Protein AF-0000000077001502 (afdb_homodimer)

InterPro domains:
  IPR010626 Protein of unknown function DUF1217 [PF06748] (61-213)
  IPR023157 AGR-C-984p-like superfamily [G3DSA:1.10.3700.10] (1-229)
  IPR023157 AGR-C-984p-like superfamily [SSF158837] (1-228)

Secondary structure (DSSP, 8-state):
---HHHHHHHHHHTHHHHHHHHHTSHHHHHHHHHHHHHGGG--SHHHHHH-HHHHHHHHHHTT-GGGTT-HHHHHHHHH-HHHHHH-SSHHHHHHHHHT-HHHHGGGGGGSTIIIIIHHHHHHHHHHHHHHHHH-HHHHHHHHHHHHHHHHHHTT---TTTHHHHHHHSHHHHHHHHHHTT--GGGGGS-HHHHHHHHHHH--HHHHHSHHHHHHHHHHHHHHHHHHH-----HHHHHHHHHTTSS-----THHHHHHHHHGGG--/---HHHHHHHHHHTHHHHHHHHHTSHHHHHHHHHHHHHGGG--SHHHHHH-HHHHHHHHHHTT-GGGTT-HHHHHHHHH-HHHHHH-SSHHHHHHHHHT-HHHHGGGGGGSTIIIIIHHHHHHHHHHHHHHHHH-HHHHHHHHHHHHHHHHHHTT---TTTHHHHHHHSHHHHHHHHHHTT--GGGGGS-HHHHHHHHHHH--HHHHHSHHHHHHHHHHHHHHHHHHH-----HHHHHHHHHTTSS-----THHHHHHHHGGGGG-

Foldseek 3Di:
DPFLLNLLVVCVVCVVVLLVVQCPDPVNVVLLVVLQVCLLVQQALCSCLVPLSNLCLLCLLLPNNVCSVVSVLLSCLQAPLVSQVPDLPVSSNLSNQLQVCNVQGRCSCVDCSNHVVSSVSNSLSVSLVVSCVVPVLNSLLSCLLVVLVVCLVVVVDDQVPNLVVQLSDPSSVLLQCLLQVPDPVCNVDDSVSSSVVSVVRDGPCCSNPPVSVSVSSVSSSVSVCVVPVPPPPVVVVVVVVVVVPPDPPPDPVVVVVVVVVVVPPD/DPFLLNLLVVCVVCVVVLLVVQCPDPVNVVLLVVLQVCLLVQQALCSCLVPLSNLCLLCLLLPNNVCSVVSVLLSCLQAPLVSQVPDLPVSSNLSNQLQPCNVQGRCSCVDCSNHVVSSVSSSLSVSLVVSCVVPVLNSLLSCLLVVLVVCLVVVVDDQVPNLVVQLSDPSSVVLQCLLQVPDPVCNVDDSVSSSVVSVVRDGPCCSNPPVSVSVSSVSSSVSVCVVPVPPPPVVVVVVVVPVVPPDPPPDPVVVVVVVVVVPPPD

Solvent-accessible surface area (backbone atoms only — not comparable to full-atom values): 28335 Å² total; per-residue (Å²): 128,82,50,32,44,57,52,38,48,52,49,64,74,35,38,72,61,51,48,52,54,49,49,63,35,67,69,51,33,54,56,49,51,49,36,71,73,45,43,68,74,32,47,42,72,67,48,37,67,34,35,57,69,53,38,48,50,52,29,37,21,58,70,36,57,92,48,63,76,36,51,39,60,48,51,41,27,38,65,31,66,70,56,18,66,68,42,73,58,58,53,47,34,52,48,24,64,28,47,26,37,72,80,45,40,54,49,15,33,70,35,58,46,44,39,63,45,38,54,52,33,28,51,51,40,50,48,36,52,57,50,25,74,76,34,53,62,25,22,49,48,53,50,40,53,52,50,46,50,49,32,52,76,68,63,69,55,45,94,89,43,38,56,55,58,34,65,60,30,63,66,45,33,39,48,50,30,46,42,67,67,46,64,42,73,50,73,75,48,57,68,70,58,46,38,52,54,47,59,73,74,48,56,69,60,44,63,67,35,68,69,46,30,51,52,47,46,46,42,22,24,52,41,47,44,67,58,53,51,58,72,69,52,61,66,56,53,48,52,59,57,59,63,58,59,84,66,84,74,84,57,78,62,57,65,55,46,60,61,52,58,65,61,56,80,113,128,83,50,32,44,56,52,39,50,51,46,63,75,36,36,70,60,52,48,53,54,48,48,63,34,65,69,50,34,52,54,48,52,50,37,71,73,45,42,68,74,31,47,43,72,65,50,37,67,33,35,58,68,52,39,50,51,52,29,38,20,57,70,36,57,94,48,62,75,37,52,40,60,49,50,40,27,38,65,30,65,68,58,18,65,69,42,76,58,58,54,47,34,52,49,23,64,30,46,26,37,71,80,46,40,54,50,16,34,69,34,57,47,43,41,64,45,36,54,53,32,28,52,52,41,50,48,36,53,57,49,25,75,78,33,54,61,26,23,48,48,52,50,39,53,53,51,47,49,50,34,51,77,68,62,68,56,45,92,89,44,39,55,56,57,34,65,58,30,63,67,46,32,41,48,51,29,46,42,66,67,45,65,40,73,52,72,76,49,58,67,70,57,47,39,52,52,48,59,72,75,47,57,71,61,43,63,68,36,68,71,46,31,49,53,48,48,46,43,21,24,53,41,45,45,67,60,51,50,59,72,69,53,63,66,56,54,48,53,57,59,58,61,59,60,86,59,85,72,84,56,78,59,56,67,52,48,60,58,49,60,62,62,57,74,106

Nearest PDB structures (foldseek):
  2o8s-assembly2_B  TM=8.835E-01  e=1.062E-12  Agrobacterium fabrum str. C58
  2o8s-assembly2_B  TM=8.834E-01  e=9.872E-13  Agrobacterium fabrum str. C58

Structure (mmCIF, N/CA/C/O backbone):
data_AF-0000000077001502-model_v1
#
loop_
_entity.id
_entity.type
_entity.pdbx_description
1 polymer 'Flagellar basal-body rod protein FlgF'
#
loop_
_atom_site.group_PDB
_atom_site.id
_atom_site.type_symbol
_atom_site.label_atom_id
_atom_site.label_alt_id
_atom_site.label_comp_id
_atom_site.label_asym_id
_atom_site.label_entity_id
_atom_site.label_seq_id
_atom_site.pdbx_PDB_ins_code
_atom_site.Cartn_x
_atom_site.Cartn_y
_atom_site.Cartn_z
_atom_site.occupancy
_atom_site.B_iso_or_equiv
_atom_site.auth_seq_id
_atom_site.auth_comp_id
_atom_site.auth_asym_id
_atom_site.auth_atom_id
_atom_site.pdbx_PDB_model_num
ATOM 1 N N . MET A 1 1 ? 22.375 -15.852 6.02 1 57.38 1 MET A N 1
ATOM 2 C CA . MET A 1 1 ? 20.953 -15.695 5.766 1 57.38 1 MET A CA 1
ATOM 3 C C . MET A 1 1 ? 20.406 -16.875 4.957 1 57.38 1 MET A C 1
ATOM 5 O O . MET A 1 1 ? 21.156 -17.516 4.215 1 57.38 1 MET A O 1
ATOM 9 N N . ILE A 1 2 ? 19.25 -17.328 5.387 1 74.12 2 ILE A N 1
ATOM 10 C CA . ILE A 1 2 ? 18.656 -18.422 4.633 1 74.12 2 ILE A CA 1
ATOM 11 C C . ILE A 1 2 ? 18.406 -17.984 3.189 1 74.12 2 ILE A C 1
ATOM 13 O O . ILE A 1 2 ? 18.031 -16.844 2.938 1 74.12 2 ILE A O 1
ATOM 17 N N . SER A 1 3 ? 18.859 -18.859 2.289 1 90.94 3 SER A N 1
ATOM 18 C CA . SER A 1 3 ? 18.688 -18.547 0.874 1 90.94 3 SER A CA 1
ATOM 19 C C . SER A 1 3 ? 17.219 -18.359 0.529 1 90.94 3 SER A C 1
ATOM 21 O O . SER A 1 3 ? 16.344 -18.984 1.144 1 90.94 3 SER A O 1
ATOM 23 N N . THR A 1 4 ? 16.953 -17.484 -0.388 1 93.88 4 THR A N 1
ATOM 24 C CA . THR A 1 4 ? 15.602 -17.188 -0.855 1 93.88 4 THR A CA 1
ATOM 25 C C . THR A 1 4 ? 14.914 -18.469 -1.319 1 93.88 4 THR A C 1
ATOM 27 O O . THR A 1 4 ? 13.789 -18.766 -0.909 1 93.88 4 THR A O 1
ATOM 30 N N . TYR A 1 5 ? 15.625 -19.266 -2.053 1 96.06 5 TYR A N 1
ATOM 31 C CA . TYR A 1 5 ? 15.008 -20.469 -2.598 1 96.06 5 TYR A CA 1
ATOM 32 C C . TYR A 1 5 ? 14.711 -21.484 -1.492 1 96.06 5 TYR A C 1
ATOM 34 O O . TYR A 1 5 ? 13.672 -22.141 -1.515 1 96.06 5 TYR A O 1
ATOM 42 N N . MET A 1 6 ? 15.609 -21.609 -0.611 1 94.5 6 MET A N 1
ATOM 43 C CA . MET A 1 6 ? 15.391 -22.531 0.496 1 94.5 6 MET A CA 1
ATOM 44 C C . MET A 1 6 ? 14.203 -22.094 1.342 1 94.5 6 MET A C 1
ATOM 46 O O . MET A 1 6 ? 13.391 -22.938 1.753 1 94.5 6 MET A O 1
ATOM 50 N N . SER A 1 7 ? 14.188 -20.859 1.604 1 94.25 7 SER A N 1
ATOM 51 C CA . SER A 1 7 ? 13.055 -20.328 2.352 1 94.25 7 SER A CA 1
ATOM 52 C C . SER A 1 7 ? 11.742 -20.547 1.6 1 94.25 7 SER A C 1
ATOM 54 O O . SER A 1 7 ? 10.742 -20.938 2.193 1 94.25 7 SER A O 1
ATOM 56 N N . TYR A 1 8 ? 11.773 -20.344 0.323 1 96.5 8 TYR A N 1
ATOM 57 C CA . TYR A 1 8 ? 10.625 -20.547 -0.549 1 96.5 8 TYR A CA 1
ATOM 58 C C . TYR A 1 8 ? 10.18 -22.016 -0.524 1 96.5 8 TYR A C 1
ATOM 60 O O . TYR A 1 8 ? 9.016 -22.312 -0.273 1 96.5 8 TYR A O 1
ATOM 68 N N . ARG A 1 9 ? 11.07 -22.844 -0.698 1 95.94 9 ARG A N 1
ATOM 69 C CA . ARG A 1 9 ? 10.773 -24.281 -0.759 1 95.94 9 ARG A CA 1
ATOM 70 C C . ARG A 1 9 ? 10.289 -24.797 0.592 1 95.94 9 ARG A C 1
ATOM 72 O O . ARG A 1 9 ? 9.367 -25.609 0.658 1 95.94 9 ARG A O 1
ATOM 79 N N . SER A 1 10 ? 10.938 -24.328 1.6 1 94.81 10 SER A N 1
ATOM 80 C CA . SER A 1 10 ? 10.531 -24.75 2.938 1 94.81 10 SER A CA 1
ATOM 81 C C . SER A 1 10 ? 9.094 -24.328 3.234 1 94.81 10 SER A C 1
ATOM 83 O O . SER A 1 10 ? 8.336 -25.094 3.84 1 94.81 10 SER A O 1
ATOM 85 N N . THR A 1 11 ? 8.758 -23.188 2.791 1 94.62 11 THR A N 1
ATOM 86 C CA . THR A 1 11 ? 7.41 -22.672 3.023 1 94.62 11 THR A CA 1
ATOM 87 C C . THR A 1 11 ? 6.379 -23.484 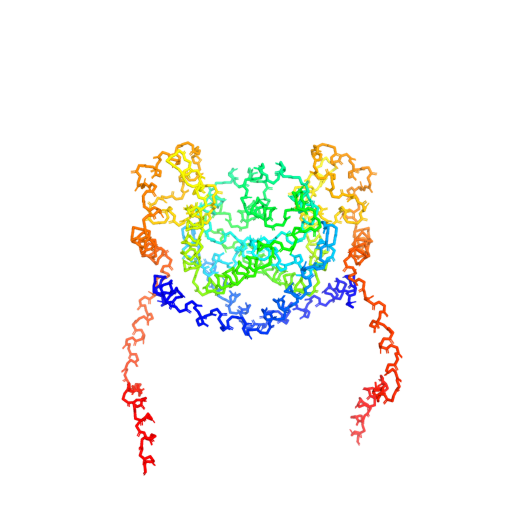2.248 1 94.62 11 THR A C 1
ATOM 89 O O . THR A 1 11 ? 5.359 -23.906 2.805 1 94.62 11 THR A O 1
ATOM 92 N N . ILE A 1 12 ? 6.684 -23.797 1.062 1 93.81 12 ILE A N 1
ATOM 93 C CA . ILE A 1 12 ? 5.762 -24.531 0.211 1 93.81 12 ILE A CA 1
ATOM 94 C C . ILE A 1 12 ? 5.625 -25.969 0.72 1 93.81 12 ILE A C 1
ATOM 96 O O . ILE A 1 12 ? 4.52 -26.5 0.79 1 93.81 12 ILE A O 1
ATOM 100 N N . ASP A 1 13 ? 6.73 -26.469 1.08 1 93.88 13 ASP A N 1
ATOM 101 C CA . ASP A 1 13 ? 6.734 -27.875 1.503 1 93.88 13 ASP A CA 1
ATOM 102 C C . ASP A 1 13 ? 6.023 -28.047 2.844 1 93.88 13 ASP A C 1
ATOM 104 O O . ASP A 1 13 ? 5.504 -29.125 3.143 1 93.88 13 ASP A O 1
ATOM 108 N N . ASN A 1 14 ? 5.984 -26.984 3.641 1 93.5 14 ASN A N 1
ATOM 109 C CA . ASN A 1 14 ? 5.375 -27.047 4.965 1 93.5 14 ASN A CA 1
ATOM 110 C C . ASN A 1 14 ? 4.129 -26.172 5.055 1 93.5 14 ASN A C 1
ATOM 112 O O . ASN A 1 14 ? 3.807 -25.656 6.121 1 93.5 14 ASN A O 1
ATOM 116 N N . MET A 1 15 ? 3.553 -26.047 4.004 1 90.5 15 MET A N 1
ATOM 117 C CA . MET A 1 15 ? 2.445 -25.094 3.895 1 90.5 15 MET A CA 1
ATOM 118 C C . MET A 1 15 ? 1.342 -25.438 4.891 1 90.5 15 MET A C 1
ATOM 120 O O . MET A 1 15 ? 0.807 -24.547 5.559 1 90.5 15 MET A O 1
ATOM 124 N N . LYS A 1 16 ? 0.992 -26.672 4.961 1 88.44 16 LYS A N 1
ATOM 125 C CA . LYS A 1 16 ? -0.074 -27.078 5.867 1 88.44 16 LYS A CA 1
ATOM 126 C C . LYS A 1 16 ? 0.271 -26.734 7.312 1 88.44 16 LYS A C 1
ATOM 128 O O . LYS A 1 16 ? -0.555 -26.188 8.039 1 88.44 16 LYS A O 1
ATOM 133 N N . GLN A 1 17 ? 1.464 -27.078 7.691 1 91.06 17 GLN A N 1
ATOM 134 C CA . GLN A 1 17 ? 1.92 -26.797 9.047 1 91.06 17 GLN A CA 1
ATOM 135 C C . GLN A 1 17 ? 2.012 -25.297 9.289 1 91.06 17 GLN A C 1
ATOM 137 O O . GLN A 1 17 ? 1.574 -24.797 10.328 1 91.06 17 GLN A O 1
ATOM 142 N N . THR A 1 18 ? 2.561 -24.625 8.375 1 90.19 18 THR A N 1
ATOM 143 C CA . THR A 1 18 ? 2.734 -23.172 8.492 1 90.19 18 THR A CA 1
ATOM 144 C C . THR A 1 18 ? 1.382 -22.469 8.57 1 90.19 18 THR A C 1
ATOM 146 O O . THR A 1 18 ? 1.203 -21.547 9.359 1 90.19 18 THR A O 1
ATOM 149 N N . SER A 1 19 ? 0.511 -22.922 7.77 1 88.75 19 SER A N 1
ATOM 150 C CA . SER A 1 19 ? -0.829 -22.344 7.777 1 88.75 19 SER A CA 1
ATOM 151 C C . SER A 1 19 ? -1.53 -22.594 9.109 1 88.75 19 SER A C 1
ATOM 153 O O . SER A 1 19 ? -2.219 -21.703 9.625 1 88.75 19 SER A O 1
ATOM 155 N N . SER A 1 20 ? -1.417 -23.75 9.586 1 89.38 20 SER A N 1
ATOM 156 C CA . SER A 1 20 ? -2.014 -24.062 10.883 1 89.38 20 SER A CA 1
ATOM 157 C C . SER A 1 20 ? -1.431 -23.188 11.984 1 89.38 20 SER A C 1
ATOM 159 O O . SER A 1 20 ? -2.16 -22.703 12.852 1 89.38 20 SER A O 1
ATOM 161 N N . GLN A 1 21 ? -0.152 -23.031 11.961 1 91.88 21 GLN A N 1
ATOM 162 C CA . GLN A 1 21 ? 0.501 -22.156 12.93 1 91.88 21 GLN A CA 1
ATOM 163 C C . GLN A 1 21 ? 0.013 -20.719 12.805 1 91.88 21 GLN A C 1
ATOM 165 O O . GLN A 1 21 ? -0.211 -20.047 13.805 1 91.88 21 GLN A O 1
ATOM 170 N N . LEU A 1 22 ? -0.12 -20.328 11.609 1 92 22 LEU A N 1
ATOM 171 C CA . LEU A 1 22 ? -0.59 -18.969 11.352 1 92 22 LEU A CA 1
ATOM 172 C C . LEU A 1 22 ? -2.018 -18.781 11.852 1 92 22 LEU A C 1
ATOM 174 O O . LEU A 1 22 ? -2.34 -17.75 12.453 1 92 22 LEU A O 1
ATOM 178 N N . PHE A 1 23 ? -2.789 -19.766 11.547 1 89.88 23 PHE A N 1
ATOM 179 C CA . PHE A 1 23 ? -4.184 -19.719 11.969 1 89.88 23 PHE A CA 1
ATOM 180 C C . PHE A 1 23 ? -4.285 -19.594 13.484 1 89.88 23 PHE A C 1
ATOM 182 O O . PHE A 1 23 ? -5.246 -19.031 14.008 1 89.88 23 PHE A O 1
ATOM 189 N N . ASN A 1 24 ? -3.291 -20.047 14.195 1 92 24 ASN A N 1
ATOM 190 C CA . ASN A 1 24 ? -3.354 -20.078 15.656 1 92 24 ASN A CA 1
ATOM 191 C C . ASN A 1 24 ? -2.76 -18.812 16.266 1 92 24 ASN A C 1
ATOM 193 O O . ASN A 1 24 ? -2.83 -18.625 17.484 1 92 24 ASN A O 1
ATOM 197 N N . GLU A 1 25 ? -2.244 -18.062 15.492 1 92.5 25 GLU A N 1
ATOM 198 C CA . GLU A 1 25 ? -1.856 -16.766 16.031 1 92.5 25 GLU A CA 1
ATOM 199 C C . GLU A 1 25 ? -3.072 -15.984 16.531 1 92.5 25 GLU A C 1
ATOM 201 O O . GLU A 1 25 ? -4.082 -15.883 15.82 1 92.5 25 GLU A O 1
ATOM 206 N N . PRO A 1 26 ? -3.004 -15.367 17.625 1 91.75 26 PRO A N 1
ATOM 207 C CA . PRO A 1 26 ? -4.184 -14.789 18.281 1 91.75 26 PRO A CA 1
ATOM 208 C C . PRO A 1 26 ? -4.906 -13.781 17.391 1 91.75 26 PRO A C 1
ATOM 210 O O . PRO A 1 26 ? -6.133 -13.852 17.25 1 91.75 26 PRO A O 1
ATOM 213 N N . GLN A 1 27 ? -4.176 -12.891 16.828 1 89 27 GLN A N 1
ATOM 214 C CA . 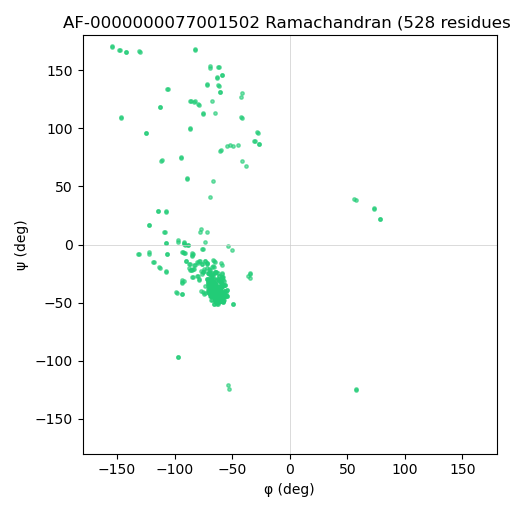GLN A 1 27 ? -4.82 -11.875 16 1 89 27 GLN A CA 1
ATOM 215 C C . GLN A 1 27 ? -5.438 -12.492 14.742 1 89 27 GLN A C 1
ATOM 217 O O . GLN A 1 27 ? -6.551 -12.133 14.352 1 89 27 GLN A O 1
ATOM 222 N N . VAL A 1 28 ? -4.758 -13.406 14.117 1 94.5 28 VAL A N 1
ATOM 223 C CA . VAL A 1 28 ? -5.242 -14.062 12.906 1 94.5 28 VAL A CA 1
ATOM 224 C C . VAL A 1 28 ? -6.496 -14.875 13.227 1 94.5 28 VAL A C 1
ATOM 226 O O . VAL A 1 28 ? -7.496 -14.797 12.508 1 94.5 28 VAL A O 1
ATOM 229 N N . LYS A 1 29 ? -6.434 -15.586 14.227 1 95.75 29 LYS A N 1
ATOM 230 C CA . LYS A 1 29 ? -7.562 -16.422 14.641 1 95.75 29 LYS A CA 1
ATOM 231 C C . LYS A 1 29 ? -8.789 -15.562 14.945 1 95.75 29 LYS A C 1
ATOM 233 O O . LYS A 1 29 ? -9.891 -15.867 14.484 1 95.75 29 LYS A O 1
ATOM 238 N N . ARG A 1 30 ? -8.625 -14.531 15.672 1 94.81 30 ARG A N 1
ATOM 239 C CA . ARG A 1 30 ? -9.719 -13.664 16.078 1 94.81 30 ARG A CA 1
ATOM 240 C C . ARG A 1 30 ? -10.414 -13.047 14.859 1 94.81 30 ARG A C 1
ATOM 242 O O . ARG A 1 30 ? -11.641 -13.078 14.766 1 94.81 30 ARG A O 1
ATOM 249 N N . GLU A 1 31 ? -9.594 -12.516 13.977 1 95.31 31 GLU A N 1
ATOM 250 C CA . GLU A 1 31 ? -10.172 -11.852 12.812 1 95.31 31 GLU A CA 1
ATOM 251 C C . GLU A 1 31 ? -10.805 -12.852 11.852 1 95.31 31 GLU A C 1
ATOM 253 O O . GLU A 1 31 ? -11.828 -12.57 11.234 1 95.31 31 GLU A O 1
ATOM 258 N N . THR A 1 32 ? -10.188 -13.992 11.734 1 97.5 32 THR A N 1
ATOM 259 C CA . THR A 1 32 ? -10.734 -15.016 10.852 1 97.5 32 THR A CA 1
ATOM 260 C C . THR A 1 32 ? -12.055 -15.562 11.406 1 97.5 32 THR A C 1
ATOM 262 O O . THR A 1 32 ? -13.023 -15.719 10.664 1 97.5 32 THR A O 1
ATOM 265 N N . ASP A 1 33 ? -12.078 -15.797 12.656 1 96.94 33 ASP A N 1
ATOM 266 C CA . ASP A 1 33 ? -13.305 -16.266 13.281 1 96.94 33 ASP A CA 1
ATOM 267 C C . ASP A 1 33 ? -14.438 -15.266 13.102 1 96.94 33 ASP A C 1
ATOM 269 O O . ASP A 1 33 ? -15.57 -15.648 12.812 1 96.94 33 ASP A O 1
ATOM 273 N N . TYR A 1 34 ? -14.094 -14.047 13.32 1 96.44 34 TYR A N 1
ATOM 274 C CA . TYR A 1 34 ? -15.109 -13.023 13.141 1 96.44 34 TYR A CA 1
ATOM 275 C C . TYR A 1 34 ? -15.625 -13.008 11.711 1 96.44 34 TYR A C 1
ATOM 277 O O . TYR A 1 34 ? -16.844 -12.977 11.477 1 96.44 34 TYR A O 1
ATOM 285 N N . TYR A 1 35 ? -14.734 -13.031 10.789 1 98.06 35 TYR A N 1
ATOM 286 C CA . TYR A 1 35 ? -15.102 -12.984 9.383 1 98.06 35 TYR A CA 1
ATOM 287 C C . TYR A 1 35 ? -16.016 -14.148 9.016 1 98.06 35 TYR A C 1
ATOM 289 O O . TYR A 1 35 ? -17.094 -13.945 8.438 1 98.06 35 TYR A O 1
ATOM 297 N N . VAL A 1 36 ? -15.648 -15.312 9.391 1 97.69 36 VAL A N 1
ATOM 298 C CA . VAL A 1 36 ? -16.375 -16.516 9.039 1 97.69 36 VAL A CA 1
ATOM 299 C C . VAL A 1 36 ? -17.781 -16.469 9.656 1 97.69 36 VAL A C 1
ATOM 301 O O . VAL A 1 36 ? -18.766 -16.844 9.008 1 97.69 36 VAL A O 1
ATOM 304 N N . SER A 1 37 ? -17.875 -15.93 10.82 1 97.25 37 SER A N 1
ATOM 305 C CA . SER A 1 37 ? -19.141 -15.953 11.531 1 97.25 37 SER A CA 1
ATOM 306 C C . SER A 1 37 ? -20.062 -14.828 11.07 1 97.25 37 SER A C 1
ATOM 308 O O . SER A 1 37 ? -21.281 -14.891 11.273 1 97.25 37 SER A O 1
ATOM 310 N N . HIS A 1 38 ? -19.5 -13.82 10.406 1 97.69 38 HIS A N 1
ATOM 311 C CA . HIS A 1 38 ? -20.312 -12.633 10.195 1 97.69 38 HIS A CA 1
ATOM 312 C C . HIS A 1 38 ? -20.531 -12.359 8.703 1 97.69 38 HIS A C 1
ATOM 314 O O . HIS A 1 38 ? -21.453 -11.648 8.32 1 97.69 38 HIS A O 1
ATOM 320 N N . ILE A 1 39 ? -19.75 -12.984 7.809 1 98.31 39 ILE A N 1
ATOM 321 C CA . ILE A 1 39 ? -19.75 -12.617 6.398 1 98.31 39 ILE A CA 1
ATOM 322 C C . ILE A 1 39 ? -21.109 -12.977 5.777 1 98.31 39 ILE A C 1
ATOM 324 O O . ILE A 1 39 ? -21.609 -12.242 4.926 1 98.31 39 ILE A O 1
ATOM 328 N N . ILE A 1 40 ? -21.719 -13.969 6.242 1 94.56 40 ILE A N 1
ATOM 329 C CA . ILE A 1 40 ? -22.984 -14.43 5.66 1 94.56 40 ILE A CA 1
ATOM 330 C C . ILE A 1 40 ? -24.078 -13.422 5.953 1 94.56 40 ILE A C 1
ATOM 332 O O . ILE A 1 40 ? -25.078 -13.367 5.234 1 94.56 40 ILE A O 1
ATOM 336 N N . GLY A 1 41 ? -23.875 -12.625 6.98 1 95.75 41 GLY A N 1
ATOM 337 C CA . GLY A 1 41 ? -24.875 -11.641 7.367 1 95.75 41 GLY A CA 1
ATOM 338 C C . GLY A 1 41 ? -24.781 -10.352 6.578 1 95.75 41 GLY A C 1
ATOM 339 O O . GLY A 1 41 ? -25.672 -9.5 6.656 1 95.75 41 GLY A O 1
ATOM 340 N N . ILE A 1 42 ? -23.766 -10.219 5.797 1 97.44 42 ILE A N 1
ATOM 341 C CA . ILE A 1 42 ? -23.578 -9.031 4.961 1 97.44 42 ILE A CA 1
ATOM 342 C C . ILE A 1 42 ? -24.406 -9.164 3.682 1 97.44 42 ILE A C 1
ATOM 344 O O . ILE A 1 42 ? -24.203 -10.102 2.9 1 97.44 42 ILE A O 1
ATOM 348 N N . ARG A 1 43 ? -25.25 -8.18 3.49 1 96.62 43 ARG A N 1
ATOM 349 C CA . ARG A 1 43 ? -26.203 -8.414 2.408 1 96.62 43 ARG A CA 1
ATOM 350 C C . ARG A 1 43 ? -26.109 -7.324 1.349 1 96.62 43 ARG A C 1
ATOM 352 O O . ARG A 1 43 ? -26.781 -7.391 0.318 1 96.62 43 ARG A O 1
ATOM 359 N N . SER A 1 44 ? -25.312 -6.281 1.664 1 96.38 44 SER A N 1
ATOM 360 C CA . SER A 1 44 ? -25.172 -5.176 0.719 1 96.38 44 SER A CA 1
ATOM 361 C C . SER A 1 44 ? -23.781 -4.555 0.778 1 96.38 44 SER A C 1
ATOM 363 O O . SER A 1 44 ? -23.016 -4.82 1.707 1 96.38 44 SER A O 1
ATOM 365 N N . VAL A 1 45 ? -23.531 -3.719 -0.262 1 94.62 45 VAL A N 1
ATOM 366 C CA . VAL A 1 45 ? -22.281 -2.961 -0.26 1 94.62 45 VAL A CA 1
ATOM 367 C C . VAL A 1 45 ? -22.234 -2.062 0.975 1 94.62 45 VAL A C 1
ATOM 369 O O . VAL A 1 45 ? -21.172 -1.939 1.611 1 94.62 45 VAL A O 1
ATOM 372 N N . ASP A 1 46 ? -23.344 -1.501 1.311 1 91.06 46 ASP A N 1
ATOM 373 C CA . ASP A 1 46 ? -23.406 -0.652 2.498 1 91.06 46 ASP A CA 1
ATOM 374 C C . ASP A 1 46 ? -23.062 -1.443 3.756 1 91.06 46 ASP A C 1
ATOM 376 O O . ASP A 1 46 ? -22.25 -0.993 4.574 1 91.06 46 ASP A O 1
ATOM 380 N N . ASP A 1 47 ? -23.672 -2.635 3.885 1 94.56 47 ASP A N 1
ATOM 381 C CA . ASP A 1 47 ? -23.359 -3.504 5.016 1 94.56 47 ASP A CA 1
ATOM 382 C C . ASP A 1 47 ? -21.875 -3.842 5.059 1 94.56 47 ASP A C 1
ATOM 384 O O . ASP A 1 47 ? -21.25 -3.809 6.125 1 94.56 47 ASP A O 1
ATOM 388 N N . PHE A 1 48 ? -21.406 -4.148 3.912 1 96.5 48 PHE A N 1
ATOM 389 C CA . PHE A 1 48 ? -20.016 -4.582 3.777 1 96.5 48 PHE A CA 1
ATOM 390 C C . PHE A 1 48 ? -19.062 -3.484 4.227 1 96.5 48 PHE A C 1
ATOM 392 O O . PHE A 1 48 ? -18.141 -3.738 5 1 96.5 48 PHE A O 1
ATOM 399 N N . LEU A 1 49 ? -19.281 -2.303 3.791 1 91.38 49 LEU A N 1
ATOM 400 C CA . LEU A 1 49 ? -18.391 -1.184 4.086 1 91.38 49 LEU A CA 1
ATOM 401 C C . LEU A 1 49 ? -18.578 -0.701 5.52 1 91.38 49 LEU A C 1
ATOM 403 O O . LEU A 1 49 ? -17.656 -0.133 6.113 1 91.38 49 LEU A O 1
ATOM 407 N N . ALA A 1 50 ? -19.688 -0.953 6.051 1 86.5 50 ALA A N 1
ATOM 408 C CA . ALA A 1 50 ? -20.016 -0.466 7.391 1 86.5 50 ALA A CA 1
ATOM 409 C C . ALA A 1 50 ? -19.359 -1.335 8.461 1 86.5 50 ALA A C 1
ATOM 411 O O . ALA A 1 50 ? -19.094 -0.869 9.57 1 86.5 50 ALA A O 1
ATOM 412 N N . ASP A 1 51 ? -19.172 -2.635 8.156 1 90.88 51 ASP A N 1
ATOM 413 C CA . ASP A 1 51 ? -18.484 -3.525 9.086 1 90.88 51 ASP A CA 1
ATOM 414 C C . ASP A 1 51 ? -16.969 -3.477 8.867 1 90.88 51 ASP A C 1
ATOM 416 O O . ASP A 1 51 ? -16.422 -4.227 8.055 1 90.88 51 ASP A O 1
ATOM 420 N N . ASP A 1 52 ? -16.281 -2.73 9.695 1 87.5 52 ASP A N 1
ATOM 421 C CA . ASP A 1 52 ? -14.859 -2.463 9.508 1 87.5 52 ASP A CA 1
ATOM 422 C C . ASP A 1 52 ? -14.039 -3.752 9.578 1 87.5 52 ASP A C 1
ATOM 424 O O . ASP A 1 52 ? -13.055 -3.908 8.859 1 87.5 52 ASP A O 1
ATOM 428 N N . ARG A 1 53 ? -14.438 -4.609 10.43 1 90.88 53 ARG A N 1
ATOM 429 C CA . ARG A 1 53 ? -13.664 -5.832 10.609 1 90.88 53 ARG A CA 1
ATOM 430 C C . ARG A 1 53 ? -13.781 -6.738 9.383 1 90.88 53 ARG A C 1
ATOM 432 O O . ARG A 1 53 ? -12.781 -7.285 8.914 1 90.88 53 ARG A O 1
ATOM 439 N N . ILE A 1 54 ? -15.031 -6.809 8.844 1 96.44 54 ILE A N 1
ATOM 440 C CA . ILE A 1 54 ? -15.25 -7.566 7.613 1 96.44 54 ILE A CA 1
ATOM 441 C C . ILE A 1 54 ? -14.5 -6.91 6.457 1 96.44 54 ILE A C 1
ATOM 443 O O . ILE A 1 54 ? -13.781 -7.578 5.715 1 96.44 54 ILE A O 1
ATOM 447 N N . TYR A 1 55 ? -14.641 -5.648 6.383 1 95.94 55 TYR A N 1
ATOM 448 C CA . TYR A 1 55 ? -14.023 -4.875 5.309 1 95.94 55 TYR A CA 1
ATOM 449 C C . TYR A 1 55 ? -12.508 -4.969 5.371 1 95.94 55 TYR A C 1
ATOM 451 O O . TYR A 1 55 ? -11.852 -5.297 4.375 1 95.94 55 TYR A O 1
ATOM 459 N N . ASN A 1 56 ? -11.945 -4.801 6.547 1 93.25 56 ASN A N 1
ATOM 460 C CA . ASN A 1 56 ? -10.5 -4.844 6.719 1 93.25 56 ASN A CA 1
ATOM 461 C C . ASN A 1 56 ? -9.938 -6.227 6.402 1 93.25 56 ASN A C 1
ATOM 463 O O . ASN A 1 56 ? -8.898 -6.344 5.754 1 93.25 56 ASN A O 1
ATOM 467 N N . TYR A 1 57 ? -10.609 -7.223 6.863 1 96.31 57 TYR A N 1
ATOM 468 C CA . TYR A 1 57 ? -10.203 -8.602 6.602 1 96.31 57 TYR A CA 1
ATOM 469 C C . TYR A 1 57 ? -10.156 -8.883 5.105 1 96.31 57 TYR A C 1
ATOM 471 O O . TYR A 1 57 ? -9.18 -9.438 4.598 1 96.31 57 TYR A O 1
ATOM 479 N N . ALA A 1 58 ? -11.172 -8.453 4.434 1 98.38 58 ALA A N 1
ATOM 480 C CA . ALA A 1 58 ? -11.266 -8.672 2.99 1 98.38 58 ALA A CA 1
ATOM 481 C C . ALA A 1 58 ? -10.18 -7.902 2.25 1 98.38 58 ALA A C 1
ATOM 483 O O . ALA A 1 58 ? -9.531 -8.445 1.351 1 98.38 58 ALA A O 1
ATOM 484 N N . MET A 1 59 ? -9.992 -6.68 2.635 1 96.94 59 MET A N 1
ATOM 485 C CA . MET A 1 59 ? -8.969 -5.848 2 1 96.94 59 MET A CA 1
ATOM 486 C C . MET A 1 59 ? -7.586 -6.473 2.16 1 96.94 59 MET A C 1
ATOM 488 O O . MET A 1 59 ? -6.82 -6.547 1.198 1 96.94 59 MET A O 1
ATOM 492 N N . LYS A 1 60 ? -7.336 -6.926 3.328 1 95 60 LYS A N 1
ATOM 493 C CA . LYS A 1 60 ? -6.051 -7.574 3.572 1 95 60 LYS A CA 1
ATOM 494 C C . LYS A 1 60 ? -5.902 -8.844 2.734 1 95 60 LYS A C 1
ATOM 496 O O . LYS A 1 60 ? -4.824 -9.125 2.207 1 95 60 LYS A O 1
ATOM 501 N N . ALA A 1 61 ? -6.957 -9.555 2.633 1 97.5 61 ALA A N 1
ATOM 502 C CA . ALA A 1 61 ? -6.938 -10.789 1.857 1 97.5 61 ALA A CA 1
ATOM 503 C C . ALA A 1 61 ? -6.512 -10.523 0.416 1 97.5 61 ALA A C 1
ATOM 505 O O . ALA A 1 61 ? -5.828 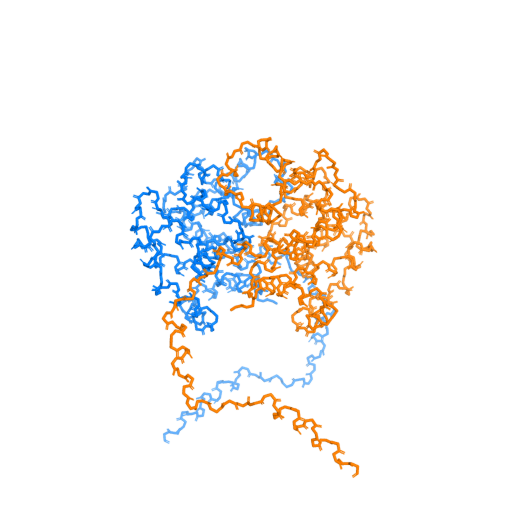-11.352 -0.198 1 97.5 61 ALA A O 1
ATOM 506 N N . TYR A 1 62 ? -6.809 -9.43 -0.057 1 96.44 62 TYR A N 1
ATOM 507 C CA . TYR A 1 62 ? -6.547 -9.148 -1.465 1 96.44 62 TYR A CA 1
ATOM 508 C C . TYR A 1 62 ? -5.395 -8.164 -1.621 1 96.44 62 TYR A C 1
ATOM 510 O O . TYR A 1 62 ? -5.215 -7.574 -2.691 1 96.44 62 TYR A O 1
ATOM 518 N N . GLY A 1 63 ? -4.688 -7.906 -0.534 1 92.62 63 GLY A N 1
ATOM 519 C CA . GLY A 1 63 ? -3.473 -7.109 -0.59 1 92.62 63 GLY A CA 1
ATOM 520 C C . GLY A 1 63 ? -3.742 -5.621 -0.685 1 92.62 63 GLY A C 1
ATOM 521 O O . GLY A 1 63 ? -2.904 -4.863 -1.182 1 92.62 63 GLY A O 1
ATOM 522 N N . LEU A 1 64 ? -4.906 -5.227 -0.275 1 93.62 64 LEU A N 1
ATOM 523 C CA . LEU A 1 64 ? -5.316 -3.834 -0.4 1 93.62 64 LEU A CA 1
ATOM 524 C C . LEU A 1 64 ? -5.32 -3.145 0.96 1 93.62 64 LEU A C 1
ATOM 526 O O . LEU A 1 64 ? -6.086 -2.203 1.181 1 93.62 64 LEU A O 1
ATOM 530 N N . GLU A 1 65 ? -4.465 -3.6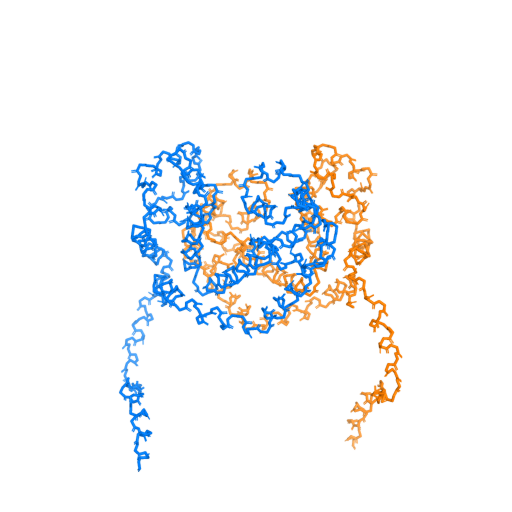25 1.854 1 89.75 65 GLU A N 1
ATOM 531 C CA . GLU A 1 65 ? -4.414 -3.086 3.209 1 89.75 65 GLU A CA 1
ATOM 532 C C . GLU A 1 65 ? -4.062 -1.602 3.201 1 89.75 65 GLU A C 1
ATOM 534 O O . GLU A 1 65 ? -4.547 -0.838 4.039 1 89.75 65 GLU A O 1
ATOM 539 N N . ASP A 1 66 ? -3.285 -1.18 2.242 1 82.81 66 ASP A N 1
ATOM 540 C CA . ASP A 1 66 ? -2.832 0.207 2.18 1 82.81 66 ASP A CA 1
ATOM 541 C C . ASP A 1 66 ? -3.949 1.127 1.692 1 82.81 66 ASP A C 1
ATOM 543 O O . ASP A 1 66 ? -3.814 2.352 1.733 1 82.81 66 ASP A O 1
ATOM 547 N N . MET A 1 67 ? -5.094 0.526 1.327 1 86.88 67 MET A N 1
ATOM 548 C CA . MET A 1 67 ? -6.199 1.295 0.763 1 86.88 67 MET A CA 1
ATOM 549 C C . MET A 1 67 ? -7.469 1.112 1.592 1 86.88 67 MET A C 1
ATOM 551 O O . MET A 1 67 ? -8.562 1.446 1.139 1 86.88 67 MET A O 1
ATOM 555 N N . ILE A 1 68 ? -7.34 0.63 2.811 1 88.75 68 ILE A N 1
ATOM 556 C CA . ILE A 1 68 ? -8.492 0.355 3.66 1 88.75 68 ILE A CA 1
ATOM 557 C C . ILE A 1 68 ? -9.258 1.65 3.93 1 88.75 68 ILE A C 1
ATOM 559 O O . ILE A 1 68 ? -10.477 1.64 4.074 1 88.75 68 ILE A O 1
ATOM 563 N N . TYR A 1 69 ? -8.609 2.744 3.891 1 78.81 69 TYR A N 1
ATOM 564 C CA . TYR A 1 69 ? -9.227 4.031 4.176 1 78.81 69 TYR A CA 1
ATOM 565 C C . TYR A 1 69 ? -10.078 4.504 3.002 1 78.81 69 TYR A C 1
ATOM 567 O O . TYR A 1 69 ? -10.906 5.406 3.146 1 78.81 69 TYR A O 1
ATOM 575 N N . ALA A 1 70 ? -9.891 3.932 1.83 1 84.56 70 ALA A N 1
ATOM 576 C CA . ALA A 1 70 ? -10.5 4.426 0.599 1 84.56 70 ALA A CA 1
ATOM 577 C C . ALA A 1 70 ? -11.867 3.787 0.369 1 84.56 70 ALA A C 1
ATOM 579 O O . ALA A 1 70 ? -12.133 3.256 -0.711 1 84.56 70 ALA A O 1
ATOM 580 N N . LYS A 1 71 ? -12.75 3.895 1.244 1 84.75 71 LYS A N 1
ATOM 581 C CA . LYS A 1 71 ? -14.055 3.244 1.181 1 84.75 71 LYS A CA 1
ATOM 582 C C . LYS A 1 71 ? -14.891 3.793 0.025 1 84.75 71 LYS A C 1
ATOM 584 O O . LYS A 1 71 ? -15.664 3.061 -0.588 1 84.75 71 LYS A O 1
ATOM 589 N N . GLY A 1 72 ? -14.75 5.023 -0.289 1 81.44 72 GLY A N 1
ATOM 590 C CA . GLY A 1 72 ? -15.461 5.578 -1.432 1 81.44 72 GLY A CA 1
ATOM 591 C C . GLY A 1 72 ? -15.094 4.906 -2.742 1 81.44 72 GLY A C 1
ATOM 592 O O . GLY A 1 72 ? -15.977 4.574 -3.539 1 81.44 72 GLY A O 1
ATOM 593 N N . MET A 1 73 ? -13.805 4.793 -2.914 1 85.75 73 MET A N 1
ATOM 594 C CA . MET A 1 73 ? -13.344 4.086 -4.105 1 85.75 73 MET A CA 1
ATOM 595 C C . MET A 1 73 ? -13.852 2.648 -4.117 1 85.75 73 MET A C 1
ATOM 597 O O . MET A 1 73 ? -14.312 2.156 -5.148 1 85.75 73 MET A O 1
ATOM 601 N N . MET A 1 74 ? -13.82 2.018 -2.93 1 92.75 74 MET A N 1
ATOM 602 C CA . MET A 1 74 ? -14.203 0.608 -2.869 1 92.75 74 MET A CA 1
ATOM 603 C C . MET A 1 74 ? -15.703 0.438 -3.064 1 92.75 74 MET A C 1
ATOM 605 O O . MET A 1 74 ? -16.156 -0.579 -3.598 1 92.75 74 MET A O 1
ATOM 609 N N . ARG A 1 75 ? -16.453 1.376 -2.684 1 90.44 75 ARG A N 1
ATOM 610 C CA . ARG A 1 75 ? -17.875 1.359 -3.021 1 90.44 75 ARG A CA 1
ATOM 611 C C . ARG A 1 75 ? -18.078 1.275 -4.531 1 90.44 75 ARG A C 1
ATOM 613 O O . ARG A 1 75 ? -18.891 0.49 -5.008 1 90.44 75 ARG A O 1
ATOM 620 N N . LYS A 1 76 ? -17.281 2.025 -5.211 1 88.25 76 LYS A N 1
ATOM 621 C CA . LYS A 1 76 ? -17.375 2.006 -6.668 1 88.25 76 LYS A CA 1
ATOM 622 C C . LYS A 1 76 ? -16.906 0.667 -7.23 1 88.25 76 LYS A C 1
ATOM 624 O O . LYS A 1 76 ? -17.531 0.122 -8.148 1 88.25 76 LYS A O 1
ATOM 629 N N . VAL A 1 77 ? -15.867 0.25 -6.707 1 93.75 77 VAL A N 1
ATOM 630 C CA . VAL A 1 77 ? -15.312 -1.028 -7.141 1 93.75 77 VAL A CA 1
ATOM 631 C C . VAL A 1 77 ? -16.375 -2.125 -6.992 1 93.75 77 VAL A C 1
ATOM 633 O O . VAL A 1 77 ? -16.516 -2.973 -7.875 1 93.75 77 VAL A O 1
ATOM 636 N N . LEU A 1 78 ? -17.109 -2.094 -5.938 1 95.44 78 LEU A N 1
ATOM 637 C CA . LEU A 1 78 ? -18.062 -3.15 -5.613 1 95.44 78 LEU A CA 1
ATOM 638 C C . LEU A 1 78 ? -19.375 -2.945 -6.359 1 95.44 78 LEU A C 1
ATOM 640 O O . LEU A 1 78 ? -20.125 -3.902 -6.602 1 95.44 78 LEU A O 1
ATOM 644 N N . SER A 1 79 ? -19.656 -1.729 -6.801 1 92.19 79 SER A N 1
ATOM 645 C CA . SER A 1 79 ? -20.969 -1.425 -7.332 1 92.19 79 SER A CA 1
ATOM 646 C C . SER A 1 79 ? -20.938 -1.262 -8.844 1 92.19 79 SER A C 1
ATOM 648 O O . SER A 1 79 ? -21.969 -1.362 -9.508 1 92.19 79 SER A O 1
ATOM 650 N N . ASP A 1 80 ? -19.75 -0.944 -9.352 1 89.12 80 ASP A N 1
ATOM 651 C CA . ASP A 1 80 ? -19.609 -0.656 -10.773 1 89.12 80 ASP A CA 1
ATOM 652 C C . ASP A 1 80 ? -18.547 -1.542 -11.414 1 89.12 80 ASP A C 1
ATOM 654 O O . ASP A 1 80 ? -17.359 -1.177 -11.445 1 89.12 80 ASP A O 1
ATOM 658 N N . PRO A 1 81 ? -18.938 -2.602 -11.992 1 87.5 81 PRO A N 1
ATOM 659 C CA . PRO A 1 81 ? -17.969 -3.502 -12.617 1 87.5 81 PRO A CA 1
ATOM 660 C C . PRO A 1 81 ? -17.109 -2.801 -13.664 1 87.5 81 PRO A C 1
ATOM 662 O O . PRO A 1 81 ? -15.938 -3.162 -13.852 1 87.5 81 PRO A O 1
ATOM 665 N N . ASN A 1 82 ? -17.688 -1.898 -14.336 1 87.12 82 ASN A N 1
ATOM 666 C CA . ASN A 1 82 ? -16.922 -1.162 -15.328 1 87.12 82 ASN A CA 1
ATOM 667 C C . ASN A 1 82 ? -15.797 -0.352 -14.688 1 87.12 82 ASN A C 1
ATOM 669 O O . ASN A 1 82 ? -14.695 -0.26 -15.234 1 87.12 82 ASN A O 1
ATOM 673 N N . TYR A 1 83 ? -16.047 0.194 -13.625 1 87.88 83 TYR A N 1
ATOM 674 C CA . TYR A 1 83 ? -15.016 0.956 -12.922 1 87.88 83 TYR A CA 1
ATOM 675 C C . TYR A 1 83 ? -13.859 0.057 -12.5 1 87.88 83 TYR A C 1
ATOM 677 O O . TYR A 1 83 ? -12.695 0.387 -12.734 1 87.88 83 TYR A O 1
ATOM 685 N N . ALA A 1 84 ? -14.164 -1.053 -11.891 1 89.62 84 ALA A N 1
ATOM 686 C CA . ALA A 1 84 ? -13.133 -1.976 -11.43 1 89.62 84 ALA A CA 1
ATOM 687 C C . ALA A 1 84 ? -12.258 -2.447 -12.594 1 89.62 84 ALA A C 1
ATOM 689 O O . ALA A 1 84 ? -11.039 -2.566 -12.453 1 89.62 84 ALA A O 1
ATOM 690 N N . SER A 1 85 ? -12.867 -2.619 -13.711 1 87.38 85 SER A N 1
ATOM 691 C CA . SER A 1 85 ? -12.164 -3.186 -14.859 1 87.38 85 SER A CA 1
ATOM 692 C C . SER A 1 85 ? -11.203 -2.174 -15.477 1 87.38 85 SER A C 1
ATOM 694 O O . SER A 1 85 ? -10.258 -2.551 -16.172 1 87.38 85 SER A O 1
ATOM 696 N N . GLN A 1 86 ? -11.375 -0.911 -15.273 1 86.44 86 GLN A N 1
ATOM 697 C CA . GLN A 1 86 ? -10.562 0.146 -15.859 1 86.44 86 GLN A CA 1
ATOM 698 C C . GLN A 1 86 ? -9.336 0.435 -15 1 86.44 86 GLN A C 1
ATOM 700 O O . GLN A 1 86 ? -8.406 1.108 -15.438 1 86.44 86 GLN A O 1
ATOM 705 N N . LEU A 1 87 ? -9.469 -0.054 -13.805 1 83.75 87 LEU A N 1
ATOM 706 C CA . LEU A 1 87 ? -8.328 0.186 -12.93 1 83.75 87 LEU A CA 1
ATOM 707 C C . LEU A 1 87 ? -7.133 -0.663 -13.344 1 83.75 87 LEU A C 1
ATOM 709 O O . LEU A 1 87 ? -7.293 -1.823 -13.727 1 83.75 87 LEU A O 1
ATOM 713 N N . THR A 1 88 ? -5.934 -0.005 -13.32 1 76.38 88 THR A N 1
ATOM 714 C CA . THR A 1 88 ? -4.715 -0.682 -13.742 1 76.38 88 THR A CA 1
ATOM 715 C C . THR A 1 88 ? -4.336 -1.785 -12.758 1 76.38 88 THR A C 1
ATOM 717 O O . THR A 1 88 ? -3.834 -2.838 -13.164 1 76.38 88 THR A O 1
ATOM 720 N N . ASP A 1 89 ? -4.555 -1.521 -11.492 1 82.88 89 ASP A N 1
ATOM 721 C CA . ASP A 1 89 ? -4.289 -2.525 -10.469 1 82.88 89 ASP A CA 1
ATOM 722 C C . ASP A 1 89 ? -5.367 -3.605 -10.461 1 82.88 89 ASP A C 1
ATOM 724 O O . ASP A 1 89 ? -6.496 -3.361 -10.031 1 82.88 89 ASP A O 1
ATOM 728 N N . LYS A 1 90 ? -5.031 -4.789 -10.82 1 84.5 90 LYS A N 1
ATOM 729 C CA . LYS A 1 90 ? -5.984 -5.871 -11.047 1 84.5 90 LYS A CA 1
ATOM 730 C C . LYS A 1 90 ? -6.547 -6.395 -9.727 1 84.5 90 LYS A C 1
ATOM 732 O O . LYS A 1 90 ? -7.559 -7.098 -9.711 1 84.5 90 LYS A O 1
ATOM 737 N N . ARG A 1 91 ? -5.945 -6.059 -8.602 1 92.19 91 ARG A N 1
ATOM 738 C CA . ARG A 1 91 ? -6.457 -6.492 -7.305 1 92.19 91 ARG A CA 1
ATOM 739 C C . ARG A 1 91 ? -7.875 -5.984 -7.074 1 92.19 91 ARG A C 1
ATOM 741 O O . ARG A 1 91 ? -8.695 -6.668 -6.457 1 92.19 91 ARG A O 1
ATOM 748 N N . TYR A 1 92 ? -8.156 -4.859 -7.625 1 93.56 92 TYR A N 1
ATOM 749 C CA . TYR A 1 92 ? -9.492 -4.301 -7.461 1 93.56 92 TYR A CA 1
ATOM 750 C C . TYR A 1 92 ? -10.523 -5.109 -8.25 1 93.56 92 TYR A C 1
ATOM 752 O O . TYR A 1 92 ? -11.641 -5.328 -7.777 1 93.56 92 TYR A O 1
ATOM 760 N N . GLN A 1 93 ? -10.172 -5.52 -9.43 1 92.19 93 GLN A N 1
ATOM 761 C CA . GLN A 1 93 ? -11.062 -6.359 -10.219 1 92.19 93 GLN A CA 1
ATOM 762 C C . GLN A 1 93 ? -11.297 -7.703 -9.539 1 92.19 93 GLN A C 1
ATOM 764 O O . GLN A 1 93 ? -12.422 -8.211 -9.539 1 92.19 93 GLN A O 1
ATOM 769 N N . GLN A 1 94 ? -10.281 -8.242 -9.016 1 92.69 94 GLN A N 1
ATOM 770 C CA . GLN A 1 94 ? -10.398 -9.5 -8.289 1 92.69 94 GLN A CA 1
ATOM 771 C C . GLN A 1 94 ? -11.289 -9.352 -7.062 1 92.69 94 GLN A C 1
ATOM 773 O O . GLN A 1 94 ? -12.094 -10.234 -6.758 1 92.69 94 GLN A O 1
ATOM 778 N N . PHE A 1 95 ? -11.078 -8.273 -6.391 1 97.12 95 PHE A N 1
ATOM 779 C CA . PHE A 1 95 ? -11.898 -7.973 -5.223 1 97.12 95 PHE A CA 1
ATOM 780 C C . PHE A 1 95 ? -13.375 -7.895 -5.602 1 97.12 95 PHE A C 1
ATOM 782 O O . PHE A 1 95 ? -14.219 -8.508 -4.945 1 97.12 95 PHE A O 1
ATOM 789 N N . ALA A 1 96 ? -13.641 -7.199 -6.664 1 96.5 96 ALA A N 1
ATOM 790 C CA . ALA A 1 96 ? -15.016 -7.039 -7.141 1 96.5 96 ALA A CA 1
ATOM 791 C C . ALA A 1 96 ? -15.625 -8.383 -7.52 1 96.5 96 ALA A C 1
ATOM 793 O O . ALA A 1 96 ? -16.797 -8.633 -7.258 1 96.5 96 ALA A O 1
ATOM 794 N N . ALA A 1 97 ? -14.852 -9.227 -8.07 1 94.38 97 ALA A N 1
ATOM 795 C CA . ALA A 1 97 ? -15.328 -10.539 -8.492 1 94.38 97 ALA A CA 1
ATOM 796 C C . ALA A 1 97 ? -15.641 -11.422 -7.293 1 94.38 97 ALA A C 1
ATOM 798 O O . ALA A 1 97 ? -16.562 -12.25 -7.34 1 94.38 97 ALA A O 1
ATOM 799 N N . ALA A 1 98 ? -14.906 -11.234 -6.273 1 96.62 98 ALA A N 1
ATOM 800 C CA . ALA A 1 98 ? -15.086 -12.055 -5.078 1 96.62 98 ALA A CA 1
ATOM 801 C C . ALA A 1 98 ? -16.344 -11.633 -4.316 1 96.62 98 ALA A C 1
ATOM 803 O O . ALA A 1 98 ? -17.062 -12.484 -3.779 1 96.62 98 ALA A O 1
ATOM 804 N N . PHE A 1 99 ? -16.469 -10.328 -4.25 1 98.19 99 PHE A N 1
ATOM 805 C CA . PHE A 1 99 ? -17.625 -9.758 -3.564 1 98.19 99 PHE A CA 1
ATOM 806 C C . PHE A 1 99 ? -18.562 -9.086 -4.559 1 98.19 99 PHE A C 1
ATOM 808 O O . PHE A 1 99 ? -18.781 -7.875 -4.496 1 98.19 99 PHE A O 1
ATOM 815 N N . ASN A 1 100 ? -19.25 -9.977 -5.332 1 96.88 100 ASN A N 1
ATOM 816 C CA . ASN A 1 100 ? -19.922 -9.508 -6.531 1 96.88 100 ASN A CA 1
ATOM 817 C C . ASN A 1 100 ? -21.391 -9.188 -6.258 1 96.88 100 ASN A C 1
ATOM 819 O O . ASN A 1 100 ? -22.281 -9.867 -6.762 1 96.88 100 ASN A O 1
ATOM 823 N N . PHE A 1 101 ? -21.625 -8.141 -5.625 1 96.94 101 PHE A N 1
ATOM 824 C CA . PHE A 1 101 ? -22.969 -7.695 -5.297 1 96.94 101 PHE A CA 1
ATOM 825 C C . PHE A 1 101 ? -23.734 -7.312 -6.559 1 96.94 101 PHE A C 1
ATOM 827 O O . PHE A 1 101 ? -24.969 -7.379 -6.586 1 96.94 101 PHE A O 1
ATOM 834 N N . SER A 1 102 ? -23.047 -6.926 -7.539 1 93.69 102 SER A N 1
ATOM 835 C CA . SER A 1 102 ? -23.688 -6.508 -8.781 1 93.69 102 SER A CA 1
ATOM 836 C C . SER A 1 102 ? -24.375 -7.68 -9.477 1 93.69 102 SER A C 1
ATOM 838 O O . SER A 1 102 ? -25.422 -7.516 -10.102 1 93.69 102 SER A O 1
ATOM 840 N N . VAL A 1 103 ? -23.844 -8.805 -9.336 1 94.94 103 VAL A N 1
ATOM 841 C CA . VAL A 1 103 ? -24.375 -9.977 -10.016 1 94.94 103 VAL A CA 1
ATOM 842 C C . VAL A 1 103 ? -25.266 -10.766 -9.062 1 94.94 103 VAL A C 1
ATOM 844 O O . VAL A 1 103 ? -26.375 -11.172 -9.43 1 94.94 103 VAL A O 1
ATOM 847 N N . TYR A 1 104 ? -24.844 -10.906 -7.797 1 96.81 104 TYR A N 1
ATOM 848 C CA . TYR A 1 104 ? -25.5 -11.859 -6.906 1 96.81 104 TYR A CA 1
ATOM 849 C C . TYR A 1 104 ? -26.359 -11.133 -5.879 1 96.81 104 TYR A C 1
ATOM 851 O O . TYR A 1 104 ? -27.062 -11.766 -5.094 1 96.81 104 TYR A O 1
ATOM 859 N N . GLY A 1 105 ? -26.281 -9.852 -5.82 1 95.38 105 GLY A N 1
ATOM 860 C CA . GLY A 1 105 ? -27.047 -9.109 -4.84 1 95.38 105 GLY A CA 1
ATOM 861 C C . GLY A 1 105 ? -26.75 -9.531 -3.41 1 95.38 105 GLY A C 1
ATOM 862 O O . GLY A 1 105 ? -25.594 -9.594 -3.002 1 95.38 105 GLY A O 1
ATOM 863 N N . GLU A 1 106 ? -27.781 -9.898 -2.699 1 96.12 106 GLU A N 1
ATOM 864 C CA . GLU A 1 106 ? -27.656 -10.242 -1.287 1 96.12 106 GLU A CA 1
ATOM 865 C C . GLU A 1 106 ? -26.953 -11.586 -1.11 1 96.12 106 GLU A C 1
ATOM 867 O O . GLU A 1 106 ? -26.5 -11.914 -0.011 1 96.12 106 GLU A O 1
ATOM 872 N N . GLU A 1 107 ? -26.875 -12.32 -2.119 1 97 107 GLU A N 1
ATOM 873 C CA . GLU A 1 107 ? -26.266 -13.641 -2.018 1 97 107 GLU A CA 1
ATOM 874 C C . GLU A 1 107 ? -24.766 -13.594 -2.332 1 97 107 GLU A C 1
ATOM 876 O O . GLU A 1 107 ? -24.094 -14.617 -2.316 1 97 107 GLU A O 1
ATOM 881 N N . ALA A 1 108 ? -24.219 -12.406 -2.604 1 97.38 108 ALA A N 1
ATOM 882 C CA . ALA A 1 108 ? -22.812 -12.258 -2.953 1 97.38 108 ALA A CA 1
ATOM 883 C C . ALA A 1 108 ? -21.906 -12.883 -1.888 1 97.38 108 ALA A C 1
ATOM 885 O O . ALA A 1 108 ? -20.953 -13.586 -2.209 1 97.38 108 ALA A O 1
ATOM 886 N N . THR A 1 109 ? -22.25 -12.734 -0.67 1 97.75 109 THR A N 1
ATOM 887 C CA . THR A 1 109 ? -21.391 -13.164 0.427 1 97.75 109 THR A CA 1
ATOM 888 C C . THR A 1 109 ? -21.672 -14.625 0.784 1 97.75 109 THR A C 1
ATOM 890 O O . THR A 1 109 ? -21.031 -15.172 1.69 1 97.75 109 THR A O 1
ATOM 893 N N . GLN A 1 110 ? -22.578 -15.242 0.116 1 96.31 110 GLN A N 1
ATOM 894 C CA . GLN A 1 110 ? -22.812 -16.672 0.27 1 96.31 110 GLN A CA 1
ATOM 895 C C . GLN A 1 110 ? -21.969 -17.484 -0.703 1 96.31 110 GLN A C 1
ATOM 897 O O . GLN A 1 110 ? -21.844 -18.703 -0.567 1 96.31 110 GLN A O 1
ATOM 902 N N . GLN A 1 111 ? -21.422 -16.797 -1.671 1 96.81 111 GLN A N 1
ATOM 903 C CA . GLN A 1 111 ? -20.578 -17.469 -2.652 1 96.81 111 GLN A CA 1
ATOM 904 C C . GLN A 1 111 ? -19.266 -17.938 -2.025 1 96.81 111 GLN A C 1
ATOM 906 O O . GLN A 1 111 ? -18.766 -17.328 -1.082 1 96.81 111 GLN A O 1
ATOM 911 N N . GLU A 1 112 ? -18.719 -19 -2.607 1 96.62 112 GLU A N 1
ATOM 912 C CA . GLU A 1 112 ? -17.453 -19.547 -2.113 1 96.62 112 GLU A CA 1
ATOM 913 C C . GLU A 1 112 ? -16.344 -18.5 -2.184 1 96.62 112 GLU A C 1
ATOM 915 O O . GLU A 1 112 ? -15.461 -18.469 -1.326 1 96.62 112 GLU A O 1
ATOM 920 N N . SER A 1 113 ? -16.391 -17.641 -3.17 1 96.69 113 SER A N 1
ATOM 921 C CA . SER A 1 113 ? -15.367 -16.609 -3.33 1 96.69 113 SER A CA 1
ATOM 922 C C . SER A 1 113 ? -15.312 -15.695 -2.111 1 96.69 113 SER A C 1
ATOM 924 O O . SER A 1 113 ? -14.227 -15.312 -1.668 1 96.69 113 SER A O 1
ATOM 926 N N . ALA A 1 114 ? -16.453 -15.406 -1.536 1 98.12 114 ALA A N 1
ATOM 927 C CA . ALA A 1 114 ? -16.516 -14.484 -0.399 1 98.12 114 ALA A CA 1
ATOM 928 C C . ALA A 1 114 ? -16.281 -15.227 0.915 1 98.12 114 ALA A C 1
ATOM 930 O O . ALA A 1 114 ? -15.984 -14.609 1.938 1 98.12 114 ALA A O 1
ATOM 931 N N . LYS A 1 115 ? -16.5 -16.5 0.909 1 97.38 115 LYS A N 1
ATOM 932 C CA . LYS A 1 115 ? -16.328 -17.297 2.115 1 97.38 115 LYS A CA 1
ATOM 933 C C . LYS A 1 115 ? -14.953 -17.969 2.145 1 97.38 115 LYS A C 1
ATOM 935 O O . LYS A 1 115 ? -13.953 -17.328 2.445 1 97.38 115 LYS A O 1
ATOM 940 N N . THR A 1 116 ? -14.852 -19.188 1.739 1 96.62 116 THR A N 1
ATOM 941 C CA . THR A 1 116 ? -13.617 -19.953 1.841 1 96.62 116 THR A CA 1
ATOM 942 C C . THR A 1 116 ? -12.531 -19.344 0.955 1 96.62 116 THR A C 1
ATOM 944 O O . THR A 1 116 ? -11.352 -19.359 1.307 1 96.62 116 THR A O 1
ATOM 947 N N . GLY A 1 117 ? -12.961 -18.812 -0.159 1 96.06 117 GLY A N 1
ATOM 948 C CA . GLY A 1 117 ? -12 -18.172 -1.052 1 96.06 117 GLY A CA 1
ATOM 949 C C . GLY A 1 117 ? -11.266 -17.016 -0.418 1 96.06 117 GLY A C 1
ATOM 950 O O . GLY A 1 117 ? -10.039 -16.906 -0.51 1 96.06 117 GLY A O 1
ATOM 951 N N . THR A 1 118 ? -11.977 -16.141 0.245 1 98.06 118 THR A N 1
ATOM 952 C CA . THR A 1 118 ? -11.383 -14.961 0.879 1 98.06 118 THR A CA 1
ATOM 953 C C . THR A 1 118 ? -10.539 -15.367 2.084 1 98.06 118 THR A C 1
ATOM 955 O O . THR A 1 118 ? -9.461 -14.812 2.303 1 98.06 118 THR A O 1
ATOM 958 N N . VAL A 1 119 ? -10.992 -16.359 2.846 1 96.94 119 VAL A N 1
ATOM 959 C CA . VAL A 1 119 ? -10.219 -16.844 3.99 1 96.94 119 VAL A CA 1
ATOM 960 C C . VAL A 1 119 ? -8.875 -17.391 3.516 1 96.94 119 VAL A C 1
ATOM 962 O O . VAL A 1 119 ? -7.832 -17.094 4.098 1 96.94 119 VAL A O 1
ATOM 965 N N . ASN A 1 120 ? -8.93 -18.188 2.445 1 94.75 120 ASN A N 1
ATOM 966 C CA . ASN A 1 120 ? -7.695 -18.75 1.891 1 94.75 120 ASN A CA 1
ATOM 967 C C . ASN A 1 120 ? -6.746 -17.656 1.424 1 94.75 120 ASN A C 1
ATOM 969 O O . ASN A 1 120 ? -5.539 -17.734 1.654 1 94.75 120 ASN A O 1
ATOM 973 N N . LYS A 1 121 ? -7.297 -16.641 0.819 1 96 121 LYS A N 1
ATOM 974 C CA . LYS A 1 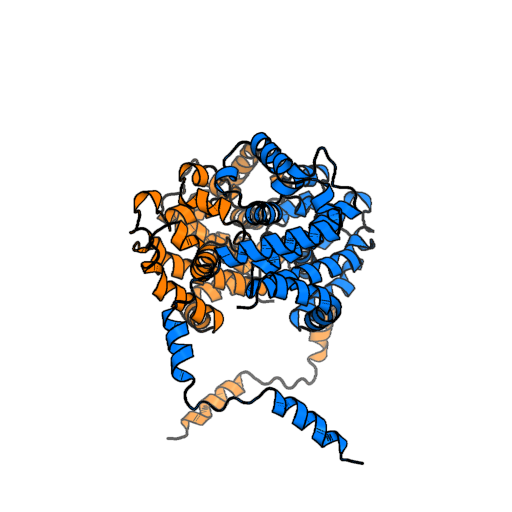121 ? -6.473 -15.523 0.348 1 96 121 LYS A CA 1
ATOM 975 C C . LYS A 1 121 ? -5.867 -14.758 1.518 1 96 121 LYS A C 1
ATOM 977 O O . LYS A 1 121 ? -4.727 -14.297 1.438 1 96 121 LYS A O 1
ATOM 982 N N . TYR A 1 122 ? -6.637 -14.547 2.521 1 97.25 122 TYR A N 1
ATOM 983 C CA . TYR A 1 122 ? -6.145 -13.859 3.709 1 97.25 122 TYR A CA 1
ATOM 984 C C . TYR A 1 122 ? -4.961 -14.602 4.316 1 97.25 122 TYR A C 1
ATOM 986 O O . TYR A 1 122 ? -3.951 -13.992 4.676 1 97.25 122 TYR A O 1
ATOM 994 N N . MET A 1 123 ? -5.102 -15.875 4.449 1 95.06 123 MET A N 1
ATOM 995 C CA . MET A 1 123 ? -4.039 -16.688 5.027 1 95.06 123 MET A CA 1
ATOM 996 C C . MET A 1 123 ? -2.779 -16.641 4.164 1 95.06 123 MET A C 1
ATOM 998 O O . MET A 1 123 ? -1.673 -16.5 4.688 1 95.06 123 MET A O 1
ATOM 1002 N N . GLN A 1 124 ? -2.996 -16.766 2.908 1 94.06 124 GLN A N 1
ATOM 1003 C CA . GLN A 1 124 ? -1.876 -16.703 1.977 1 94.06 124 GLN A CA 1
ATOM 1004 C C . GLN A 1 124 ? -1.166 -15.352 2.059 1 94.06 124 GLN A C 1
ATOM 1006 O O . GLN A 1 124 ? 0.061 -15.289 2.154 1 94.06 124 GLN A O 1
ATOM 1011 N N . GLN A 1 125 ? -1.954 -14.297 2.053 1 93.56 125 GLN A N 1
ATOM 1012 C CA . GLN A 1 125 ? -1.405 -12.953 2.141 1 93.56 125 GLN A CA 1
ATOM 1013 C C . GLN A 1 125 ? -0.654 -12.75 3.453 1 93.56 125 GLN A C 1
ATOM 1015 O O . GLN A 1 125 ? 0.417 -12.133 3.473 1 93.56 125 GLN A O 1
ATOM 1020 N N . THR A 1 126 ? -1.248 -13.188 4.488 1 93.88 126 THR A N 1
ATOM 1021 C CA . THR A 1 126 ? -0.635 -13.039 5.801 1 93.88 126 THR A CA 1
ATOM 1022 C C . THR A 1 126 ? 0.683 -13.805 5.875 1 93.88 126 THR A C 1
ATOM 1024 O O . THR A 1 126 ? 1.677 -13.289 6.395 1 93.88 126 THR A O 1
ATOM 1027 N N . LEU A 1 127 ? 0.681 -14.984 5.348 1 94.31 127 LEU A N 1
ATOM 1028 C CA . LEU A 1 127 ? 1.894 -15.797 5.312 1 94.31 127 LEU A CA 1
ATOM 1029 C C . LEU A 1 127 ? 2.992 -15.094 4.52 1 94.31 127 LEU A C 1
ATOM 1031 O O . LEU A 1 127 ? 4.137 -15.008 4.973 1 94.31 127 LEU A O 1
ATOM 1035 N N . GLU A 1 128 ? 2.674 -14.609 3.363 1 93.44 128 GLU A N 1
ATOM 1036 C CA . GLU A 1 128 ? 3.643 -13.938 2.496 1 93.44 128 GLU A CA 1
ATOM 1037 C C . GLU A 1 128 ? 4.223 -12.703 3.17 1 93.44 128 GLU A C 1
ATOM 1039 O O . GLU A 1 128 ? 5.43 -12.461 3.102 1 93.44 128 GLU A O 1
ATOM 1044 N N . VAL A 1 129 ? 3.355 -11.984 3.82 1 88.62 129 VAL A N 1
ATOM 1045 C CA . VAL A 1 129 ? 3.824 -10.797 4.52 1 88.62 129 VAL A CA 1
ATOM 1046 C C . VAL A 1 129 ? 4.766 -11.195 5.652 1 88.62 129 VAL A C 1
ATOM 1048 O O . VAL A 1 129 ? 5.828 -10.594 5.824 1 88.62 129 VAL A O 1
ATOM 1051 N N . LYS A 1 130 ? 4.438 -12.164 6.34 1 88.06 130 LYS A N 1
ATOM 1052 C CA . LYS A 1 130 ? 5.238 -12.602 7.48 1 88.06 130 LYS A CA 1
ATOM 1053 C C . LYS A 1 130 ? 6.609 -13.102 7.023 1 88.06 130 LYS A C 1
ATOM 1055 O O . LYS A 1 130 ? 7.633 -12.734 7.602 1 88.06 130 LYS A O 1
ATOM 1060 N N . VAL A 1 131 ? 6.617 -13.945 6.047 1 89.44 131 VAL A N 1
ATOM 1061 C CA . VAL A 1 131 ? 7.891 -14.469 5.566 1 89.44 131 VAL A CA 1
ATOM 1062 C C . VAL A 1 131 ? 8.703 -13.344 4.934 1 89.44 131 VAL A C 1
ATOM 1064 O O . VAL A 1 131 ? 9.938 -13.336 5.016 1 89.44 131 VAL A O 1
ATOM 1067 N N . GLY A 1 132 ? 8.039 -12.438 4.324 1 88 132 GLY A N 1
ATOM 1068 C CA . GLY A 1 132 ? 8.688 -11.297 3.703 1 88 132 GLY A CA 1
ATOM 1069 C C . GLY A 1 132 ? 9.422 -10.414 4.695 1 88 132 GLY A C 1
ATOM 1070 O O . GLY A 1 132 ? 10.352 -9.695 4.328 1 88 132 GLY A O 1
ATOM 1071 N N . GLU A 1 133 ? 8.914 -10.391 5.945 1 78.69 133 GLU A N 1
ATOM 1072 C CA . GLU A 1 133 ? 9.602 -9.648 6.992 1 78.69 133 GLU A CA 1
ATOM 1073 C C . GLU A 1 133 ? 11.031 -10.156 7.191 1 78.69 133 GLU A C 1
ATOM 1075 O O . GLU A 1 133 ? 11.93 -9.391 7.539 1 78.69 133 GLU A O 1
ATOM 1080 N N . GLU A 1 134 ? 11.148 -11.414 6.887 1 80.44 134 GLU A N 1
ATOM 1081 C CA . GLU A 1 134 ? 12.469 -12.023 7.016 1 80.44 134 GLU A CA 1
ATOM 1082 C C . GLU A 1 134 ? 13.234 -11.977 5.695 1 80.44 134 GLU A C 1
ATOM 1084 O O . GLU A 1 134 ? 14.445 -11.742 5.68 1 80.44 134 GLU A O 1
ATOM 1089 N N . ASN A 1 135 ? 12.508 -12.273 4.707 1 86.19 135 ASN A N 1
ATOM 1090 C CA . ASN A 1 135 ? 13.117 -12.32 3.383 1 86.19 135 ASN A CA 1
ATOM 1091 C C . ASN A 1 135 ? 12.141 -11.875 2.299 1 86.19 135 ASN A C 1
ATOM 1093 O O . ASN A 1 135 ? 11.266 -12.641 1.894 1 86.19 135 ASN A O 1
ATOM 1097 N N . GLU A 1 136 ? 12.375 -10.727 1.742 1 88.44 136 GLU A N 1
ATOM 1098 C CA . GLU A 1 136 ? 11.477 -10.172 0.74 1 88.44 136 GLU A CA 1
ATOM 1099 C C . GLU A 1 136 ? 11.484 -11 -0.54 1 88.44 136 GLU A C 1
ATOM 1101 O O . GLU A 1 136 ? 10.461 -11.117 -1.217 1 88.44 136 GLU A O 1
ATOM 1106 N N . GLY A 1 137 ? 12.633 -11.523 -0.871 1 92.38 137 GLY A N 1
ATOM 1107 C CA . GLY A 1 137 ? 12.695 -12.398 -2.025 1 92.38 137 GLY A CA 1
ATOM 1108 C C . GLY A 1 137 ? 11.758 -13.586 -1.922 1 92.38 137 GLY A C 1
ATOM 1109 O O . GLY A 1 137 ? 11.133 -13.984 -2.91 1 92.38 137 GLY A O 1
ATOM 1110 N N . THR A 1 138 ? 11.672 -14.125 -0.758 1 94.56 138 THR A N 1
ATOM 1111 C CA . THR A 1 138 ? 10.766 -15.25 -0.536 1 94.56 138 THR A CA 1
ATOM 1112 C C . THR A 1 138 ? 9.312 -14.82 -0.735 1 94.56 138 THR A C 1
ATOM 1114 O O . THR A 1 138 ? 8.523 -15.547 -1.341 1 94.56 138 THR A O 1
ATOM 1117 N N . ARG A 1 139 ? 8.992 -13.664 -0.198 1 94.12 139 ARG A N 1
ATOM 1118 C CA . ARG A 1 139 ? 7.648 -13.133 -0.391 1 94.12 139 ARG A CA 1
ATOM 1119 C C . ARG A 1 139 ? 7.316 -13.008 -1.874 1 94.12 139 ARG A C 1
ATOM 1121 O O . ARG A 1 139 ? 6.246 -13.43 -2.316 1 94.12 139 ARG A O 1
ATOM 1128 N N . LEU A 1 140 ? 8.25 -12.5 -2.646 1 96 140 LEU A N 1
ATOM 1129 C CA . LEU A 1 140 ? 8.055 -12.289 -4.074 1 96 140 LEU A CA 1
ATOM 1130 C C . LEU A 1 140 ? 7.883 -13.617 -4.801 1 96 140 LEU A C 1
ATOM 1132 O O . LEU A 1 140 ? 7.023 -13.75 -5.676 1 96 140 LEU A O 1
ATOM 1136 N N . ALA A 1 141 ? 8.688 -14.555 -4.41 1 97.88 141 ALA A N 1
ATOM 1137 C CA . ALA A 1 141 ? 8.617 -15.875 -5.035 1 97.88 141 ALA A CA 1
ATOM 1138 C C . ALA A 1 141 ? 7.262 -16.531 -4.789 1 97.88 141 ALA A C 1
ATOM 1140 O O . ALA A 1 141 ? 6.648 -17.062 -5.715 1 97.88 141 ALA A O 1
ATOM 1141 N N . LEU A 1 142 ? 6.828 -16.484 -3.549 1 96.75 142 LEU A N 1
ATOM 1142 C CA . LEU A 1 142 ? 5.543 -17.062 -3.189 1 96.75 142 LEU A CA 1
ATOM 1143 C C . LEU A 1 142 ? 4.402 -16.359 -3.912 1 96.75 142 LEU A C 1
ATOM 1145 O O . LEU A 1 142 ? 3.502 -17.016 -4.449 1 96.75 142 LEU A O 1
ATOM 1149 N N . TYR A 1 143 ? 4.414 -15.078 -3.959 1 96.19 143 TYR A N 1
ATOM 1150 C CA . TYR A 1 143 ? 3.398 -14.297 -4.652 1 96.19 143 TYR A CA 1
ATOM 1151 C C . TYR A 1 143 ? 3.363 -14.633 -6.137 1 96.19 143 TYR A C 1
ATOM 1153 O O . TYR A 1 143 ? 2.287 -14.781 -6.723 1 96.19 143 TYR A O 1
ATOM 1161 N N . PHE A 1 144 ? 4.496 -14.773 -6.715 1 97.75 144 PHE A N 1
ATOM 1162 C CA . PHE A 1 144 ? 4.602 -15.078 -8.141 1 97.75 144 PHE A CA 1
ATOM 1163 C C . PHE A 1 144 ? 3.971 -16.438 -8.445 1 97.75 144 PHE A C 1
ATOM 1165 O O . PHE A 1 144 ? 3.121 -16.531 -9.336 1 97.75 144 PHE A O 1
ATOM 1172 N N . THR A 1 145 ? 4.383 -17.391 -7.703 1 97.06 145 THR A N 1
ATOM 1173 C CA . THR A 1 145 ? 3.928 -18.75 -7.973 1 97.06 145 THR A CA 1
ATOM 1174 C C . THR A 1 145 ? 2.418 -18.875 -7.781 1 97.06 145 THR A C 1
ATOM 1176 O O . THR A 1 145 ? 1.725 -19.453 -8.617 1 97.06 145 THR A O 1
ATOM 1179 N N . ARG A 1 146 ? 1.959 -18.281 -6.734 1 93.75 146 ARG A N 1
ATOM 1180 C CA . ARG A 1 146 ? 0.523 -18.391 -6.492 1 93.75 146 ARG A CA 1
ATOM 1181 C C . ARG A 1 146 ? -0.263 -17.609 -7.543 1 93.75 146 ARG A C 1
ATOM 1183 O O . ARG A 1 146 ? -1.298 -18.078 -8.023 1 93.75 146 ARG A O 1
ATOM 1190 N N . THR A 1 147 ? 0.162 -16.422 -7.887 1 94.69 147 THR A N 1
ATOM 1191 C CA . THR A 1 147 ? -0.558 -15.555 -8.805 1 94.69 147 THR A CA 1
ATOM 1192 C C . THR A 1 147 ? -0.549 -16.141 -10.219 1 94.69 147 THR A C 1
ATOM 1194 O O . THR A 1 147 ? -1.586 -16.188 -10.883 1 94.69 147 THR A O 1
ATOM 1197 N N . ILE A 1 148 ? 0.599 -16.594 -10.609 1 97.12 148 ILE A N 1
ATOM 1198 C CA . ILE A 1 148 ? 0.705 -17.234 -11.922 1 97.12 148 ILE A CA 1
ATOM 1199 C C . ILE A 1 148 ? -0.144 -18.5 -11.953 1 97.12 148 ILE A C 1
ATOM 1201 O O . ILE A 1 148 ? -0.836 -18.766 -12.938 1 97.12 148 ILE A O 1
ATOM 1205 N N . GLY A 1 149 ? -0.045 -19.297 -10.914 1 95.12 149 GLY A N 1
ATOM 1206 C CA . GLY A 1 149 ? -0.886 -20.484 -10.828 1 95.12 149 GLY A CA 1
ATOM 1207 C C . GLY A 1 149 ? -2.367 -20.172 -10.945 1 95.12 149 GLY A C 1
ATOM 1208 O O . GLY A 1 149 ? -3.09 -20.844 -11.68 1 95.12 149 GLY A O 1
ATOM 1209 N N . GLU A 1 150 ? -2.77 -19.156 -10.281 1 91.56 150 GLU A N 1
ATOM 1210 C CA . GLU A 1 150 ? -4.172 -18.75 -10.336 1 91.56 150 GLU A CA 1
ATOM 1211 C C . GLU A 1 150 ? -4.551 -18.266 -11.727 1 91.56 150 GLU A C 1
ATOM 1213 O O . GLU A 1 150 ? -5.617 -18.609 -12.242 1 91.56 150 GLU A O 1
ATOM 1218 N N . MET A 1 151 ? -3.695 -17.484 -12.336 1 93.62 151 MET A N 1
ATOM 1219 C CA . MET A 1 151 ? -3.971 -16.969 -13.672 1 93.62 151 MET A CA 1
ATOM 1220 C C . MET A 1 151 ? -4.059 -18.094 -14.688 1 93.62 151 MET A C 1
ATOM 1222 O O . MET A 1 151 ? -4.902 -18.062 -15.586 1 93.62 151 MET A O 1
ATOM 1226 N N . THR A 1 152 ? -3.203 -19 -14.492 1 94.56 152 THR A N 1
ATOM 1227 C CA . THR A 1 152 ? -3.197 -20.156 -15.383 1 94.56 152 THR A CA 1
ATOM 1228 C C . THR A 1 152 ? -4.48 -20.969 -15.219 1 94.56 152 THR A C 1
ATOM 1230 O O . THR A 1 152 ? -5.148 -21.281 -16.203 1 94.56 152 THR A O 1
ATOM 1233 N N . ARG A 1 153 ? -4.809 -21.297 -14.039 1 91.19 153 ARG A N 1
ATOM 1234 C CA . ARG A 1 153 ? -6.004 -22.078 -13.766 1 91.19 153 ARG A CA 1
ATOM 1235 C C . ARG A 1 153 ? -7.254 -21.375 -14.281 1 91.19 153 ARG A C 1
ATOM 1237 O O . ARG A 1 153 ? -8.195 -22.031 -14.742 1 91.19 153 ARG A O 1
ATOM 1244 N N . ASN A 1 154 ? -7.25 -20.078 -14.219 1 88.69 154 ASN A N 1
ATOM 1245 C CA . ASN A 1 154 ? -8.43 -19.297 -14.602 1 88.69 154 ASN A CA 1
ATOM 1246 C C . ASN A 1 154 ? -8.391 -18.922 -16.078 1 88.69 154 ASN A C 1
ATOM 1248 O O . ASN A 1 154 ? -9.258 -18.188 -16.562 1 88.69 154 ASN A O 1
ATOM 1252 N N . GLY A 1 155 ? -7.434 -19.281 -16.781 1 90.81 155 GLY A N 1
ATOM 1253 C CA . GLY A 1 155 ? -7.352 -19.047 -18.203 1 90.81 155 GLY A CA 1
ATOM 1254 C C . GLY A 1 155 ? -7.066 -17.594 -18.547 1 90.81 155 GLY A C 1
ATOM 1255 O O . GLY A 1 155 ? -7.504 -17.094 -19.594 1 90.81 155 GLY A O 1
ATOM 1256 N N . LEU A 1 156 ? -6.328 -16.922 -17.656 1 88.81 156 LEU A N 1
ATOM 1257 C CA . LEU A 1 156 ? -6.113 -15.5 -17.844 1 88.81 156 LEU A CA 1
ATOM 1258 C C . LEU A 1 156 ? -4.844 -15.234 -18.641 1 88.81 156 LEU A C 1
ATOM 1260 O O . LEU A 1 156 ? -4.578 -14.102 -19.031 1 88.81 156 LEU A O 1
ATOM 1264 N N . LEU A 1 157 ? -4.113 -16.281 -18.875 1 95.25 157 LEU A N 1
ATOM 1265 C CA . LEU A 1 157 ? -2.885 -16.141 -19.656 1 95.25 157 LEU A CA 1
ATOM 1266 C C . LEU A 1 157 ? -3.055 -16.703 -21.062 1 95.25 157 LEU A C 1
ATOM 1268 O O . LEU A 1 157 ? -3.674 -17.75 -21.234 1 95.25 157 LEU A O 1
ATOM 1272 N N . SER A 1 158 ? -2.607 -15.938 -22.031 1 96.25 158 SER A N 1
ATOM 1273 C CA . SER A 1 158 ? -2.559 -16.344 -23.422 1 96.25 158 SER A CA 1
ATOM 1274 C C . SER A 1 158 ? -1.302 -15.812 -24.109 1 96.25 158 SER A C 1
ATOM 1276 O O . SER A 1 158 ? -0.62 -14.938 -23.578 1 96.25 158 SER A O 1
ATOM 1278 N N . GLU A 1 159 ? -1.031 -16.359 -25.25 1 95.62 159 GLU A N 1
ATOM 1279 C CA . GLU A 1 159 ? 0.153 -15.938 -26 1 95.62 159 GLU A CA 1
ATOM 1280 C C . GLU A 1 159 ? 0.118 -14.438 -26.297 1 95.62 159 GLU A C 1
ATOM 1282 O O . GLU A 1 159 ? 1.161 -13.781 -26.328 1 95.62 159 GLU A O 1
ATOM 1287 N N . LYS A 1 160 ? -0.991 -13.891 -26.391 1 94.25 160 LYS A N 1
ATOM 1288 C CA . LYS A 1 160 ? -1.152 -12.492 -26.797 1 94.25 160 LYS A CA 1
ATOM 1289 C C . LYS A 1 160 ? -1.021 -11.555 -25.609 1 94.25 160 LYS A C 1
ATOM 1291 O O . LYS A 1 160 ? -0.603 -10.406 -25.75 1 94.25 160 LYS A O 1
ATOM 1296 N N . ASN A 1 161 ? -1.244 -12.102 -24.359 1 95.19 161 ASN A N 1
ATOM 1297 C CA . ASN A 1 161 ? -1.433 -11.117 -23.312 1 95.19 161 ASN A CA 1
ATOM 1298 C C . ASN A 1 161 ? -0.573 -11.43 -22.094 1 95.19 161 ASN A C 1
ATOM 1300 O O . ASN A 1 161 ? -0.492 -10.617 -21.156 1 95.19 161 ASN A O 1
ATOM 1304 N N . TRP A 1 162 ? 0.088 -12.57 -22.031 1 97.25 162 TRP A N 1
ATOM 1305 C CA . TRP A 1 162 ? 0.766 -12.977 -20.797 1 97.25 162 TRP A CA 1
ATOM 1306 C C . TRP A 1 162 ? 1.824 -11.961 -20.391 1 97.25 162 TRP A C 1
ATOM 1308 O O . TRP A 1 162 ? 1.997 -11.672 -19.203 1 97.25 162 TRP A O 1
ATOM 1318 N N . ALA A 1 163 ? 2.498 -11.375 -21.344 1 97.19 163 ALA A N 1
ATOM 1319 C CA . ALA A 1 163 ? 3.549 -10.406 -21.047 1 97.19 163 ALA A CA 1
ATOM 1320 C C . ALA A 1 163 ? 2.965 -9.141 -20.438 1 97.19 163 ALA A C 1
ATOM 1322 O O . ALA A 1 163 ? 3.549 -8.562 -19.516 1 97.19 163 ALA A O 1
ATOM 1323 N N . TYR A 1 164 ? 1.855 -8.758 -20.922 1 94.19 164 TYR A N 1
ATOM 1324 C CA . TYR A 1 164 ? 1.192 -7.586 -20.359 1 94.19 164 TYR A CA 1
ATOM 1325 C C . TYR A 1 164 ? 0.72 -7.852 -18.938 1 94.19 164 TYR A C 1
ATOM 1327 O O . TYR A 1 164 ? 0.747 -6.957 -18.094 1 94.19 164 TYR A O 1
ATOM 1335 N N . GLN A 1 165 ? 0.276 -9.07 -18.734 1 93.56 165 GLN A N 1
ATOM 1336 C CA . GLN A 1 165 ? -0.136 -9.43 -17.375 1 93.56 165 GLN A CA 1
ATOM 1337 C C . GLN A 1 165 ? 1.034 -9.344 -16.406 1 93.56 165 GLN A C 1
ATOM 1339 O O . GLN A 1 165 ? 0.885 -8.836 -15.289 1 93.56 165 GLN A O 1
ATOM 1344 N N . ILE A 1 166 ? 2.135 -9.742 -16.812 1 95.12 166 ILE A N 1
ATOM 1345 C CA . ILE A 1 166 ? 3.338 -9.695 -15.992 1 95.12 166 ILE A CA 1
ATOM 1346 C C . ILE A 1 166 ? 3.744 -8.242 -15.758 1 95.12 166 ILE A C 1
ATOM 1348 O O . ILE A 1 166 ? 3.986 -7.836 -14.617 1 95.12 166 ILE A O 1
ATOM 1352 N N . LEU A 1 167 ? 3.77 -7.488 -16.828 1 91.75 167 LEU A N 1
ATOM 1353 C CA . LEU A 1 167 ? 4.262 -6.117 -16.766 1 91.75 167 LEU A CA 1
ATOM 1354 C C . LEU A 1 167 ? 3.275 -5.223 -16.016 1 91.75 167 LEU A C 1
ATOM 1356 O O . LEU A 1 167 ? 3.662 -4.188 -15.469 1 91.75 167 LEU A O 1
ATOM 1360 N N . GLY A 1 168 ? 2.041 -5.656 -16.016 1 87.44 168 GLY A N 1
ATOM 1361 C CA . GLY A 1 168 ? 1.002 -4.871 -15.375 1 87.44 168 GLY A CA 1
ATOM 1362 C C . GLY A 1 168 ? 1 -5.016 -13.859 1 87.44 168 GLY A C 1
ATOM 1363 O O . GLY A 1 168 ? 0.371 -4.223 -13.156 1 87.44 168 GLY A O 1
ATOM 1364 N N . ASP A 1 169 ? 1.694 -6.004 -13.383 1 89.94 169 ASP A N 1
ATOM 1365 C CA . ASP A 1 169 ? 1.855 -6.262 -11.953 1 89.94 169 ASP A CA 1
ATOM 1366 C C . ASP A 1 169 ? 3.299 -6.035 -11.516 1 89.94 169 ASP A C 1
ATOM 1368 O O . ASP A 1 169 ? 4.199 -6.785 -11.898 1 89.94 169 ASP A O 1
ATOM 1372 N N . LYS A 1 170 ? 3.465 -5.09 -10.617 1 86.69 170 LYS A N 1
ATOM 1373 C CA . LYS A 1 170 ? 4.812 -4.648 -10.273 1 86.69 170 LYS A CA 1
ATOM 1374 C C . LYS A 1 170 ? 5.605 -5.77 -9.609 1 86.69 170 LYS A C 1
ATOM 1376 O O . LYS A 1 170 ? 6.816 -5.891 -9.82 1 86.69 170 LYS A O 1
ATOM 1381 N N . ALA A 1 171 ? 4.926 -6.555 -8.789 1 92.56 171 ALA A N 1
ATOM 1382 C CA . ALA A 1 171 ? 5.629 -7.645 -8.117 1 92.56 171 ALA A CA 1
ATOM 1383 C C . ALA A 1 171 ? 6.004 -8.742 -9.109 1 92.56 171 ALA A C 1
ATOM 1385 O O . ALA A 1 171 ? 7.105 -9.297 -9.047 1 92.56 171 ALA A O 1
ATOM 1386 N N . LEU A 1 172 ? 5.082 -9.062 -10.031 1 95.31 172 LEU A N 1
ATOM 1387 C CA . LEU A 1 172 ? 5.414 -10.039 -11.062 1 95.31 172 LEU A CA 1
ATOM 1388 C C . LEU A 1 172 ? 6.57 -9.539 -11.93 1 95.31 172 LEU A C 1
ATOM 1390 O O . LEU A 1 172 ? 7.5 -10.297 -12.219 1 95.31 172 LEU A O 1
ATOM 1394 N N . SER A 1 173 ? 6.496 -8.344 -12.281 1 92.88 173 SER A N 1
ATOM 1395 C CA . SER A 1 173 ? 7.527 -7.73 -13.117 1 92.88 173 SER A CA 1
ATOM 1396 C C . SER A 1 173 ? 8.883 -7.754 -12.422 1 92.88 173 SER A C 1
ATOM 1398 O O . SER A 1 173 ? 9.906 -8.062 -13.047 1 92.88 173 SER A O 1
ATOM 1400 N N . ALA A 1 174 ? 8.898 -7.43 -11.172 1 91.81 174 ALA A N 1
ATOM 1401 C CA . ALA A 1 174 ? 10.141 -7.422 -10.398 1 91.81 174 ALA A CA 1
ATOM 1402 C C . ALA A 1 174 ? 10.789 -8.797 -10.398 1 91.81 174 ALA A C 1
ATOM 1404 O O . ALA A 1 174 ? 12.016 -8.914 -10.531 1 91.81 174 ALA A O 1
ATOM 1405 N N . VAL A 1 175 ? 9.977 -9.797 -10.234 1 96.25 175 VAL A N 1
ATOM 1406 C CA . VAL A 1 175 ? 10.5 -11.164 -10.242 1 96.25 175 VAL A CA 1
ATOM 1407 C C . VAL A 1 175 ? 11.102 -11.477 -11.609 1 96.25 175 VAL A C 1
ATOM 1409 O O . VAL A 1 175 ? 12.219 -11.992 -11.703 1 96.25 175 VAL A O 1
ATOM 1412 N N . VAL A 1 176 ? 10.43 -11.133 -12.625 1 96.94 176 VAL A N 1
ATOM 1413 C CA . VAL A 1 176 ? 10.852 -11.492 -13.977 1 96.94 176 VAL A CA 1
ATOM 1414 C C . VAL A 1 176 ? 12.117 -10.719 -14.344 1 96.94 176 VAL A C 1
ATOM 1416 O O . VAL A 1 176 ? 13.07 -11.297 -14.875 1 96.94 176 VAL A O 1
ATOM 1419 N N . PHE A 1 177 ? 12.172 -9.484 -14.055 1 93.19 177 PHE A N 1
ATOM 1420 C CA . PHE A 1 177 ? 13.344 -8.68 -14.383 1 93.19 177 PHE A CA 1
ATOM 1421 C C . PHE A 1 177 ? 14.562 -9.172 -13.609 1 93.19 177 PHE A C 1
ATOM 1423 O O . PHE A 1 177 ? 15.664 -9.234 -14.156 1 93.19 177 PHE A O 1
ATOM 1430 N N . THR A 1 178 ? 14.367 -9.492 -12.391 1 93.25 178 THR A N 1
ATOM 1431 C CA . THR A 1 178 ? 15.469 -10.008 -11.594 1 93.25 178 THR A CA 1
ATOM 1432 C C . THR A 1 178 ? 15.945 -11.352 -12.133 1 93.25 178 THR A C 1
ATOM 1434 O O . THR A 1 178 ? 17.141 -11.555 -12.328 1 93.25 178 THR A O 1
ATOM 1437 N N . ALA A 1 179 ? 15.016 -12.219 -12.398 1 96.94 179 ALA A N 1
ATOM 1438 C CA . ALA A 1 179 ? 15.367 -13.555 -12.875 1 96.94 179 ALA A CA 1
ATOM 1439 C C . ALA A 1 179 ? 16.125 -13.484 -14.195 1 96.94 179 ALA A C 1
ATOM 1441 O O . ALA A 1 179 ? 17.047 -14.273 -14.43 1 96.94 179 ALA A O 1
ATOM 1442 N N . LEU A 1 180 ? 15.758 -12.57 -15.023 1 97.06 180 LEU A N 1
ATOM 1443 C CA . LEU A 1 180 ? 16.328 -12.492 -16.359 1 97.06 180 LEU A CA 1
ATOM 1444 C C . LEU A 1 180 ? 17.453 -11.477 -16.422 1 97.06 180 LEU A C 1
ATOM 1446 O O . LEU A 1 180 ? 18.016 -11.211 -17.484 1 97.06 180 LEU A O 1
ATOM 1450 N N . ASP A 1 181 ? 17.766 -10.922 -15.336 1 93.94 181 ASP A N 1
ATOM 1451 C CA . ASP A 1 181 ? 18.828 -9.93 -15.211 1 93.94 181 ASP A CA 1
ATOM 1452 C C . ASP A 1 181 ? 18.609 -8.758 -16.172 1 93.94 181 ASP A C 1
ATOM 1454 O O . ASP A 1 181 ? 19.531 -8.328 -16.859 1 93.94 181 ASP A O 1
ATOM 1458 N N . ILE A 1 182 ? 17.406 -8.43 -16.25 1 91.5 182 ILE A N 1
ATOM 1459 C CA . ILE A 1 182 ? 17.031 -7.254 -17.031 1 91.5 182 ILE A CA 1
ATOM 1460 C C . ILE A 1 182 ? 17.125 -6.008 -16.156 1 91.5 182 ILE A C 1
ATOM 1462 O O . ILE A 1 182 ? 16.531 -5.953 -15.07 1 91.5 182 ILE A O 1
ATOM 1466 N N . PRO A 1 183 ? 17.922 -5.066 -16.625 1 83.62 183 PRO A N 1
ATOM 1467 C CA . PRO A 1 183 ? 18.047 -3.863 -15.805 1 83.62 183 PRO A CA 1
ATOM 1468 C C . PRO A 1 183 ? 16.719 -3.115 -15.656 1 83.62 183 PRO A C 1
ATOM 1470 O O . PRO A 1 183 ? 15.93 -3.074 -16.594 1 83.62 183 PRO A O 1
ATOM 1473 N N . GLU A 1 184 ? 16.594 -2.609 -14.555 1 74.56 184 GLU A N 1
ATOM 1474 C CA . GLU A 1 184 ? 15.328 -1.956 -14.211 1 74.56 184 GLU A CA 1
ATOM 1475 C C . GLU A 1 184 ? 15.109 -0.709 -15.062 1 74.56 184 GLU A C 1
ATOM 1477 O O . GLU A 1 184 ? 13.977 -0.234 -15.195 1 74.56 184 GLU A O 1
ATOM 1482 N N . SER A 1 185 ? 16.125 -0.128 -15.688 1 75.81 185 SER A N 1
ATOM 1483 C CA . SER A 1 185 ? 16.016 1.021 -16.578 1 75.81 185 SER A CA 1
ATOM 1484 C C . SER A 1 185 ? 15.102 0.723 -17.766 1 75.81 185 SER A C 1
ATOM 1486 O O . SER A 1 185 ? 14.555 1.641 -18.375 1 75.81 185 SER A O 1
ATOM 1488 N N . VAL A 1 186 ? 14.859 -0.502 -17.969 1 83.94 186 VAL A N 1
ATOM 1489 C CA . VAL A 1 186 ? 13.969 -0.926 -19.047 1 83.94 186 VAL A CA 1
ATOM 1490 C C . VAL A 1 186 ? 12.539 -0.48 -18.75 1 83.94 186 VAL A C 1
ATOM 1492 O O . VAL A 1 186 ? 11.75 -0.243 -19.672 1 83.94 186 VAL A O 1
ATOM 1495 N N . LEU A 1 187 ? 12.219 -0.323 -17.5 1 76.94 187 LEU A N 1
ATOM 1496 C CA . LEU A 1 187 ? 10.867 0.07 -17.094 1 76.94 187 LEU A CA 1
ATOM 1497 C C . LEU A 1 187 ? 10.547 1.48 -17.578 1 76.94 187 LEU A C 1
ATOM 1499 O O . LEU A 1 187 ? 9.383 1.884 -17.594 1 76.94 187 LEU A O 1
ATOM 1503 N N . SER A 1 188 ? 11.562 2.199 -17.984 1 75.5 188 SER A N 1
ATOM 1504 C CA . SER A 1 188 ? 11.367 3.551 -18.5 1 75.5 188 SER A CA 1
ATOM 1505 C C . SER A 1 188 ? 11.008 3.533 -19.984 1 75.5 188 SER A C 1
ATOM 1507 O O . SER A 1 188 ? 10.57 4.547 -20.531 1 75.5 188 SER A O 1
ATOM 1509 N N . SER A 1 189 ? 11.102 2.473 -20.578 1 83.12 189 SER A N 1
ATOM 1510 C CA . SER A 1 189 ? 10.75 2.342 -21.984 1 83.12 189 SER A CA 1
ATOM 1511 C C . SER A 1 189 ? 9.242 2.16 -22.172 1 83.12 189 SER A C 1
ATOM 1513 O O . SER A 1 189 ? 8.516 1.976 -21.203 1 83.12 189 SER A O 1
ATOM 1515 N N . LYS A 1 190 ? 8.805 2.314 -23.516 1 88.75 190 LYS A N 1
ATOM 1516 C CA . LYS A 1 190 ? 7.402 2.078 -23.828 1 88.75 190 LYS A CA 1
ATOM 1517 C C . LYS A 1 190 ? 7 0.642 -23.516 1 88.75 190 LYS A C 1
ATOM 1519 O O . LYS A 1 190 ? 7.816 -0.276 -23.625 1 88.75 190 LYS A O 1
ATOM 1524 N N . ILE A 1 191 ? 5.777 0.425 -23.219 1 89.5 191 ILE A N 1
ATOM 1525 C CA . ILE A 1 191 ? 5.27 -0.864 -22.766 1 89.5 191 ILE A CA 1
ATOM 1526 C C . ILE A 1 191 ? 5.422 -1.902 -23.875 1 89.5 191 ILE A C 1
ATOM 1528 O O . ILE A 1 191 ? 5.66 -3.082 -23.594 1 89.5 191 ILE A O 1
ATOM 1532 N N . GLU A 1 192 ? 5.258 -1.41 -25.125 1 94.88 192 GLU A N 1
ATOM 1533 C CA . GLU A 1 192 ? 5.398 -2.334 -26.25 1 94.88 192 GLU A CA 1
ATOM 1534 C C . GLU A 1 192 ? 6.824 -2.859 -26.359 1 94.88 192 GLU A C 1
ATOM 1536 O O . GLU A 1 192 ? 7.039 -4.02 -26.703 1 94.88 192 GLU A O 1
ATOM 1541 N N . ALA A 1 193 ? 7.801 -2.002 -26.031 1 94.94 193 ALA A N 1
ATOM 1542 C CA . ALA A 1 193 ? 9.203 -2.412 -26.031 1 94.94 193 ALA A CA 1
ATOM 1543 C C . ALA A 1 193 ? 9.5 -3.375 -24.891 1 94.94 193 ALA A C 1
ATOM 1545 O O . ALA A 1 193 ? 10.234 -4.352 -25.062 1 94.94 193 ALA A O 1
ATOM 1546 N N . GLN A 1 194 ? 8.953 -3.137 -23.797 1 93.88 194 GLN A N 1
ATOM 1547 C CA . GLN A 1 194 ? 9.109 -4.02 -22.641 1 93.88 194 GLN A CA 1
ATOM 1548 C C . GLN A 1 194 ? 8.539 -5.406 -22.938 1 93.88 194 GLN A C 1
ATOM 1550 O O . GLN A 1 194 ? 9.172 -6.422 -22.641 1 93.88 194 GLN A O 1
ATOM 1555 N N . LYS A 1 195 ? 7.379 -5.391 -23.5 1 96.38 195 LYS A N 1
ATOM 1556 C CA . LYS A 1 195 ? 6.746 -6.652 -23.875 1 96.38 195 LYS A CA 1
ATOM 1557 C C . LYS A 1 195 ? 7.637 -7.449 -24.828 1 96.38 195 LYS A C 1
ATOM 1559 O O . LYS A 1 195 ? 7.844 -8.648 -24.625 1 96.38 195 LYS A O 1
ATOM 1564 N N . SER A 1 196 ? 8.102 -6.801 -25.828 1 96.56 196 SER A N 1
ATOM 1565 C CA . SER A 1 196 ? 8.938 -7.461 -26.828 1 96.56 196 SER A CA 1
ATOM 1566 C C . SER A 1 196 ? 10.195 -8.039 -26.203 1 96.56 196 SER A C 1
ATOM 1568 O O . SER A 1 196 ? 10.625 -9.141 -26.547 1 96.56 196 SER A O 1
ATOM 1570 N N . LEU A 1 197 ? 10.781 -7.289 -25.312 1 96.62 197 LEU A N 1
ATOM 1571 C CA . LEU A 1 197 ? 11.969 -7.766 -24.625 1 96.62 197 LEU A CA 1
ATOM 1572 C C . LEU A 1 197 ? 11.656 -9.016 -23.812 1 96.62 197 LEU A C 1
ATOM 1574 O O . LEU A 1 197 ? 12.398 -10.008 -23.875 1 96.62 197 LEU A O 1
ATOM 1578 N N . LEU A 1 198 ? 10.625 -9.016 -23.094 1 97.12 198 LEU A N 1
ATOM 1579 C CA . LEU A 1 198 ? 10.242 -10.172 -22.297 1 97.12 198 LEU A CA 1
ATOM 1580 C C . LEU A 1 198 ? 9.992 -11.391 -23.172 1 97.12 198 LEU A C 1
ATOM 1582 O O . LEU A 1 198 ? 10.438 -12.492 -22.844 1 97.12 198 LEU A O 1
ATOM 1586 N N . GLU A 1 199 ? 9.242 -11.188 -24.25 1 97.56 199 GLU A N 1
ATOM 1587 C CA . GLU A 1 199 ? 8.891 -12.289 -25.141 1 97.56 199 GLU A CA 1
ATOM 1588 C C . GLU A 1 199 ? 10.133 -12.875 -25.812 1 97.56 199 GLU A C 1
ATOM 1590 O O . GLU A 1 199 ? 10.125 -14.031 -26.219 1 97.56 199 GLU A O 1
ATOM 1595 N N . SER A 1 200 ? 11.141 -12.055 -25.875 1 97.56 200 SER A N 1
ATOM 1596 C CA . SER A 1 200 ? 12.383 -12.547 -26.469 1 97.56 200 SER A CA 1
ATOM 1597 C C . SER A 1 200 ? 13.18 -13.367 -25.469 1 97.56 200 SER A C 1
ATOM 1599 O O . SER A 1 200 ? 14.086 -14.117 -25.844 1 97.56 200 SER A O 1
ATOM 1601 N N . ARG A 1 201 ? 12.859 -13.297 -24.172 1 97.56 201 ARG A N 1
ATOM 1602 C CA . ARG A 1 201 ? 13.695 -13.891 -23.141 1 97.56 201 ARG A CA 1
ATOM 1603 C C . ARG A 1 201 ? 12.984 -15.055 -22.453 1 97.56 201 ARG A C 1
ATOM 1605 O O . ARG A 1 201 ? 13.625 -15.875 -21.797 1 97.56 201 ARG A O 1
ATOM 1612 N N . MET A 1 202 ? 11.68 -15.055 -22.609 1 97.94 202 MET A N 1
ATOM 1613 C CA . MET A 1 202 ? 10.891 -16.109 -21.984 1 97.94 202 MET A CA 1
ATOM 1614 C C . MET A 1 202 ? 9.586 -16.328 -22.75 1 97.94 202 MET A C 1
ATOM 1616 O O . MET A 1 202 ? 9.25 -15.555 -23.641 1 97.94 202 MET A O 1
ATOM 1620 N N . SER A 1 203 ? 8.867 -17.469 -22.359 1 97.75 203 SER A N 1
ATOM 1621 C CA . SER A 1 203 ? 7.629 -17.828 -23.031 1 97.75 203 SER A CA 1
ATOM 1622 C C . SER A 1 203 ? 6.508 -18.109 -22.047 1 97.75 203 SER A C 1
ATOM 1624 O O . SER A 1 203 ? 6.754 -18.25 -20.844 1 97.75 203 SER A O 1
ATOM 1626 N N . LEU A 1 204 ? 5.32 -18.141 -22.609 1 98 204 LEU A N 1
ATOM 1627 C CA . LEU A 1 204 ? 4.148 -18.5 -21.812 1 98 204 LEU A CA 1
ATOM 1628 C C . LEU A 1 204 ? 4.328 -19.875 -21.172 1 98 204 LEU A C 1
ATOM 1630 O O . LEU A 1 204 ? 3.883 -20.109 -20.047 1 98 204 LEU A O 1
ATOM 1634 N N . GLU A 1 205 ? 4.961 -20.766 -21.828 1 97.19 205 GLU A N 1
ATOM 1635 C CA . GLU A 1 205 ? 5.199 -22.125 -21.312 1 97.19 205 GLU A CA 1
ATOM 1636 C C . GLU A 1 205 ? 6.027 -22.094 -20.031 1 97.19 205 GLU A C 1
ATOM 1638 O O . GLU A 1 205 ? 5.84 -22.922 -19.156 1 97.19 205 GLU A O 1
ATOM 1643 N N . ASP A 1 206 ? 6.906 -21.078 -19.906 1 97.81 206 ASP A N 1
ATOM 1644 C CA . ASP A 1 206 ? 7.73 -20.938 -18.719 1 97.81 206 ASP A CA 1
ATOM 1645 C C . ASP A 1 206 ? 6.871 -20.656 -17.484 1 97.81 206 ASP A C 1
ATOM 1647 O O . ASP A 1 206 ? 7.27 -20.953 -16.359 1 97.81 206 ASP A O 1
ATOM 1651 N N . LEU A 1 207 ? 5.738 -20.141 -17.719 1 98.12 207 LEU A N 1
ATOM 1652 C CA . LEU A 1 207 ? 4.824 -19.781 -16.641 1 98.12 207 LEU A CA 1
ATOM 1653 C C . LEU A 1 207 ? 3.84 -20.906 -16.359 1 98.12 207 LEU A C 1
ATOM 1655 O O . LEU A 1 207 ? 3.441 -21.125 -15.219 1 98.12 207 LEU A O 1
ATOM 1659 N N . GLU A 1 208 ? 3.459 -21.656 -17.375 1 97.31 208 GLU A N 1
ATOM 1660 C CA . GLU A 1 208 ? 2.355 -22.594 -17.25 1 97.31 208 GLU A CA 1
ATOM 1661 C C . GLU A 1 208 ? 2.857 -23.984 -16.875 1 97.31 208 GLU A C 1
ATOM 1663 O O . GLU A 1 208 ? 2.15 -24.75 -16.203 1 97.31 208 GLU A O 1
ATOM 1668 N N . ASP A 1 209 ? 4.066 -24.328 -17.297 1 97 209 ASP A N 1
ATOM 1669 C CA . ASP A 1 209 ? 4.641 -25.609 -16.938 1 97 209 ASP A CA 1
ATOM 1670 C C . ASP A 1 209 ? 5.191 -25.609 -15.516 1 97 209 ASP A C 1
ATOM 1672 O O . ASP A 1 209 ? 6.125 -24.859 -15.211 1 97 209 ASP A O 1
ATOM 1676 N N . PRO A 1 210 ? 4.707 -26.453 -14.664 1 95.88 210 PRO A N 1
ATOM 1677 C CA . PRO A 1 210 ? 5.113 -26.406 -13.258 1 95.88 210 PRO A CA 1
ATOM 1678 C C . PRO A 1 210 ? 6.613 -26.625 -13.07 1 95.88 210 PRO A C 1
ATOM 1680 O O . PRO A 1 210 ? 7.215 -26.047 -12.164 1 95.88 210 PRO A O 1
ATOM 1683 N N . ARG A 1 211 ? 7.199 -27.5 -13.812 1 97.38 211 ARG A N 1
ATOM 1684 C CA . ARG A 1 211 ? 8.633 -27.734 -13.695 1 97.38 211 ARG A CA 1
ATOM 1685 C C . ARG A 1 211 ? 9.43 -26.516 -14.141 1 97.38 211 ARG A C 1
ATOM 1687 O O . ARG A 1 211 ? 10.406 -26.141 -13.5 1 97.38 211 ARG A O 1
ATOM 1694 N N . LYS A 1 212 ? 9.031 -25.891 -15.234 1 97.88 212 LYS A N 1
ATOM 1695 C CA . LYS A 1 212 ? 9.719 -24.703 -15.734 1 97.88 212 LYS A CA 1
ATOM 1696 C C . LYS A 1 212 ? 9.523 -23.531 -14.781 1 97.88 212 LYS A C 1
ATOM 1698 O O . LYS A 1 212 ? 10.445 -22.734 -14.57 1 97.88 212 LYS A O 1
ATOM 1703 N N . LEU A 1 213 ? 8.328 -23.438 -14.266 1 98 213 LEU A N 1
ATOM 1704 C CA . LEU A 1 213 ? 8.062 -22.391 -13.297 1 98 213 LEU A CA 1
ATOM 1705 C C . LEU A 1 213 ? 8.969 -22.531 -12.07 1 98 213 LEU A C 1
ATOM 1707 O O . LEU A 1 213 ? 9.508 -21.531 -11.578 1 98 213 LEU A O 1
ATOM 1711 N N . GLU A 1 214 ? 9.141 -23.719 -11.625 1 97.56 214 GLU A N 1
ATOM 1712 C CA . GLU A 1 214 ? 10.016 -23.984 -10.492 1 97.56 214 GLU A CA 1
ATOM 1713 C C . GLU A 1 214 ? 11.461 -23.594 -10.805 1 97.56 214 GLU A C 1
ATOM 1715 O O . GLU A 1 214 ? 12.141 -22.984 -9.977 1 97.56 214 GLU A O 1
ATOM 1720 N N . GLN A 1 215 ? 11.93 -23.938 -11.961 1 98.12 215 GLN A N 1
ATOM 1721 C CA . GLN A 1 215 ? 13.273 -23.562 -12.383 1 98.12 215 GLN A CA 1
ATOM 1722 C C . GLN A 1 215 ? 13.43 -22.047 -12.461 1 98.12 215 GLN A C 1
ATOM 1724 O O . GLN A 1 215 ? 14.477 -21.5 -12.117 1 98.12 215 GLN A O 1
ATOM 1729 N N . PHE A 1 216 ? 12.375 -21.422 -12.93 1 98.5 216 PHE A N 1
ATOM 1730 C CA . PHE A 1 216 ? 12.383 -19.969 -13.031 1 98.5 216 PHE A CA 1
ATOM 1731 C C . PHE A 1 216 ? 12.484 -19.328 -11.648 1 98.5 216 PHE A C 1
ATOM 1733 O O . PHE A 1 216 ? 13.234 -18.375 -11.461 1 98.5 216 PHE A O 1
ATOM 1740 N N . ILE A 1 217 ? 11.758 -19.859 -10.695 1 98.44 217 ILE A N 1
ATOM 1741 C CA . ILE A 1 217 ? 11.766 -19.344 -9.328 1 98.44 217 ILE A CA 1
ATOM 1742 C C . ILE A 1 217 ? 13.133 -19.594 -8.695 1 98.44 217 ILE A C 1
ATOM 1744 O O . ILE A 1 217 ? 13.641 -18.75 -7.941 1 98.44 217 ILE A O 1
ATOM 1748 N N . ALA A 1 218 ? 13.734 -20.719 -8.984 1 98.06 218 ALA A N 1
ATOM 1749 C CA . ALA A 1 218 ? 15.086 -20.984 -8.5 1 98.06 218 ALA A CA 1
ATOM 1750 C C . ALA A 1 218 ? 16.078 -19.969 -9.062 1 98.06 218 ALA A C 1
ATOM 1752 O O . ALA A 1 218 ? 16.953 -19.484 -8.336 1 98.06 218 ALA A O 1
ATOM 1753 N N . ARG A 1 219 ? 15.938 -19.672 -10.305 1 98.06 219 ARG A N 1
ATOM 1754 C CA . ARG A 1 219 ? 16.812 -18.672 -10.922 1 98.06 219 ARG A CA 1
ATOM 1755 C C . ARG A 1 219 ? 16.594 -17.297 -10.297 1 98.06 219 ARG A C 1
ATOM 1757 O O . ARG A 1 219 ? 17.562 -16.609 -9.961 1 98.06 219 ARG A O 1
ATOM 1764 N N . PHE A 1 220 ? 15.375 -16.859 -10.18 1 98.06 220 PHE A N 1
ATOM 1765 C CA . PHE A 1 220 ? 15.055 -15.609 -9.5 1 98.06 220 PHE A CA 1
ATOM 1766 C C . PHE A 1 220 ? 15.734 -15.547 -8.133 1 98.06 220 PHE A C 1
ATOM 1768 O O . PHE A 1 220 ? 16.359 -14.547 -7.789 1 98.06 220 PHE A O 1
ATOM 1775 N N . SER A 1 221 ? 15.508 -16.625 -7.414 1 96.5 221 SER A N 1
ATOM 1776 C CA . SER A 1 221 ? 16 -16.672 -6.043 1 96.5 221 SER A CA 1
ATOM 1777 C C . SER A 1 221 ? 17.516 -16.5 -5.996 1 96.5 221 SER A C 1
ATOM 1779 O O . SER A 1 221 ? 18.031 -15.773 -5.148 1 96.5 221 SER A O 1
ATOM 1781 N N . ALA A 1 222 ? 18.188 -17.172 -6.883 1 95.38 222 ALA A N 1
ATOM 1782 C CA . ALA A 1 222 ? 19.641 -17.062 -6.957 1 95.38 222 ALA A CA 1
ATOM 1783 C C . ALA A 1 222 ? 20.062 -15.641 -7.297 1 95.38 222 ALA A C 1
ATOM 1785 O O . ALA A 1 222 ? 20.969 -15.086 -6.668 1 95.3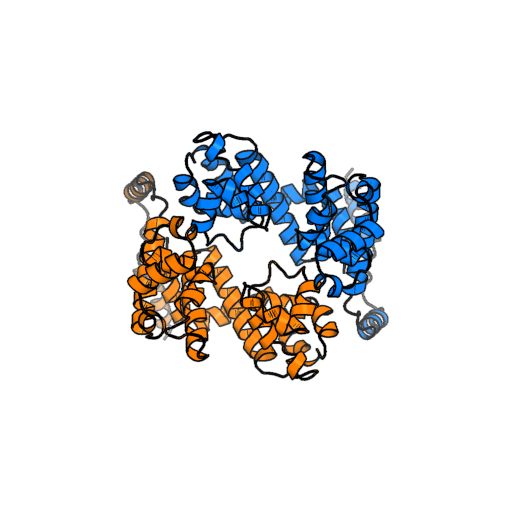8 222 ALA A O 1
ATOM 1786 N N . MET A 1 223 ? 19.344 -15.055 -8.266 1 93.44 223 MET A N 1
ATOM 1787 C CA . MET A 1 223 ? 19.672 -13.695 -8.688 1 93.44 223 MET A CA 1
ATOM 1788 C C . MET A 1 223 ? 19.359 -12.688 -7.586 1 93.44 223 MET A C 1
ATOM 1790 O O . MET A 1 223 ? 20.109 -11.734 -7.379 1 93.44 223 MET A O 1
ATOM 1794 N N . TYR A 1 224 ? 18.281 -12.914 -6.93 1 91.44 224 TYR A N 1
ATOM 1795 C CA . TYR A 1 224 ? 17.875 -12.039 -5.828 1 91.44 224 TYR A CA 1
ATOM 1796 C C . TYR A 1 224 ? 18.938 -12.047 -4.723 1 91.44 224 TYR A C 1
ATOM 1798 O O . TYR A 1 224 ? 19.312 -10.984 -4.223 1 91.44 224 TYR A O 1
ATOM 1806 N N . ASP A 1 225 ? 19.359 -13.242 -4.41 1 90 225 ASP A N 1
ATOM 1807 C CA . ASP A 1 225 ? 20.359 -13.367 -3.355 1 90 225 ASP A CA 1
ATOM 1808 C C . ASP A 1 225 ? 21.672 -12.719 -3.768 1 90 225 ASP A C 1
ATOM 1810 O O . ASP A 1 225 ? 22.359 -12.117 -2.938 1 90 225 ASP A O 1
ATOM 1814 N N . ALA A 1 226 ? 22.016 -12.898 -4.938 1 85.69 226 ALA A N 1
ATOM 1815 C CA . ALA A 1 226 ? 23.25 -12.297 -5.434 1 85.69 226 ALA A CA 1
ATOM 1816 C C . ALA A 1 226 ? 23.203 -10.773 -5.352 1 85.69 226 ALA A C 1
ATOM 1818 O O . ALA A 1 226 ? 24.203 -10.133 -5.043 1 85.69 226 ALA A O 1
ATOM 1819 N N . LYS A 1 227 ? 22.062 -10.25 -5.594 1 79.69 227 LYS A N 1
ATOM 1820 C CA . LYS A 1 227 ? 21.906 -8.797 -5.652 1 79.69 227 LYS A CA 1
ATOM 1821 C C . LYS A 1 227 ? 21.703 -8.203 -4.262 1 79.69 227 LYS A C 1
ATOM 1823 O O . LYS A 1 227 ? 21.953 -7.02 -4.043 1 79.69 227 LYS A O 1
ATOM 1828 N N . ASN A 1 228 ? 21.156 -8.961 -3.4 1 74.19 228 ASN A N 1
ATOM 1829 C CA . ASN A 1 228 ? 20.812 -8.445 -2.082 1 74.19 228 ASN A CA 1
ATOM 1830 C C . ASN A 1 228 ? 21.75 -8.977 -1.005 1 74.19 228 ASN A C 1
ATOM 1832 O O . ASN A 1 228 ? 21.5 -8.82 0.188 1 74.19 228 ASN A O 1
ATOM 1836 N N . ARG A 1 229 ? 22.719 -9.766 -1.407 1 59.38 229 ARG A N 1
ATOM 1837 C CA . ARG A 1 229 ? 23.75 -10.203 -0.466 1 59.38 229 ARG A CA 1
ATOM 1838 C C . ARG A 1 229 ? 24.516 -9.016 0.099 1 59.38 229 ARG A C 1
ATOM 1840 O O . ARG A 1 229 ? 25.047 -8.203 -0.656 1 59.38 229 ARG A O 1
ATOM 1847 N N . THR A 1 230 ? 23.984 -8.367 1.056 1 49.72 230 THR A N 1
ATOM 1848 C CA . THR A 1 230 ? 24.922 -7.496 1.748 1 49.72 230 THR A CA 1
ATOM 1849 C C . THR A 1 230 ? 26.266 -8.195 1.942 1 49.72 230 THR A C 1
ATOM 1851 O O . THR A 1 230 ? 26.312 -9.352 2.369 1 49.72 230 THR A O 1
ATOM 1854 N N . ASP A 1 231 ? 27.266 -7.84 1.291 1 41.59 231 ASP A N 1
ATOM 1855 C CA . ASP A 1 231 ? 28.625 -8.305 1.513 1 41.59 231 ASP A CA 1
ATOM 1856 C C . ASP A 1 231 ? 28.828 -8.727 2.967 1 41.59 231 ASP A C 1
ATOM 1858 O O . ASP A 1 231 ? 28.672 -7.914 3.881 1 41.59 231 ASP A O 1
ATOM 1862 N N . ILE A 1 232 ? 28.547 -9.867 3.303 1 39.31 232 ILE A N 1
ATOM 1863 C CA . ILE A 1 232 ? 29.25 -10.258 4.52 1 39.31 232 ILE A CA 1
ATOM 1864 C C . ILE A 1 232 ? 30.609 -9.547 4.582 1 39.31 232 ILE A C 1
ATOM 1866 O O . ILE A 1 232 ? 31.422 -9.688 3.676 1 39.31 232 ILE A O 1
ATOM 1870 N N . ASN A 1 233 ? 30.672 -8.469 5.105 1 35.59 233 ASN A N 1
ATOM 1871 C CA . ASN A 1 233 ? 32 -7.977 5.395 1 35.59 233 ASN A CA 1
ATOM 1872 C C . ASN A 1 233 ? 33 -9.125 5.617 1 35.59 233 ASN A C 1
ATOM 1874 O O . ASN A 1 233 ? 32.844 -9.906 6.555 1 35.59 233 ASN A O 1
ATOM 1878 N N . PRO A 1 234 ? 33.719 -9.523 4.668 1 35.53 234 PRO A N 1
ATOM 1879 C CA . PRO A 1 234 ? 34.75 -10.531 4.906 1 35.53 234 PRO A CA 1
ATOM 1880 C C . PRO A 1 234 ? 35.406 -10.398 6.277 1 35.53 234 PRO A C 1
ATOM 1882 O O . PRO A 1 234 ? 36 -11.344 6.773 1 35.53 234 PRO A O 1
ATOM 1885 N N . ALA A 1 235 ? 35.438 -9.164 6.797 1 35.75 235 ALA A N 1
ATOM 1886 C CA . ALA A 1 235 ? 36.062 -9.016 8.102 1 35.75 235 ALA A CA 1
ATOM 1887 C C . ALA A 1 235 ? 35.281 -9.773 9.18 1 35.75 235 ALA A C 1
ATOM 1889 O O . ALA A 1 235 ? 35.875 -10.32 10.109 1 35.75 235 ALA A O 1
ATOM 1890 N N . LEU A 1 236 ? 34.031 -9.883 9.008 1 37 236 LEU A N 1
ATOM 1891 C CA . LEU A 1 236 ? 33.281 -10.633 10.023 1 37 236 LEU A CA 1
ATOM 1892 C C . LEU A 1 236 ? 33.406 -12.133 9.789 1 37 236 LEU A C 1
ATOM 1894 O O . LEU A 1 236 ? 33.312 -12.922 10.734 1 37 236 LEU A O 1
ATOM 1898 N N . THR A 1 237 ? 33.625 -12.523 8.539 1 38.38 237 THR A N 1
ATOM 1899 C CA . THR A 1 237 ? 33.969 -13.93 8.344 1 38.38 237 THR A CA 1
ATOM 1900 C C . THR A 1 237 ? 35.344 -14.242 8.953 1 38.38 237 THR A C 1
ATOM 1902 O O . THR A 1 237 ? 35.562 -15.375 9.383 1 38.38 237 THR A O 1
ATOM 1905 N N . LEU A 1 238 ? 36.188 -13.242 8.883 1 37.06 238 LEU A N 1
ATOM 1906 C CA . LEU A 1 238 ? 37.5 -13.5 9.508 1 37.06 238 LEU A CA 1
ATOM 1907 C C . LEU A 1 238 ? 37.344 -13.586 11.023 1 37.06 238 LEU A C 1
ATOM 1909 O O . LEU A 1 238 ? 38.062 -14.352 11.672 1 37.06 238 LEU A O 1
ATOM 1913 N N . LEU A 1 239 ? 36.469 -12.727 11.555 1 37.94 239 LEU A N 1
ATOM 1914 C CA . LEU A 1 239 ? 36.312 -12.82 13.008 1 37.94 239 LEU A CA 1
ATOM 1915 C C . LEU A 1 239 ? 35.594 -14.102 13.391 1 37.94 239 LEU A C 1
ATOM 1917 O O . LEU A 1 239 ? 35.812 -14.641 14.477 1 37.94 239 LEU A O 1
ATOM 1921 N N . GLN A 1 240 ? 34.625 -14.578 12.516 1 38.09 240 GLN A N 1
ATOM 1922 C CA . GLN A 1 240 ? 34.062 -15.875 12.859 1 38.09 240 GLN A CA 1
ATOM 1923 C C . GLN A 1 240 ? 35.062 -17 12.648 1 38.09 240 GLN A C 1
ATOM 1925 O O . GLN A 1 240 ? 34.969 -18.047 13.281 1 38.09 240 GLN A O 1
ATOM 1930 N N . ASP A 1 241 ? 35.875 -16.766 11.688 1 36.81 241 ASP A N 1
ATOM 1931 C CA . ASP A 1 241 ? 36.875 -17.828 11.547 1 36.81 241 ASP A CA 1
ATOM 1932 C C . ASP A 1 241 ? 37.875 -17.812 12.711 1 36.81 241 ASP A C 1
ATOM 1934 O O . ASP A 1 241 ? 38.375 -18.859 13.109 1 36.81 241 ASP A O 1
ATOM 1938 N N . SER A 1 242 ? 38.156 -16.578 13.195 1 36.53 242 SER A N 1
ATOM 1939 C CA . SER A 1 242 ? 39.219 -16.656 14.203 1 36.53 242 SER A CA 1
ATOM 1940 C C . SER A 1 242 ? 38.688 -17.219 15.516 1 36.53 242 SER A C 1
ATOM 1942 O O . SER A 1 242 ? 39.438 -17.734 16.328 1 36.53 242 SER A O 1
ATOM 1944 N N . ASN A 1 243 ? 37.438 -16.797 15.961 1 34.16 243 ASN A N 1
ATOM 1945 C CA . ASN A 1 243 ? 37.156 -17.297 17.297 1 34.16 243 ASN A CA 1
ATOM 1946 C C . ASN A 1 243 ? 36.75 -18.766 17.266 1 34.16 243 ASN A C 1
ATOM 1948 O O . ASN A 1 243 ? 35.875 -19.203 18.016 1 34.16 243 ASN A O 1
ATOM 1952 N N . LEU A 1 244 ? 36.938 -19.484 16.172 1 32.31 244 LEU A N 1
ATOM 1953 C CA . LEU A 1 244 ? 36.844 -20.938 16.312 1 32.31 244 LEU A CA 1
ATOM 1954 C C . LEU A 1 244 ? 37.719 -21.422 17.469 1 32.31 244 LEU A C 1
ATOM 1956 O O . LEU A 1 244 ? 38 -22.609 17.578 1 32.31 244 LEU A O 1
ATOM 1960 N N . GLY A 1 245 ? 38.469 -20.5 18.078 1 30.39 245 GLY A N 1
ATOM 1961 C CA . GLY A 1 245 ? 39.125 -21.297 19.078 1 30.39 245 GLY A CA 1
ATOM 1962 C C . GLY A 1 245 ? 38.188 -22.109 19.938 1 30.39 245 GLY A C 1
ATOM 1963 O O . GLY A 1 245 ? 37.938 -23.297 19.672 1 30.39 245 GLY A O 1
ATOM 1964 N N . SER A 1 246 ? 38.156 -22.031 21.344 1 32.34 246 SER A N 1
ATOM 1965 C CA . SER A 1 246 ? 37.688 -22.969 22.344 1 32.34 246 SER A CA 1
ATOM 1966 C C . SER A 1 246 ? 36.188 -23.031 22.391 1 32.34 246 SER A C 1
ATOM 1968 O O . SER A 1 246 ? 35.594 -23.344 23.422 1 32.34 246 SER A O 1
ATOM 1970 N N . GLY A 1 247 ? 35.438 -22.359 21.594 1 30.64 247 GLY A N 1
ATOM 1971 C CA . GLY A 1 247 ? 34.031 -22.391 21.953 1 30.64 247 GLY A CA 1
ATOM 1972 C C . GLY A 1 247 ? 33.406 -23.766 21.797 1 30.64 247 GLY A C 1
ATOM 1973 O O . GLY A 1 247 ? 33.875 -24.562 20.969 1 30.64 247 GLY A O 1
ATOM 1974 N N . LEU A 1 248 ? 32.812 -24.344 22.844 1 29.52 248 LEU A N 1
ATOM 1975 C CA . LEU A 1 248 ? 32.156 -25.625 23 1 29.52 248 LEU A CA 1
ATOM 1976 C C . LEU A 1 248 ? 31.141 -25.875 21.891 1 29.52 248 LEU A C 1
ATOM 1978 O O . LEU A 1 248 ? 30.219 -25.078 21.703 1 29.52 248 LEU A O 1
ATOM 1982 N N . ALA A 1 249 ? 31.578 -26.391 20.719 1 31.06 249 ALA A N 1
ATOM 1983 C CA . ALA A 1 249 ? 30.891 -27.031 19.594 1 31.06 249 ALA A CA 1
ATOM 1984 C C . ALA A 1 249 ? 29.812 -28 20.094 1 31.06 249 ALA A C 1
ATOM 1986 O O . ALA A 1 249 ? 30.125 -29.047 20.656 1 31.06 249 ALA A O 1
ATOM 1987 N N . PHE A 1 250 ? 28.656 -27.516 20.656 1 28.58 250 PHE A N 1
ATOM 1988 C CA . PHE A 1 250 ? 27.641 -28.531 20.922 1 28.58 250 PHE A CA 1
ATOM 1989 C C . PHE A 1 250 ? 27.328 -29.328 19.656 1 28.58 250 PHE A C 1
ATOM 1991 O O . PHE A 1 250 ? 26.969 -28.75 18.625 1 28.58 250 PHE A O 1
ATOM 1998 N N . SER A 1 251 ? 28 -30.375 19.234 1 28.36 251 SER A N 1
ATOM 1999 C CA . SER A 1 251 ? 27.984 -31.375 18.172 1 28.36 251 SER A CA 1
ATOM 2000 C C . SER A 1 251 ? 26.578 -31.891 17.906 1 28.36 251 SER A C 1
ATOM 2002 O O . SER A 1 251 ? 25.719 -31.859 18.797 1 28.36 251 SER A O 1
ATOM 2004 N N . HIS A 1 252 ? 26.062 -31.875 16.703 1 31.2 252 HIS A N 1
ATOM 2005 C CA . HIS A 1 252 ? 24.859 -32.531 16.188 1 31.2 252 HIS A CA 1
ATOM 2006 C C . HIS A 1 252 ? 24.641 -33.875 16.859 1 31.2 252 HIS A C 1
ATOM 2008 O O . HIS A 1 252 ? 23.5 -34.344 16.953 1 31.2 252 HIS A O 1
ATOM 2014 N N . GLU A 1 253 ? 25.703 -34.5 17.375 1 30.02 253 GLU A N 1
ATOM 2015 C CA . GLU A 1 253 ? 25.562 -35.844 17.953 1 30.02 253 GLU A CA 1
ATOM 2016 C C . GLU A 1 253 ? 24.734 -35.812 19.25 1 30.02 253 GLU A C 1
ATOM 2018 O O . GLU A 1 253 ? 24.094 -36.781 19.609 1 30.02 253 GLU A O 1
ATOM 2023 N N . THR A 1 254 ? 24.828 -34.688 19.922 1 32.03 254 THR A N 1
ATOM 2024 C CA . THR A 1 254 ? 24.172 -34.812 21.219 1 32.03 254 THR A CA 1
ATOM 2025 C C . THR A 1 254 ? 22.656 -34.719 21.078 1 32.03 254 THR A C 1
ATOM 2027 O O . THR A 1 254 ? 21.906 -35.125 21.969 1 32.03 254 THR A O 1
ATOM 2030 N N . MET A 1 255 ? 22.125 -34.125 20.031 1 31.39 255 MET A N 1
ATOM 2031 C CA . MET A 1 255 ? 20.672 -34.188 19.969 1 31.39 255 MET A CA 1
ATOM 2032 C C . MET A 1 255 ? 20.219 -35.625 19.656 1 31.39 255 MET A C 1
ATOM 2034 O O . MET A 1 255 ? 19.094 -36 19.969 1 31.39 255 MET A O 1
ATOM 2038 N N . VAL A 1 256 ? 21.047 -36.375 18.938 1 33.5 256 VAL A N 1
ATOM 2039 C CA . VAL A 1 256 ? 20.656 -37.781 18.75 1 33.5 256 VAL A CA 1
ATOM 2040 C C . VAL A 1 256 ? 20.703 -38.5 20.094 1 33.5 256 VAL A C 1
ATOM 2042 O O . VAL A 1 256 ? 19.875 -39.375 20.344 1 33.5 256 VAL A O 1
ATOM 2045 N N . ALA A 1 257 ? 21.641 -38.125 20.969 1 30.3 257 ALA A N 1
ATOM 2046 C CA . ALA A 1 257 ? 21.766 -38.906 22.203 1 30.3 257 ALA A CA 1
ATOM 2047 C C . ALA A 1 257 ? 20.531 -38.688 23.094 1 30.3 257 ALA A C 1
ATOM 2049 O O . ALA A 1 257 ? 20.094 -39.625 23.766 1 30.3 257 ALA A O 1
ATOM 2050 N N . LEU A 1 258 ? 20.031 -37.469 23.109 1 29.69 258 LEU A N 1
ATOM 2051 C CA . LEU A 1 258 ? 18.891 -37.406 24.016 1 29.69 258 LEU A CA 1
ATOM 2052 C C . LEU A 1 258 ? 17.719 -38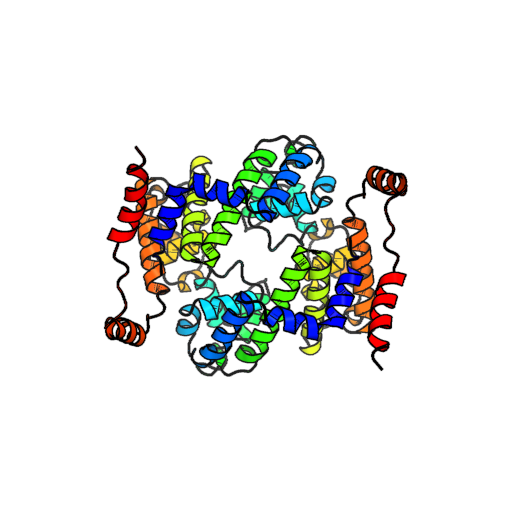.219 23.484 1 29.69 258 LEU A C 1
ATOM 2054 O O . LEU A 1 258 ? 16.922 -38.75 24.281 1 29.69 258 LEU A O 1
ATOM 2058 N N . GLN A 1 259 ? 17.719 -38.375 22.188 1 32.44 259 GLN A N 1
ATOM 2059 C CA . GLN A 1 259 ? 16.641 -39.25 21.766 1 32.44 259 GLN A CA 1
ATOM 2060 C C . GLN A 1 259 ? 16.891 -40.688 22.219 1 32.44 259 GLN A C 1
ATOM 2062 O O . GLN A 1 259 ? 15.953 -41.469 22.391 1 32.44 259 GLN A O 1
ATOM 2067 N N . SER A 1 260 ? 18.203 -40.969 22.391 1 32.31 260 SER A N 1
ATOM 2068 C CA . SER A 1 260 ? 18.406 -42.375 22.734 1 32.31 260 SER A CA 1
ATOM 2069 C C . SER A 1 260 ? 17.969 -42.656 24.172 1 32.31 260 SER A C 1
ATOM 2071 O O . SER A 1 260 ? 17.766 -43.812 24.547 1 32.31 260 SER A O 1
ATOM 2073 N N . PHE A 1 261 ? 18.188 -41.688 25.031 1 31.75 261 PHE A N 1
ATOM 2074 C CA . PHE A 1 261 ? 17.938 -42.156 26.391 1 31.75 261 PHE A CA 1
ATOM 2075 C C . PHE A 1 261 ? 16.469 -42.531 26.578 1 31.75 261 PHE A C 1
ATOM 2077 O O . PHE A 1 261 ? 16.094 -43.031 27.625 1 31.75 261 PHE A O 1
ATOM 2084 N N . LYS A 1 262 ? 15.711 -41.812 25.891 1 31.34 262 LYS A N 1
ATOM 2085 C CA . LYS A 1 262 ? 14.375 -42.188 26.328 1 31.34 262 LYS A CA 1
ATOM 2086 C C . LYS A 1 262 ? 14.078 -43.656 25.969 1 31.34 262 LYS A C 1
ATOM 2088 O O . LYS A 1 262 ? 12.992 -44.156 26.266 1 31.34 262 LYS A O 1
ATOM 2093 N N . ARG A 1 263 ? 14.938 -44.188 25.078 1 29.95 263 ARG A N 1
ATOM 2094 C CA . ARG A 1 263 ? 14.445 -45.531 24.781 1 29.95 263 ARG A CA 1
ATOM 2095 C C . ARG A 1 263 ? 14.664 -46.469 25.953 1 29.95 263 ARG A C 1
ATOM 2097 O O . ARG A 1 263 ? 14.32 -47.656 25.859 1 29.95 263 ARG A O 1
ATOM 2104 N N . GLY A 1 264 ? 15.57 -46.031 26.891 1 28.92 264 GLY A N 1
ATOM 2105 C CA . GLY A 1 264 ? 15.797 -47.188 27.766 1 28.92 264 GLY A CA 1
ATOM 2106 C C . GLY A 1 264 ? 14.586 -47.531 28.609 1 28.92 264 GLY A C 1
ATOM 2107 O O . GLY A 1 264 ? 14.656 -48.438 29.453 1 28.92 264 GLY A O 1
ATOM 2108 N N . GLY A 1 265 ? 13.719 -46.562 28.844 1 24.62 265 GLY A N 1
ATOM 2109 C CA . GLY A 1 265 ? 12.844 -47.156 29.828 1 24.62 265 GLY A CA 1
ATOM 2110 C C . GLY A 1 265 ? 12.031 -48.312 29.266 1 24.62 265 GLY A C 1
ATOM 2111 O O . GLY A 1 265 ? 11.016 -48.125 28.609 1 24.62 265 GLY A O 1
ATOM 2112 N N . VAL A 1 266 ? 12.75 -49.312 28.672 1 20.94 266 VAL A N 1
ATOM 2113 C CA . VAL A 1 266 ? 12.102 -50.594 28.969 1 20.94 266 VAL A CA 1
ATOM 2114 C C . VAL A 1 266 ? 12.367 -50.969 30.422 1 20.94 266 VAL A C 1
ATOM 2116 O O . VAL A 1 266 ? 13.445 -50.688 30.953 1 20.94 266 VAL A O 1
ATOM 2119 N N . MET B 1 1 ? -15.789 2.062 22.266 1 57.16 1 MET B N 1
ATOM 2120 C CA . MET B 1 1 ? -14.57 2.355 21.516 1 57.16 1 MET B CA 1
ATOM 2121 C C . MET B 1 1 ? -14.156 3.809 21.703 1 57.16 1 MET B C 1
ATOM 2123 O O . MET B 1 1 ? -14.992 4.668 21.984 1 57.16 1 MET B O 1
ATOM 2127 N N . ILE B 1 2 ? -12.859 3.98 21.906 1 73.25 2 ILE B N 1
ATOM 2128 C CA . ILE B 1 2 ? -12.391 5.352 22.062 1 73.25 2 ILE B CA 1
ATOM 2129 C C . ILE B 1 2 ? -12.703 6.152 20.812 1 73.25 2 ILE B C 1
ATOM 2131 O O . ILE B 1 2 ? -12.602 5.633 19.688 1 73.25 2 ILE B O 1
ATOM 2135 N N . SER B 1 3 ? -13.289 7.312 21.047 1 90.75 3 SER B N 1
ATOM 2136 C CA . SER B 1 3 ? -13.641 8.172 19.922 1 90.75 3 SER B CA 1
ATOM 2137 C C . SER B 1 3 ? -12.406 8.531 19.094 1 90.75 3 SER B C 1
ATOM 2139 O O . SER B 1 3 ? -11.297 8.625 19.625 1 90.75 3 SER B O 1
ATOM 2141 N N . THR B 1 4 ? -12.609 8.664 17.812 1 93.81 4 THR B N 1
ATOM 2142 C CA . THR B 1 4 ? -11.547 9.023 16.875 1 93.81 4 THR B CA 1
ATOM 2143 C C . THR B 1 4 ? -10.859 10.312 17.312 1 93.81 4 THR B C 1
ATOM 2145 O O . THR B 1 4 ? -9.625 10.375 17.391 1 93.81 4 THR B O 1
ATOM 2148 N N . TYR B 1 5 ? -11.641 11.266 17.703 1 95.94 5 TYR B N 1
ATOM 2149 C CA . TYR B 1 5 ? -11.062 12.555 18.062 1 95.94 5 TYR B CA 1
ATOM 2150 C C . TYR B 1 5 ? -10.258 12.453 19.359 1 95.94 5 TYR B C 1
ATOM 2152 O O . TYR B 1 5 ? -9.195 13.062 19.484 1 95.94 5 TYR B O 1
ATOM 2160 N N . MET B 1 6 ? -10.789 11.75 20.266 1 94.38 6 MET B N 1
ATOM 2161 C CA . MET B 1 6 ? -10.086 11.578 21.531 1 94.38 6 MET B CA 1
ATOM 2162 C C . MET B 1 6 ? -8.758 10.852 21.312 1 94.38 6 MET B C 1
ATOM 2164 O O . MET B 1 6 ? -7.742 11.227 21.906 1 94.38 6 MET B O 1
ATOM 2168 N N . SER B 1 7 ? -8.852 9.836 20.562 1 94.12 7 SER B N 1
ATOM 2169 C CA . SER B 1 7 ? -7.633 9.109 20.234 1 94.12 7 SER B CA 1
ATOM 2170 C C . SER B 1 7 ? -6.629 10.008 19.516 1 94.12 7 SER B C 1
ATOM 2172 O O . SER B 1 7 ? -5.434 9.984 19.828 1 94.12 7 SER B O 1
ATOM 2174 N N . TYR B 1 8 ? -7.105 10.812 18.609 1 96.38 8 TYR B N 1
ATOM 2175 C CA . TYR B 1 8 ? -6.293 11.773 17.875 1 96.38 8 TYR B CA 1
ATOM 2176 C C . TYR B 1 8 ? -5.648 12.789 18.812 1 96.38 8 TYR B C 1
ATOM 2178 O O . TYR B 1 8 ? -4.434 12.977 18.797 1 96.38 8 TYR B O 1
ATOM 2186 N N . ARG B 1 9 ? -6.402 13.336 19.625 1 95.75 9 ARG B N 1
ATOM 2187 C CA . ARG B 1 9 ? -5.922 14.367 20.547 1 95.75 9 ARG B CA 1
ATOM 2188 C C . ARG B 1 9 ? -4.941 13.781 21.562 1 95.75 9 ARG B C 1
ATOM 2190 O O . ARG B 1 9 ? -3.934 14.406 21.891 1 95.75 9 ARG B O 1
ATOM 2197 N N . SER B 1 10 ? -5.297 12.641 22.031 1 94.56 10 SER B N 1
ATOM 2198 C CA . SER B 1 10 ? -4.41 11.992 23 1 94.56 10 SER B CA 1
ATOM 2199 C C . SER B 1 10 ? -3.039 11.711 22.391 1 94.56 10 SER B C 1
ATOM 2201 O O . SER B 1 10 ? -2.014 11.883 23.047 1 94.56 10 SER B O 1
ATOM 2203 N N . THR B 1 11 ? -3.043 11.336 21.172 1 94.5 11 THR B N 1
ATOM 2204 C CA . THR B 1 11 ? -1.793 11.031 20.484 1 94.5 11 THR B CA 1
ATOM 2205 C C . THR B 1 11 ? -0.964 12.297 20.281 1 94.5 11 THR B C 1
ATOM 2207 O O . THR B 1 11 ? 0.235 12.312 20.578 1 94.5 11 THR B O 1
ATOM 2210 N N . ILE B 1 12 ? -1.593 13.32 19.906 1 93.69 12 ILE B N 1
ATOM 2211 C CA . ILE B 1 12 ? -0.9 14.578 19.641 1 93.69 12 ILE B CA 1
ATOM 2212 C C . ILE B 1 12 ? -0.387 15.164 20.953 1 93.69 12 ILE B C 1
ATOM 2214 O O . ILE B 1 12 ? 0.749 15.641 21.016 1 93.69 12 ILE B O 1
ATOM 2218 N N . ASP B 1 13 ? -1.218 15.07 21.906 1 93.69 13 ASP B N 1
ATOM 2219 C CA . ASP B 1 13 ? -0.868 15.68 23.188 1 93.69 13 ASP B CA 1
ATOM 2220 C C . ASP B 1 13 ? 0.266 14.914 23.875 1 93.69 13 ASP B C 1
ATOM 2222 O O . ASP B 1 13 ? 1.013 15.484 24.672 1 93.69 13 ASP B O 1
ATOM 2226 N N . ASN B 1 14 ? 0.403 13.641 23.547 1 93.44 14 ASN B N 1
ATOM 2227 C CA . ASN B 1 14 ? 1.421 12.812 24.172 1 93.44 14 ASN B CA 1
ATOM 2228 C C . ASN B 1 14 ? 2.479 12.352 23.172 1 93.44 14 ASN B C 1
ATOM 2230 O O . ASN B 1 14 ? 3.053 11.273 23.312 1 93.44 14 ASN B O 1
ATOM 2234 N N . MET B 1 15 ? 2.637 13.125 22.266 1 90.38 15 MET B N 1
ATOM 2235 C CA . MET B 1 15 ? 3.486 12.75 21.141 1 90.38 15 MET B CA 1
ATOM 2236 C C . MET B 1 15 ? 4.895 12.406 21.609 1 90.38 15 MET B C 1
ATOM 2238 O O . MET B 1 15 ? 5.477 11.414 21.172 1 90.38 15 MET B O 1
ATOM 2242 N N . LYS B 1 16 ? 5.445 13.234 22.438 1 88.25 16 LYS B N 1
ATOM 2243 C CA . LYS B 1 16 ? 6.801 13 22.938 1 88.25 16 LYS B CA 1
ATOM 2244 C C . LYS B 1 16 ? 6.906 11.656 23.641 1 88.25 16 LYS B C 1
ATOM 2246 O O . LYS B 1 16 ? 7.828 10.875 23.391 1 88.25 16 LYS B O 1
ATOM 2251 N N . GLN B 1 17 ? 5.969 11.414 24.516 1 90.94 17 GLN B N 1
ATOM 2252 C CA . GLN B 1 17 ? 5.949 10.156 25.25 1 90.94 17 GLN B CA 1
ATOM 2253 C C . GLN B 1 17 ? 5.711 8.969 24.328 1 90.94 17 GLN B C 1
ATOM 2255 O O . GLN B 1 17 ? 6.391 7.949 24.438 1 90.94 17 GLN B O 1
ATOM 2260 N N . THR B 1 18 ? 4.797 9.125 23.484 1 90.06 18 THR B N 1
ATOM 2261 C CA . THR B 1 18 ? 4.453 8.055 22.547 1 90.06 18 THR B CA 1
ATOM 2262 C C . THR B 1 18 ? 5.629 7.746 21.625 1 90.06 18 THR B C 1
ATOM 2264 O O . THR B 1 18 ? 5.914 6.578 21.344 1 90.06 18 THR B O 1
ATOM 2267 N N . SER B 1 19 ? 6.238 8.766 21.188 1 88.62 19 SER B N 1
ATOM 2268 C CA . SER B 1 19 ? 7.398 8.586 20.328 1 88.62 19 SER B CA 1
ATOM 2269 C C . SER B 1 19 ? 8.531 7.871 21.062 1 88.62 19 SER B C 1
ATOM 2271 O O . SER B 1 19 ? 9.211 7.016 20.484 1 88.62 19 SER B O 1
ATOM 2273 N N . SER B 1 20 ? 8.766 8.258 22.234 1 89.31 20 SER B N 1
ATOM 2274 C CA . SER B 1 20 ? 9.797 7.605 23.031 1 89.31 20 SER B CA 1
ATOM 2275 C C . SER B 1 20 ? 9.484 6.125 23.25 1 89.31 20 SER B C 1
ATOM 2277 O O . SER B 1 20 ? 10.383 5.281 23.156 1 89.31 20 SER B O 1
ATOM 2279 N N . GLN B 1 21 ? 8.266 5.84 23.531 1 91.88 21 GLN B N 1
ATOM 2280 C CA . GLN B 1 21 ? 7.852 4.449 23.688 1 91.88 21 GLN B CA 1
ATOM 2281 C C . GLN B 1 21 ? 8.039 3.67 22.391 1 91.88 21 GLN B C 1
ATOM 2283 O O . GLN B 1 21 ? 8.477 2.518 22.406 1 91.88 21 GLN B O 1
ATOM 2288 N N . LEU B 1 22 ? 7.711 4.309 21.359 1 92 22 LEU B N 1
ATOM 2289 C CA . LEU B 1 22 ? 7.852 3.676 20.047 1 92 22 LEU B CA 1
ATOM 2290 C C . LEU B 1 22 ? 9.32 3.402 19.734 1 92 22 LEU B C 1
ATOM 2292 O O . LEU B 1 22 ? 9.656 2.33 19.234 1 92 22 LEU B O 1
ATOM 2296 N N . PHE B 1 23 ? 10.078 4.402 20.031 1 90.12 23 PHE B N 1
ATOM 2297 C CA . PHE B 1 23 ? 11.508 4.266 19.781 1 90.12 23 PHE B CA 1
ATOM 2298 C C . PHE B 1 23 ? 12.086 3.086 20.547 1 90.12 23 PHE B C 1
ATOM 2300 O O . PHE B 1 23 ? 13.062 2.473 20.125 1 90.12 23 PHE B O 1
ATOM 2307 N N . ASN B 1 24 ? 11.461 2.697 21.625 1 92.06 24 ASN B N 1
ATOM 2308 C CA . ASN B 1 24 ? 12.008 1.654 22.5 1 92.06 24 ASN B CA 1
ATOM 2309 C C . ASN B 1 24 ? 11.461 0.278 22.125 1 92.06 24 ASN B C 1
ATOM 2311 O O . ASN B 1 24 ? 11.898 -0.735 22.672 1 92.06 24 ASN B O 1
ATOM 2315 N N . GLU B 1 25 ? 10.609 0.276 21.281 1 92.5 25 GLU B N 1
ATOM 2316 C CA . GLU B 1 25 ? 10.227 -1.037 20.766 1 92.5 25 GLU B CA 1
ATOM 2317 C C . GLU B 1 25 ? 11.406 -1.728 20.094 1 92.5 25 GLU B C 1
ATOM 2319 O O . GLU B 1 25 ? 12.094 -1.121 19.266 1 92.5 25 GLU B O 1
ATOM 2324 N N . PRO B 1 26 ? 11.617 -2.953 20.328 1 91.75 26 PRO B N 1
ATOM 2325 C CA . PRO B 1 26 ? 12.836 -3.635 19.891 1 91.75 26 PRO B CA 1
ATOM 2326 C C . PRO B 1 26 ? 13.062 -3.539 18.391 1 91.75 26 PRO B C 1
ATOM 2328 O O . PRO B 1 26 ? 14.164 -3.203 17.938 1 91.75 26 PRO B O 1
ATOM 2331 N N . GLN B 1 27 ? 12.055 -3.814 17.641 1 89.12 27 GLN B N 1
ATOM 2332 C CA . GLN B 1 27 ? 12.227 -3.781 16.188 1 89.12 27 GLN B CA 1
ATOM 2333 C C . GLN B 1 27 ? 12.484 -2.361 15.695 1 89.12 27 GLN B C 1
ATOM 2335 O O . GLN B 1 27 ? 13.336 -2.141 14.836 1 89.12 27 GLN B O 1
ATOM 2340 N N . VAL B 1 28 ? 11.781 -1.388 16.219 1 94.62 28 VAL B N 1
ATOM 2341 C CA . VAL B 1 28 ? 11.938 0.009 15.82 1 94.62 28 VAL B CA 1
ATOM 2342 C C . VAL B 1 28 ? 13.336 0.501 16.188 1 94.62 28 VAL B C 1
ATOM 2344 O O . VAL B 1 28 ? 14.016 1.127 15.383 1 94.62 28 VAL B O 1
ATOM 2347 N N . LYS B 1 29 ? 13.711 0.214 17.344 1 95.81 29 LYS B N 1
ATOM 2348 C CA . LYS B 1 29 ? 15.031 0.627 17.812 1 95.81 29 LYS B CA 1
ATOM 2349 C C . LYS B 1 29 ? 16.141 0.028 16.953 1 95.81 29 LYS B C 1
ATOM 2351 O O . LYS B 1 29 ? 17.062 0.734 16.547 1 95.81 29 LYS B O 1
ATOM 2356 N N . ARG B 1 30 ? 16.062 -1.212 16.688 1 94.75 30 ARG B N 1
ATOM 2357 C CA . ARG B 1 30 ? 17.078 -1.919 15.922 1 94.75 30 ARG B CA 1
ATOM 2358 C C . ARG B 1 30 ? 17.234 -1.326 14.523 1 94.75 30 ARG B C 1
ATOM 2360 O O . ARG B 1 30 ? 18.344 -1.058 14.07 1 94.75 30 ARG B O 1
ATOM 2367 N N . GLU B 1 31 ? 16.094 -1.153 13.883 1 95.31 31 GLU B N 1
ATOM 2368 C CA . GLU B 1 31 ? 16.156 -0.653 12.508 1 95.31 31 GLU B CA 1
ATOM 2369 C C . GLU B 1 31 ? 16.578 0.812 12.469 1 95.31 31 GLU B C 1
ATOM 2371 O O . GLU B 1 31 ? 17.281 1.238 11.555 1 95.31 31 GLU B O 1
ATOM 2376 N N . THR B 1 32 ? 16.141 1.565 13.445 1 97.56 32 THR B N 1
ATOM 2377 C CA . THR B 1 32 ? 16.516 2.975 13.492 1 97.56 32 THR B CA 1
ATOM 2378 C C . THR B 1 32 ? 18 3.127 13.789 1 97.56 32 THR B C 1
ATOM 2380 O O . THR B 1 32 ? 18.688 3.926 13.141 1 97.56 32 THR B O 1
ATOM 2383 N N . ASP B 1 33 ? 18.469 2.367 14.688 1 96.94 33 ASP B N 1
ATOM 2384 C CA . ASP B 1 33 ? 19.906 2.41 15 1 96.94 33 ASP B CA 1
ATOM 2385 C C . ASP B 1 33 ? 20.75 2.053 13.781 1 96.94 33 ASP B C 1
ATOM 2387 O O . ASP B 1 33 ? 21.766 2.691 13.516 1 96.94 33 ASP B O 1
ATOM 2391 N N . TYR B 1 34 ? 20.312 1.033 13.125 1 96.5 34 TYR B N 1
ATOM 2392 C CA . TYR B 1 34 ? 21.047 0.641 11.922 1 96.5 34 TYR B CA 1
ATOM 2393 C C . TYR B 1 34 ? 21.047 1.765 10.891 1 96.5 34 TYR B C 1
ATOM 2395 O O . TYR B 1 34 ? 22.094 2.1 10.336 1 96.5 34 TYR B O 1
ATOM 2403 N N . TYR B 1 35 ? 19.906 2.322 10.672 1 98.06 35 TYR B N 1
ATOM 2404 C CA . TYR B 1 35 ? 19.781 3.385 9.68 1 98.06 35 TYR B CA 1
ATOM 2405 C C . TYR B 1 35 ? 20.688 4.555 10.016 1 98.06 35 TYR B C 1
ATOM 2407 O O . TYR B 1 35 ? 21.453 5.016 9.172 1 98.06 35 TYR B O 1
ATOM 2415 N N . VAL B 1 36 ? 20.656 4.996 11.219 1 97.69 36 VAL B N 1
ATOM 2416 C CA . VAL B 1 36 ? 21.406 6.164 11.656 1 97.69 36 VAL B CA 1
ATOM 2417 C C . VAL B 1 36 ? 22.906 5.891 11.523 1 97.69 36 VAL B C 1
ATOM 2419 O O . VAL B 1 36 ? 23.672 6.762 11.086 1 97.69 36 VAL B O 1
ATOM 2422 N N . SER B 1 37 ? 23.297 4.688 11.773 1 97.25 37 SER B N 1
ATOM 2423 C CA . SER B 1 37 ? 24.719 4.371 11.797 1 97.25 37 SER B CA 1
ATOM 2424 C C . SER B 1 37 ? 25.25 4.109 10.391 1 97.25 37 SER B C 1
ATOM 2426 O O . SER B 1 37 ? 26.453 4.195 10.148 1 97.25 37 SER B O 1
ATOM 2428 N N . HIS B 1 38 ? 24.344 3.838 9.438 1 97.62 38 HIS B N 1
ATOM 2429 C CA . HIS B 1 38 ? 24.844 3.334 8.164 1 97.62 38 HIS B CA 1
ATOM 2430 C C . HIS B 1 38 ? 24.516 4.281 7.02 1 97.62 38 HIS B C 1
ATOM 2432 O O . HIS B 1 38 ? 25.141 4.23 5.961 1 97.62 38 HIS B O 1
ATOM 2438 N N . ILE B 1 39 ? 23.594 5.234 7.211 1 98.31 39 ILE B N 1
ATOM 2439 C CA . ILE B 1 39 ? 23.078 6.031 6.102 1 98.31 39 ILE B CA 1
ATOM 2440 C C . ILE B 1 39 ? 24.172 6.926 5.551 1 98.31 39 ILE B C 1
ATOM 2442 O O . ILE B 1 39 ? 24.25 7.152 4.344 1 98.31 39 ILE B O 1
ATOM 2446 N N . ILE B 1 40 ? 25.047 7.332 6.355 1 94.44 40 ILE B N 1
ATOM 2447 C CA . ILE B 1 40 ? 26.094 8.258 5.938 1 94.44 40 ILE B CA 1
ATOM 2448 C C . ILE B 1 40 ? 27.078 7.551 5.004 1 94.44 40 ILE B C 1
ATOM 2450 O O . ILE B 1 40 ? 27.766 8.195 4.207 1 94.44 40 ILE B O 1
ATOM 2454 N N . GLY B 1 41 ? 27.094 6.23 5.094 1 95.69 41 GLY B N 1
ATOM 2455 C CA . GLY B 1 41 ? 28.016 5.453 4.27 1 95.69 41 GLY B CA 1
ATOM 2456 C C . GLY B 1 41 ? 27.469 5.164 2.887 1 95.69 41 GLY B C 1
ATOM 2457 O O . GLY B 1 41 ? 28.188 4.676 2.016 1 95.69 41 GLY B O 1
ATOM 2458 N N . ILE B 1 42 ? 26.25 5.5 2.662 1 97.5 42 ILE B N 1
ATOM 2459 C CA . ILE B 1 42 ? 25.609 5.301 1.363 1 97.5 42 ILE B CA 1
ATOM 2460 C C . ILE B 1 42 ? 25.969 6.457 0.43 1 97.5 42 ILE B C 1
ATOM 2462 O O . ILE B 1 42 ? 25.656 7.613 0.721 1 97.5 42 ILE B O 1
ATOM 2466 N N . ARG B 1 43 ? 26.547 6.07 -0.691 1 96.5 43 ARG B N 1
ATOM 2467 C CA . ARG B 1 43 ? 27.109 7.168 -1.473 1 96.5 43 ARG B CA 1
ATOM 2468 C C . ARG B 1 43 ? 26.516 7.207 -2.873 1 96.5 43 ARG B C 1
ATOM 2470 O O . ARG B 1 43 ? 26.812 8.109 -3.658 1 96.5 43 ARG B O 1
ATOM 2477 N N . SER B 1 44 ? 25.703 6.16 -3.176 1 96.38 44 SER B N 1
ATOM 2478 C CA . SER B 1 44 ? 25.109 6.105 -4.504 1 96.38 44 SER B CA 1
ATOM 2479 C C . SER B 1 44 ? 23.734 5.438 -4.465 1 96.38 44 SER B C 1
ATOM 2481 O O . SER B 1 44 ? 23.375 4.816 -3.467 1 96.38 44 SER B O 1
ATOM 2483 N N . VAL B 1 45 ? 23.031 5.609 -5.613 1 94.62 45 VAL B N 1
ATOM 2484 C CA . VAL B 1 45 ? 21.75 4.914 -5.758 1 94.62 45 VAL B CA 1
ATOM 2485 C C . VAL B 1 45 ? 21.969 3.406 -5.668 1 94.62 45 VAL B C 1
ATOM 2487 O O . VAL B 1 45 ? 21.188 2.697 -5.035 1 94.62 45 VAL B O 1
ATOM 2490 N N . ASP B 1 46 ? 23.031 2.967 -6.254 1 91.12 46 ASP B N 1
ATOM 2491 C CA . ASP B 1 46 ? 23.344 1.542 -6.195 1 91.12 46 ASP B CA 1
ATOM 2492 C C . ASP B 1 46 ? 23.562 1.085 -4.754 1 91.12 46 ASP B C 1
ATOM 2494 O O . ASP B 1 46 ? 23.016 0.063 -4.336 1 91.12 46 ASP B O 1
ATOM 2498 N N . ASP B 1 47 ? 24.359 1.869 -4 1 94.56 47 ASP B N 1
ATOM 2499 C CA . ASP B 1 47 ? 24.578 1.562 -2.59 1 94.56 47 ASP B CA 1
ATOM 2500 C C . ASP B 1 47 ? 23.25 1.531 -1.824 1 94.56 47 ASP B C 1
ATOM 2502 O O . ASP B 1 47 ? 23.016 0.633 -1.012 1 94.56 47 ASP B O 1
ATOM 2506 N N . PHE B 1 48 ? 22.5 2.51 -2.119 1 96.5 48 PHE B N 1
ATOM 2507 C CA . PHE B 1 48 ? 21.219 2.684 -1.422 1 96.5 48 PHE B CA 1
ATOM 2508 C C . PHE B 1 48 ? 20.312 1.484 -1.647 1 96.5 48 PHE B C 1
ATOM 2510 O O . PHE B 1 48 ? 19.75 0.94 -0.696 1 96.5 48 PHE B O 1
ATOM 2517 N N . LEU B 1 49 ? 20.172 1.055 -2.85 1 91.5 49 LEU B N 1
ATOM 2518 C CA . LEU B 1 49 ? 19.266 -0.034 -3.203 1 91.5 49 LEU B CA 1
ATOM 2519 C C . LEU B 1 49 ? 19.844 -1.38 -2.777 1 91.5 49 LEU B C 1
ATOM 2521 O O . LEU B 1 49 ? 19.109 -2.334 -2.541 1 91.5 49 LEU B O 1
ATOM 2525 N N . ALA B 1 50 ? 21.109 -1.432 -2.641 1 86.62 50 ALA B N 1
ATOM 2526 C CA . ALA B 1 50 ? 21.766 -2.691 -2.309 1 86.62 50 ALA B CA 1
ATOM 2527 C C . ALA B 1 50 ? 21.641 -3.002 -0.821 1 86.62 50 ALA B C 1
ATOM 2529 O O . ALA B 1 50 ? 21.688 -4.168 -0.417 1 86.62 50 ALA B O 1
ATOM 2530 N N . ASP B 1 51 ? 21.562 -1.953 0.014 1 90.94 51 ASP B N 1
ATOM 2531 C CA . ASP B 1 51 ? 21.359 -2.152 1.445 1 90.94 51 ASP B CA 1
ATOM 2532 C C . ASP B 1 51 ? 19.875 -2.258 1.782 1 90.94 51 ASP B C 1
ATOM 2534 O O . ASP B 1 51 ? 19.219 -1.247 2.045 1 90.94 51 ASP B O 1
ATOM 2538 N N . ASP B 1 52 ? 19.391 -3.459 1.942 1 87.62 52 ASP B N 1
ATOM 2539 C CA . ASP B 1 52 ? 17.953 -3.715 2.105 1 87.62 52 ASP B CA 1
ATOM 2540 C C . ASP B 1 52 ? 17.422 -3.041 3.367 1 87.62 52 ASP B C 1
ATOM 2542 O O . ASP B 1 52 ? 16.281 -2.562 3.387 1 87.62 52 ASP B O 1
ATOM 2546 N N . ARG B 1 53 ? 18.203 -3.035 4.371 1 90.94 53 ARG B N 1
ATOM 2547 C CA . ARG B 1 53 ? 17.734 -2.477 5.633 1 90.94 53 ARG B CA 1
ATOM 2548 C C . ARG B 1 53 ? 17.578 -0.961 5.539 1 90.94 53 ARG B C 1
ATOM 2550 O O . ARG B 1 53 ? 16.578 -0.403 5.996 1 90.94 53 ARG B O 1
ATOM 2557 N N . ILE B 1 54 ? 18.578 -0.327 4.852 1 96.44 54 ILE B N 1
ATOM 2558 C CA . ILE B 1 54 ? 18.5 1.109 4.609 1 96.44 54 ILE B CA 1
ATOM 2559 C C . ILE B 1 54 ? 17.312 1.411 3.693 1 96.44 54 ILE B C 1
ATOM 2561 O O . ILE B 1 54 ? 16.5 2.293 3.984 1 96.44 54 ILE B O 1
ATOM 2565 N N . TYR B 1 55 ? 17.234 0.658 2.674 1 95.94 55 TYR B N 1
ATOM 2566 C CA . TYR B 1 55 ? 16.188 0.847 1.676 1 95.94 55 TYR B CA 1
ATOM 2567 C C . TYR B 1 55 ? 14.805 0.633 2.287 1 95.94 55 TYR B C 1
ATOM 2569 O O . TYR B 1 55 ? 13.914 1.483 2.152 1 95.94 55 TYR B O 1
ATOM 2577 N N . ASN B 1 56 ? 14.641 -0.431 3.041 1 93.31 56 ASN B N 1
ATOM 2578 C CA . ASN B 1 56 ? 13.359 -0.749 3.656 1 93.31 56 ASN B CA 1
ATOM 2579 C C . ASN B 1 56 ? 12.945 0.315 4.668 1 93.31 56 ASN B C 1
ATOM 2581 O O . ASN B 1 56 ? 11.781 0.713 4.715 1 93.31 56 ASN B O 1
ATOM 2585 N N . TYR B 1 57 ? 13.883 0.737 5.449 1 96.38 57 TYR B N 1
ATOM 2586 C CA . TYR B 1 57 ? 13.625 1.773 6.445 1 96.38 57 TYR B CA 1
ATOM 2587 C C . TYR B 1 57 ? 13.133 3.055 5.781 1 96.38 57 TYR B C 1
ATOM 2589 O O . TYR B 1 57 ? 12.148 3.648 6.219 1 96.38 57 TYR B O 1
ATOM 2597 N N . ALA B 1 58 ? 13.789 3.424 4.734 1 98.38 58 ALA B N 1
ATOM 2598 C CA . ALA B 1 58 ? 13.438 4.641 4.012 1 98.38 58 ALA B CA 1
ATOM 2599 C C . ALA B 1 58 ? 12.055 4.516 3.369 1 98.38 58 ALA B C 1
ATOM 2601 O O . ALA B 1 58 ? 11.242 5.434 3.449 1 98.38 58 ALA B O 1
ATOM 2602 N N . MET B 1 59 ? 11.828 3.393 2.758 1 96.94 59 MET B N 1
ATOM 2603 C CA . MET B 1 59 ? 10.539 3.156 2.109 1 96.94 59 MET B CA 1
ATOM 2604 C C . MET B 1 59 ? 9.398 3.24 3.119 1 96.94 59 MET B C 1
ATOM 2606 O O . MET B 1 59 ? 8.375 3.875 2.857 1 96.94 59 MET B O 1
ATOM 2610 N N . LYS B 1 60 ? 9.617 2.645 4.23 1 95 60 LYS B N 1
ATOM 2611 C CA . LYS B 1 60 ? 8.602 2.695 5.277 1 95 60 LYS B CA 1
ATOM 2612 C C . LYS B 1 60 ? 8.383 4.125 5.766 1 95 60 LYS B C 1
ATOM 2614 O O . LYS B 1 60 ? 7.246 4.535 6.016 1 95 60 LYS B O 1
ATOM 2619 N N . ALA B 1 61 ? 9.445 4.832 5.875 1 97.56 61 ALA B N 1
ATOM 2620 C CA . ALA B 1 61 ? 9.359 6.215 6.336 1 97.56 61 ALA B CA 1
ATOM 2621 C C . ALA B 1 61 ? 8.445 7.039 5.43 1 97.56 61 ALA B C 1
ATOM 2623 O O . ALA B 1 61 ? 7.734 7.934 5.902 1 97.56 61 ALA B O 1
ATOM 2624 N N . TYR B 1 62 ? 8.391 6.699 4.246 1 96.5 62 TYR B N 1
ATOM 2625 C CA . TYR B 1 62 ? 7.641 7.512 3.295 1 96.5 62 TYR B CA 1
ATOM 2626 C C . TYR B 1 62 ? 6.363 6.805 2.859 1 96.5 62 TYR B C 1
ATOM 2628 O O . TYR B 1 62 ? 5.746 7.184 1.863 1 96.5 62 TYR B O 1
ATOM 2636 N N . GLY B 1 63 ? 6.035 5.727 3.547 1 92.62 63 GLY B N 1
ATOM 2637 C CA . GLY B 1 63 ? 4.762 5.059 3.33 1 92.62 63 GLY B CA 1
ATOM 2638 C C . GLY B 1 63 ? 4.746 4.188 2.088 1 92.62 63 GLY B C 1
ATOM 2639 O O . GLY B 1 63 ? 3.688 3.932 1.515 1 92.62 63 GLY B O 1
ATOM 2640 N N . LEU B 1 64 ? 5.902 3.805 1.652 1 93.69 64 LEU B N 1
ATOM 2641 C CA . LEU B 1 64 ? 6.023 3.037 0.417 1 93.69 64 LEU B CA 1
ATOM 2642 C C . LEU B 1 64 ? 6.371 1.582 0.713 1 93.69 64 LEU B C 1
ATOM 2644 O O . LEU B 1 64 ? 7.016 0.916 -0.101 1 93.69 64 LEU B O 1
ATOM 2648 N N . GLU B 1 65 ? 5.945 1.118 1.871 1 89.88 65 GLU B N 1
ATOM 2649 C CA . GLU B 1 65 ? 6.258 -0.243 2.295 1 89.88 65 GLU B CA 1
ATOM 2650 C C . GLU B 1 65 ? 5.703 -1.27 1.312 1 89.88 65 GLU B C 1
ATOM 2652 O O . GLU B 1 65 ? 6.32 -2.311 1.08 1 89.88 65 GLU B O 1
ATOM 2657 N N . ASP B 1 66 ? 4.586 -0.967 0.706 1 83 66 ASP B N 1
ATOM 2658 C CA . ASP B 1 66 ? 3.936 -1.907 -0.2 1 83 66 ASP B CA 1
ATOM 2659 C C . ASP B 1 66 ? 4.672 -1.984 -1.536 1 83 66 ASP B C 1
ATOM 2661 O O . ASP B 1 66 ? 4.363 -2.836 -2.373 1 83 66 ASP B O 1
ATOM 2665 N N . MET B 1 67 ? 5.711 -1.147 -1.692 1 87.12 67 MET B N 1
ATOM 2666 C CA . MET B 1 67 ? 6.438 -1.071 -2.955 1 87.12 67 MET B CA 1
ATOM 2667 C C . MET B 1 67 ? 7.918 -1.371 -2.748 1 87.12 67 MET B C 1
ATOM 2669 O O . MET B 1 67 ? 8.742 -1.1 -3.625 1 87.12 67 MET B O 1
ATOM 2673 N N . ILE B 1 68 ? 8.281 -1.959 -1.628 1 88.88 68 ILE B N 1
ATOM 2674 C CA . ILE B 1 68 ? 9.672 -2.23 -1.302 1 88.88 68 ILE B CA 1
ATOM 2675 C C . ILE B 1 68 ? 10.273 -3.172 -2.344 1 88.88 68 ILE B C 1
ATOM 2677 O O . ILE B 1 68 ? 11.469 -3.084 -2.656 1 88.88 68 ILE B O 1
ATOM 2681 N N . TYR B 1 69 ? 9.492 -3.961 -2.947 1 79 69 TYR B N 1
ATOM 2682 C CA . TYR B 1 69 ? 9.969 -4.93 -3.928 1 79 69 TYR B CA 1
ATOM 2683 C C . TYR B 1 69 ? 10.297 -4.254 -5.25 1 79 69 TYR B C 1
ATOM 2685 O O . TYR B 1 69 ? 10.984 -4.832 -6.098 1 79 69 TYR B O 1
ATOM 2693 N N . ALA B 1 70 ? 9.82 -3.051 -5.477 1 84.94 70 ALA B N 1
ATOM 2694 C CA . ALA B 1 70 ? 9.906 -2.385 -6.773 1 84.94 70 ALA B CA 1
ATOM 2695 C C . ALA B 1 70 ? 11.203 -1.586 -6.895 1 84.94 70 ALA B C 1
ATOM 2697 O O . ALA B 1 70 ? 11.172 -0.402 -7.238 1 84.94 70 ALA B O 1
ATOM 2698 N N . LYS B 1 71 ? 12.297 -2.166 -6.738 1 85.12 71 LYS B N 1
ATOM 2699 C CA . LYS B 1 71 ? 13.594 -1.494 -6.734 1 85.12 71 LYS B CA 1
ATOM 2700 C C . LYS B 1 71 ? 13.898 -0.88 -8.102 1 85.12 71 LYS B C 1
ATOM 2702 O O . LYS B 1 71 ? 14.531 0.173 -8.18 1 85.12 71 LYS B O 1
ATOM 2707 N N . GLY B 1 72 ? 13.477 -1.48 -9.148 1 81.81 72 GLY B N 1
ATOM 2708 C CA . GLY B 1 72 ? 13.672 -0.904 -10.469 1 81.81 72 GLY B CA 1
ATOM 2709 C C . GLY B 1 72 ? 13 0.449 -10.633 1 81.81 72 GLY B C 1
ATOM 2710 O O . GLY B 1 72 ? 13.609 1.386 -11.156 1 81.81 72 GLY B O 1
ATOM 2711 N N . MET B 1 73 ? 11.766 0.461 -10.219 1 86 73 MET B N 1
ATOM 2712 C CA . MET B 1 73 ? 11.055 1.735 -10.258 1 86 73 MET B CA 1
ATOM 2713 C C . MET B 1 73 ? 11.75 2.771 -9.375 1 86 73 MET B C 1
ATOM 2715 O O . MET B 1 73 ? 11.914 3.924 -9.781 1 86 73 MET B O 1
ATOM 2719 N N . MET B 1 74 ? 12.219 2.309 -8.195 1 92.94 74 MET B N 1
ATOM 2720 C CA . MET B 1 74 ? 12.812 3.254 -7.25 1 92.94 74 MET B CA 1
ATOM 2721 C C . MET B 1 74 ? 14.172 3.736 -7.738 1 92.94 74 MET B C 1
ATOM 2723 O O . MET B 1 74 ? 14.57 4.867 -7.457 1 92.94 74 MET B O 1
ATOM 2727 N N . ARG B 1 75 ? 14.836 2.951 -8.453 1 90.62 75 ARG B N 1
ATOM 2728 C CA . ARG B 1 75 ? 16.047 3.426 -9.109 1 90.62 75 ARG B CA 1
ATOM 2729 C C . ARG B 1 75 ? 15.758 4.621 -10.016 1 90.62 75 ARG B C 1
ATOM 2731 O O . ARG B 1 75 ? 16.484 5.613 -9.992 1 90.62 75 ARG B O 1
ATOM 2738 N N . LYS B 1 76 ? 14.68 4.508 -10.703 1 88.38 76 LYS B N 1
ATOM 2739 C CA . LYS B 1 76 ? 14.289 5.609 -11.586 1 88.38 76 LYS B CA 1
ATOM 2740 C C . LYS B 1 76 ? 13.875 6.836 -10.773 1 88.38 76 LYS B C 1
ATOM 2742 O O . LYS B 1 76 ? 14.227 7.961 -11.125 1 88.38 76 LYS B O 1
ATOM 2747 N N . VAL B 1 77 ? 13.148 6.566 -9.812 1 93.69 77 VAL B N 1
ATOM 2748 C CA . VAL B 1 77 ? 12.688 7.645 -8.945 1 93.69 77 VAL B CA 1
ATOM 2749 C C . VAL B 1 77 ? 13.883 8.422 -8.398 1 93.69 77 VAL B C 1
ATOM 2751 O O . VAL B 1 77 ? 13.867 9.656 -8.344 1 93.69 77 VAL B O 1
ATOM 2754 N N . LEU B 1 78 ? 14.922 7.738 -8.055 1 95.38 78 LEU B N 1
ATOM 2755 C CA . LEU B 1 78 ? 16.078 8.344 -7.398 1 95.38 78 LEU B CA 1
ATOM 2756 C C . LEU B 1 78 ? 17.031 8.961 -8.43 1 95.38 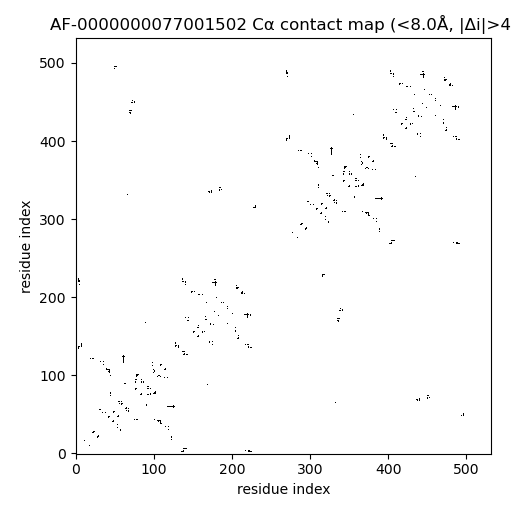78 LEU B C 1
ATOM 2758 O O . LEU B 1 78 ? 17.781 9.883 -8.109 1 95.38 78 LEU B O 1
ATOM 2762 N N . SER B 1 79 ? 16.938 8.516 -9.672 1 92.06 79 SER B N 1
ATOM 2763 C CA . SER B 1 79 ? 17.953 8.898 -10.648 1 92.06 79 SER B CA 1
ATOM 2764 C C . SER B 1 79 ? 17.391 9.898 -11.656 1 92.06 79 SER B C 1
ATOM 2766 O O . SER B 1 79 ? 18.156 10.602 -12.328 1 92.06 79 SER B O 1
ATOM 2768 N N . ASP B 1 80 ? 16.062 9.875 -11.797 1 88.94 80 ASP B N 1
ATOM 2769 C CA . ASP B 1 80 ? 15.422 10.711 -12.805 1 88.94 80 ASP B CA 1
ATOM 2770 C C . ASP B 1 80 ? 14.352 11.609 -12.172 1 88.94 80 ASP B C 1
ATOM 2772 O O . ASP B 1 80 ? 13.195 11.211 -12.062 1 88.94 80 ASP B O 1
ATOM 2776 N N . PRO B 1 81 ? 14.695 12.781 -11.867 1 87.19 81 PRO B N 1
ATOM 2777 C CA . PRO B 1 81 ? 13.727 13.695 -11.258 1 87.19 81 PRO B CA 1
ATOM 2778 C C . PRO B 1 81 ? 12.469 13.875 -12.102 1 87.19 81 PRO B C 1
ATOM 2780 O O . PRO B 1 81 ? 11.375 14.078 -11.562 1 87.19 81 PRO B O 1
ATOM 2783 N N . ASN B 1 82 ? 12.648 13.852 -13.359 1 87.06 82 ASN B N 1
ATOM 2784 C CA . ASN B 1 82 ? 11.484 13.984 -14.234 1 87.06 82 ASN B CA 1
ATOM 2785 C C . ASN B 1 82 ? 10.523 12.805 -14.07 1 87.06 82 ASN B C 1
ATOM 2787 O O . ASN B 1 82 ? 9.305 12.984 -14.102 1 87.06 82 ASN B O 1
ATOM 2791 N N . TYR B 1 83 ? 11.023 11.703 -13.922 1 87.88 83 TYR B N 1
ATOM 2792 C CA . TYR B 1 83 ? 10.188 10.531 -13.727 1 87.88 83 TYR B CA 1
ATOM 2793 C C . TYR B 1 83 ? 9.383 10.641 -12.43 1 87.88 83 TYR B C 1
ATOM 2795 O O . TYR B 1 83 ? 8.172 10.422 -12.43 1 87.88 83 TYR B O 1
ATOM 2803 N N . ALA B 1 84 ? 10.031 10.984 -11.359 1 89.5 84 ALA B N 1
ATOM 2804 C CA . ALA B 1 84 ? 9.367 11.102 -10.062 1 89.5 84 ALA B CA 1
ATOM 2805 C C . ALA B 1 84 ? 8.242 12.133 -10.117 1 89.5 84 ALA B C 1
ATOM 2807 O O . ALA B 1 84 ? 7.176 11.93 -9.547 1 89.5 84 ALA B O 1
ATOM 2808 N N . SER B 1 85 ? 8.469 13.156 -10.867 1 87.31 85 SER B N 1
ATOM 2809 C CA . SER B 1 85 ? 7.523 14.273 -10.898 1 87.31 85 SER B CA 1
ATOM 2810 C C . SER B 1 85 ? 6.27 13.906 -11.688 1 87.31 85 SER B C 1
ATOM 2812 O O . SER B 1 85 ? 5.219 14.531 -11.516 1 87.31 85 SER B O 1
ATOM 2814 N N . GLN B 1 86 ? 6.312 12.961 -12.555 1 86.5 86 GLN B N 1
ATOM 2815 C CA . GLN B 1 86 ? 5.195 12.57 -13.406 1 86.5 86 GLN B CA 1
ATOM 2816 C C . GLN B 1 86 ? 4.293 11.562 -12.695 1 86.5 86 GLN B C 1
ATOM 2818 O O . GLN B 1 86 ? 3.174 11.297 -13.141 1 86.5 86 GLN B O 1
ATOM 2823 N N . LEU B 1 87 ? 4.875 11.031 -11.688 1 83.75 87 LEU B N 1
ATOM 2824 C CA . LEU B 1 87 ? 4.066 10.055 -10.969 1 83.75 87 LEU B CA 1
ATOM 2825 C C . LEU B 1 87 ? 2.945 10.742 -10.195 1 83.75 87 LEU B C 1
ATOM 2827 O O . LEU B 1 87 ? 3.146 11.812 -9.625 1 83.75 87 LEU B O 1
ATOM 2831 N N . THR B 1 88 ? 1.745 10.102 -10.258 1 76.31 88 THR B N 1
ATOM 2832 C CA . THR B 1 88 ? 0.571 10.68 -9.609 1 76.31 88 THR B CA 1
ATOM 2833 C C . THR B 1 88 ? 0.714 10.625 -8.086 1 76.31 88 THR B C 1
ATOM 2835 O O . THR B 1 88 ? 0.275 11.539 -7.387 1 76.31 88 THR B O 1
ATOM 2838 N N . ASP B 1 89 ? 1.297 9.555 -7.602 1 82.88 89 ASP B N 1
ATOM 2839 C CA . ASP B 1 89 ? 1.54 9.43 -6.168 1 82.88 89 ASP B CA 1
ATOM 2840 C C . ASP B 1 89 ? 2.715 10.297 -5.73 1 82.88 89 ASP B C 1
ATOM 2842 O O . ASP B 1 89 ? 3.869 9.992 -6.035 1 82.88 89 ASP B O 1
ATOM 2846 N N . LYS B 1 90 ? 2.477 11.289 -4.957 1 84.5 90 LYS B N 1
ATOM 2847 C CA . LYS B 1 90 ? 3.457 12.312 -4.609 1 84.5 90 LYS B CA 1
ATOM 2848 C C . LYS B 1 90 ? 4.492 11.773 -3.627 1 84.5 90 LYS B C 1
ATOM 2850 O O . LYS B 1 90 ? 5.551 12.375 -3.438 1 84.5 90 LYS B O 1
ATOM 2855 N N . ARG B 1 91 ? 4.246 10.633 -3.012 1 92.12 91 ARG B N 1
ATOM 2856 C CA . ARG B 1 91 ? 5.215 10.047 -2.092 1 92.12 91 ARG B CA 1
ATOM 2857 C C . ARG B 1 91 ? 6.535 9.75 -2.801 1 92.12 91 ARG B C 1
ATOM 2859 O O . ARG B 1 91 ? 7.605 9.875 -2.203 1 92.12 91 ARG B O 1
ATOM 2866 N N . TYR B 1 92 ? 6.445 9.461 -4.039 1 93.62 92 TYR B N 1
ATOM 2867 C CA . TYR B 1 92 ? 7.66 9.172 -4.797 1 93.62 92 TYR B CA 1
ATOM 2868 C C . TYR B 1 92 ? 8.484 10.438 -5.012 1 93.62 92 TYR B C 1
ATOM 2870 O O . TYR B 1 92 ? 9.711 10.398 -4.949 1 93.62 92 TYR B O 1
ATOM 2878 N N . GLN B 1 93 ? 7.832 11.516 -5.293 1 92.19 93 GLN B N 1
ATOM 2879 C CA . GLN B 1 93 ? 8.531 12.789 -5.441 1 92.19 93 GLN B CA 1
ATOM 2880 C C . GLN B 1 93 ? 9.188 13.211 -4.129 1 92.19 93 GLN B C 1
ATOM 2882 O O . GLN B 1 93 ? 10.312 13.719 -4.129 1 92.19 93 GLN B O 1
ATOM 2887 N N . GLN B 1 94 ? 8.492 13.031 -3.09 1 92.69 94 GLN B N 1
ATOM 2888 C CA . GLN B 1 94 ? 9.031 13.352 -1.773 1 92.69 94 GLN B CA 1
ATOM 2889 C C . GLN B 1 94 ? 10.242 12.484 -1.451 1 92.69 94 GLN B C 1
ATOM 2891 O O . GLN B 1 94 ? 11.234 12.961 -0.89 1 92.69 94 GLN B O 1
ATOM 2896 N N . PHE B 1 95 ? 10.094 11.242 -1.785 1 97.12 95 PHE B N 1
ATOM 2897 C CA . PHE B 1 95 ? 11.195 10.305 -1.584 1 97.12 95 PHE B CA 1
ATOM 2898 C C . PHE B 1 95 ? 12.43 10.75 -2.355 1 97.12 95 PHE B C 1
ATOM 2900 O O . PHE B 1 95 ? 13.531 10.805 -1.802 1 97.12 95 PHE B O 1
ATOM 2907 N N . ALA B 1 96 ? 12.227 11.125 -3.58 1 96.5 96 ALA B N 1
ATOM 2908 C CA . ALA B 1 96 ? 13.32 11.57 -4.438 1 96.5 96 ALA B CA 1
ATOM 2909 C C . ALA B 1 96 ? 13.977 12.836 -3.875 1 96.5 96 ALA B C 1
ATOM 2911 O O . ALA B 1 96 ? 15.195 12.984 -3.928 1 96.5 96 ALA B O 1
ATOM 2912 N N . ALA B 1 97 ? 13.211 13.672 -3.334 1 94.38 97 ALA B N 1
ATOM 2913 C CA . ALA B 1 97 ? 13.719 14.93 -2.781 1 94.38 97 ALA B CA 1
ATOM 2914 C C . ALA B 1 97 ? 14.539 14.672 -1.52 1 94.38 97 ALA B C 1
ATOM 2916 O O . ALA B 1 97 ? 15.5 15.391 -1.245 1 94.38 97 ALA B O 1
ATOM 2917 N N . ALA B 1 98 ? 14.148 13.688 -0.81 1 96.62 98 ALA B N 1
ATOM 2918 C CA . ALA B 1 98 ? 14.844 13.375 0.438 1 96.62 98 ALA B CA 1
ATOM 2919 C C . ALA B 1 98 ? 16.203 12.727 0.167 1 96.62 98 ALA B C 1
ATOM 2921 O O . ALA B 1 98 ? 17.172 13 0.869 1 96.62 98 ALA B O 1
ATOM 2922 N N . PHE B 1 99 ? 16.156 11.844 -0.8 1 98.19 99 PHE B N 1
ATOM 2923 C CA . PHE B 1 99 ? 17.359 11.141 -1.193 1 98.19 99 PHE B CA 1
ATOM 2924 C C . PHE B 1 99 ? 17.812 11.562 -2.586 1 98.19 99 PHE B C 1
ATOM 2926 O O . PHE B 1 99 ? 17.844 10.75 -3.51 1 98.19 99 PHE B O 1
ATOM 2933 N N . ASN B 1 100 ? 18.328 12.812 -2.611 1 96.75 100 ASN B N 1
ATOM 2934 C CA . ASN B 1 100 ? 18.484 13.492 -3.893 1 96.75 100 ASN B CA 1
ATOM 2935 C C . ASN B 1 100 ? 19.906 13.297 -4.449 1 96.75 100 ASN B C 1
ATOM 2937 O O . ASN B 1 100 ? 20.672 14.258 -4.551 1 96.75 100 ASN B O 1
ATOM 2941 N N . PHE B 1 101 ? 20.156 12.188 -4.926 1 96.81 101 PHE B N 1
ATOM 2942 C CA . PHE B 1 101 ? 21.469 11.859 -5.496 1 96.81 101 PHE B CA 1
ATOM 2943 C C . PHE B 1 101 ? 21.703 12.648 -6.777 1 96.81 101 PHE B C 1
ATOM 2945 O O . PHE B 1 101 ? 22.859 12.898 -7.148 1 96.81 101 PHE B O 1
ATOM 2952 N N . SER B 1 102 ? 20.672 13.008 -7.418 1 93.31 102 SER B N 1
ATOM 2953 C CA . SER B 1 102 ? 20.797 13.742 -8.672 1 93.31 102 SER B CA 1
ATOM 2954 C C . SER B 1 102 ? 21.375 15.133 -8.445 1 93.31 102 SER B C 1
ATOM 2956 O O . SER B 1 102 ? 22.125 15.641 -9.289 1 93.31 102 SER B O 1
ATOM 2958 N N . VAL B 1 103 ? 21.109 15.688 -7.371 1 94.75 103 VAL B N 1
ATOM 2959 C CA . VAL B 1 103 ? 21.562 17.047 -7.086 1 94.75 103 VAL B CA 1
ATOM 2960 C C . VAL B 1 103 ? 22.812 17 -6.23 1 94.75 103 VAL B C 1
ATOM 2962 O O . VAL B 1 103 ? 23.797 17.703 -6.512 1 94.75 103 VAL B O 1
ATOM 2965 N N . TYR B 1 104 ? 22.859 16.094 -5.234 1 96.75 104 TYR B N 1
ATOM 2966 C CA . TYR B 1 104 ? 23.906 16.172 -4.227 1 96.75 104 TYR B CA 1
ATOM 2967 C C . TYR B 1 104 ? 24.938 15.07 -4.434 1 96.75 104 TYR B C 1
ATOM 2969 O O . TYR B 1 104 ? 25.953 15.023 -3.736 1 96.75 104 TYR B O 1
ATOM 2977 N N . GLY B 1 105 ? 24.688 14.172 -5.309 1 95.31 105 GLY B N 1
ATOM 2978 C CA . GLY B 1 105 ? 25.625 13.07 -5.523 1 95.31 105 GLY B CA 1
ATOM 2979 C C . GLY B 1 105 ? 25.891 12.258 -4.273 1 95.31 105 GLY B C 1
ATOM 2980 O O . GLY B 1 105 ? 24.953 11.828 -3.598 1 95.31 105 GLY B O 1
ATOM 2981 N N . GLU B 1 106 ? 27.141 12.133 -3.93 1 96 106 GLU B N 1
ATOM 2982 C CA . GLU B 1 106 ? 27.531 11.305 -2.795 1 96 106 GLU B CA 1
ATOM 2983 C C . GLU B 1 106 ? 27.141 11.953 -1.473 1 96 106 GLU B C 1
ATOM 2985 O O . GLU B 1 106 ? 27.125 11.297 -0.431 1 96 106 GLU B O 1
ATOM 2990 N N . GLU B 1 107 ? 26.844 13.172 -1.501 1 96.94 107 GLU B N 1
ATOM 2991 C CA . GLU B 1 107 ? 26.516 13.883 -0.268 1 96.94 107 GLU B CA 1
ATOM 2992 C C . GLU B 1 107 ? 25.016 13.852 0 1 96.94 107 GLU B C 1
ATOM 2994 O O . GLU B 1 107 ? 24.547 14.406 0.994 1 96.94 107 GLU B O 1
ATOM 2999 N N . ALA B 1 108 ? 24.234 13.188 -0.856 1 97.31 108 ALA B N 1
ATOM 3000 C CA . ALA B 1 108 ? 22.781 13.141 -0.708 1 97.31 108 ALA B CA 1
ATOM 3001 C C . ALA B 1 108 ? 22.391 12.633 0.676 1 97.31 108 ALA B C 1
ATOM 3003 O O . ALA B 1 108 ? 21.484 13.188 1.317 1 97.31 108 ALA B O 1
ATOM 3004 N N . THR B 1 109 ? 23.094 11.688 1.176 1 97.69 109 THR B N 1
ATOM 3005 C CA . THR B 1 109 ? 22.719 11.039 2.428 1 97.69 109 THR B CA 1
ATOM 3006 C C . THR B 1 109 ? 23.312 11.781 3.621 1 97.69 109 THR B C 1
ATOM 3008 O O . THR B 1 109 ? 23.109 11.383 4.77 1 97.69 109 THR B O 1
ATOM 3011 N N . GLN B 1 110 ? 24.031 12.828 3.385 1 96.19 110 GLN B N 1
ATOM 3012 C CA . GLN B 1 110 ? 24.531 13.695 4.445 1 96.19 110 GLN B CA 1
ATOM 3013 C C . GLN B 1 110 ? 23.531 14.812 4.75 1 96.19 110 GLN B C 1
ATOM 3015 O O . GLN B 1 110 ? 23.656 15.5 5.766 1 96.19 110 GLN B O 1
ATOM 3020 N N . GLN B 1 111 ? 22.594 14.977 3.854 1 96.75 111 GLN B N 1
ATOM 3021 C CA . GLN B 1 111 ? 21.594 16.016 4.051 1 96.75 111 GLN B CA 1
ATOM 3022 C C . GLN B 1 111 ? 20.656 15.672 5.199 1 96.75 111 GLN B C 1
ATOM 3024 O O . GLN B 1 111 ? 20.406 14.492 5.469 1 96.75 111 GLN B O 1
ATOM 3029 N N . GLU B 1 112 ? 20.109 16.703 5.805 1 96.69 112 GLU B N 1
ATOM 3030 C CA . GLU B 1 112 ? 19.188 16.5 6.918 1 96.69 112 GLU B CA 1
ATOM 3031 C C . GLU B 1 112 ? 17.953 15.711 6.48 1 96.69 112 GLU B C 1
ATOM 3033 O O . GLU B 1 112 ? 17.406 14.922 7.262 1 96.69 112 GLU B O 1
ATOM 3038 N N . SER B 1 113 ? 17.547 15.875 5.254 1 96.69 113 SER B N 1
ATOM 3039 C CA . SER B 1 113 ? 16.391 15.156 4.738 1 96.69 113 SER B CA 1
ATOM 3040 C C . SER B 1 113 ? 16.594 13.648 4.805 1 96.69 113 SER B C 1
ATOM 3042 O O . SER B 1 113 ? 15.672 12.898 5.148 1 96.69 113 SER B O 1
ATOM 3044 N N . ALA B 1 114 ? 17.812 13.211 4.559 1 98.06 114 ALA B N 1
ATOM 3045 C CA . ALA B 1 114 ? 18.094 11.773 4.535 1 98.06 114 ALA B CA 1
ATOM 3046 C C . ALA B 1 114 ? 18.438 11.266 5.93 1 98.06 114 ALA B C 1
ATOM 3048 O O . ALA B 1 114 ? 18.391 10.055 6.188 1 98.06 114 ALA B O 1
ATOM 3049 N N . LYS B 1 115 ? 18.828 12.141 6.785 1 97.31 115 LYS B N 1
ATOM 3050 C CA . LYS B 1 115 ? 19.188 11.758 8.148 1 97.31 115 LYS B CA 1
ATOM 3051 C C . LYS B 1 115 ? 18.031 11.969 9.109 1 97.31 115 LYS B C 1
ATOM 3053 O O . LYS B 1 115 ? 17.094 11.164 9.141 1 97.31 115 LYS B O 1
ATOM 3058 N N . THR B 1 116 ? 17.984 13.047 9.805 1 96.56 116 THR B N 1
ATOM 3059 C CA . THR B 1 116 ? 16.984 13.289 10.836 1 96.56 116 THR B CA 1
ATOM 3060 C C . THR B 1 116 ? 15.578 13.375 10.227 1 96.56 116 THR B C 1
ATOM 3062 O O . THR B 1 116 ? 14.602 12.961 10.844 1 96.56 116 THR B O 1
ATOM 3065 N N . GLY B 1 117 ? 15.523 13.914 9.023 1 96 117 GLY B N 1
ATOM 3066 C CA . GLY B 1 117 ? 14.234 14.008 8.359 1 96 117 GLY B CA 1
ATOM 3067 C C . GLY B 1 117 ? 13.586 12.656 8.109 1 96 117 GLY B C 1
ATOM 3068 O O . GLY B 1 117 ? 12.398 12.477 8.398 1 96 117 GLY B O 1
ATOM 3069 N N . THR B 1 118 ? 14.328 11.695 7.633 1 98.06 118 THR B N 1
ATOM 3070 C CA . THR B 1 118 ? 13.812 10.367 7.336 1 98.06 118 THR B CA 1
ATOM 3071 C C . THR B 1 118 ? 13.484 9.617 8.625 1 98.06 118 THR B C 1
ATOM 3073 O O . THR B 1 118 ? 12.469 8.922 8.703 1 98.06 118 THR B O 1
ATOM 3076 N N . VAL B 1 119 ? 14.312 9.789 9.664 1 96.94 119 VAL B N 1
ATOM 3077 C CA . VAL B 1 119 ? 14.047 9.141 10.938 1 96.94 119 VAL B CA 1
ATOM 3078 C C . VAL B 1 119 ? 12.727 9.648 11.516 1 96.94 119 VAL B C 1
ATOM 3080 O O . VAL B 1 119 ? 11.898 8.867 11.984 1 96.94 119 VAL B O 1
ATOM 3083 N N . ASN B 1 120 ? 12.547 10.969 11.461 1 94.75 120 ASN B N 1
ATOM 3084 C CA . ASN B 1 120 ? 11.305 11.555 11.945 1 94.75 120 ASN B CA 1
ATOM 3085 C C . ASN B 1 120 ? 10.094 11.031 11.172 1 94.75 120 ASN B C 1
ATOM 3087 O O . ASN B 1 120 ? 9.062 10.734 11.766 1 94.75 120 ASN B O 1
ATOM 3091 N N . LYS B 1 121 ? 10.25 10.883 9.891 1 96 121 LYS B N 1
ATOM 3092 C CA . LYS B 1 121 ? 9.156 10.375 9.07 1 96 121 LYS B CA 1
ATOM 3093 C C . LYS B 1 121 ? 8.859 8.914 9.398 1 96 121 LYS B C 1
ATOM 3095 O O . LYS B 1 121 ? 7.699 8.492 9.383 1 96 121 LYS B O 1
ATOM 3100 N N . TYR B 1 122 ? 9.875 8.164 9.578 1 97.25 122 TYR B N 1
ATOM 3101 C CA . TYR B 1 122 ? 9.703 6.758 9.938 1 97.25 122 TYR B CA 1
ATOM 3102 C C . TYR B 1 122 ? 8.914 6.621 11.242 1 97.25 122 TYR B C 1
ATOM 3104 O O . TYR B 1 122 ? 8 5.801 11.336 1 97.25 122 TYR B O 1
ATOM 3112 N N . MET B 1 123 ? 9.289 7.383 12.211 1 95.06 123 MET B N 1
ATOM 3113 C CA . MET B 1 123 ? 8.609 7.34 13.5 1 95.06 123 MET B CA 1
ATOM 3114 C C . MET B 1 123 ? 7.148 7.742 13.367 1 95.06 123 MET B C 1
ATOM 3116 O O . MET B 1 123 ? 6.266 7.098 13.938 1 95.06 123 MET B O 1
ATOM 3120 N N . GLN B 1 124 ? 6.953 8.781 12.641 1 94.06 124 GLN B N 1
ATOM 3121 C CA . GLN B 1 124 ? 5.59 9.258 12.406 1 94.06 124 GLN B CA 1
ATOM 3122 C C . GLN B 1 124 ? 4.75 8.195 11.703 1 94.06 124 GLN B C 1
ATOM 3124 O O . GLN B 1 124 ? 3.631 7.902 12.125 1 94.06 124 GLN B O 1
ATOM 3129 N N . GLN B 1 125 ? 5.312 7.625 10.672 1 93.69 125 GLN B N 1
ATOM 3130 C CA . GLN B 1 125 ? 4.625 6.586 9.914 1 93.69 125 GLN B CA 1
ATOM 3131 C C . GLN B 1 125 ? 4.328 5.371 10.789 1 93.69 125 GLN B C 1
ATOM 3133 O O . GLN B 1 125 ? 3.244 4.789 10.703 1 93.69 125 GLN B O 1
ATOM 3138 N N . THR B 1 126 ? 5.297 5 11.523 1 93.94 126 THR B N 1
ATOM 3139 C CA . THR B 1 126 ? 5.137 3.842 12.398 1 93.94 126 THR B CA 1
ATOM 3140 C C . THR B 1 126 ? 4.051 4.098 13.438 1 93.94 126 THR B C 1
ATOM 3142 O O . THR B 1 126 ? 3.215 3.227 13.695 1 93.94 126 THR B O 1
ATOM 3145 N N . LEU B 1 127 ? 4.062 5.258 14 1 94.25 127 LEU B N 1
ATOM 3146 C CA . LEU B 1 127 ? 3.045 5.637 14.977 1 94.25 127 LEU B CA 1
ATOM 3147 C C . LEU B 1 127 ? 1.654 5.594 14.352 1 94.25 127 LEU B C 1
ATOM 3149 O O . LEU B 1 127 ? 0.725 5.031 14.938 1 94.25 127 LEU B O 1
ATOM 3153 N N . GLU B 1 128 ? 1.492 6.172 13.203 1 93.44 128 GLU B N 1
ATOM 3154 C CA . GLU B 1 128 ? 0.203 6.223 12.523 1 93.44 128 GLU B CA 1
ATOM 3155 C C . GLU B 1 128 ? -0.308 4.82 12.195 1 93.44 128 GLU B C 1
ATOM 3157 O O . GLU B 1 128 ? -1.492 4.531 12.383 1 93.44 128 GLU B O 1
ATOM 3162 N N . VAL B 1 129 ? 0.601 4.008 11.781 1 88.75 129 VAL B N 1
ATOM 3163 C CA . VAL B 1 129 ? 0.21 2.635 11.469 1 88.75 129 VAL B CA 1
ATOM 3164 C C . VAL B 1 129 ? -0.234 1.923 12.742 1 88.75 129 VAL B C 1
ATOM 3166 O O . VAL B 1 129 ? -1.258 1.234 12.758 1 88.75 129 VAL B O 1
ATOM 3169 N N . LYS B 1 130 ? 0.456 2.098 13.758 1 88.12 130 LYS B N 1
ATOM 3170 C CA . LYS B 1 130 ? 0.147 1.428 15.016 1 88.12 130 LYS B CA 1
ATOM 3171 C C . LYS B 1 130 ? -1.199 1.887 15.562 1 88.12 130 LYS B C 1
ATOM 3173 O O . LYS B 1 130 ? -2.021 1.064 15.977 1 88.12 130 LYS B O 1
ATOM 3178 N N . VAL B 1 131 ? -1.396 3.164 15.609 1 89.44 131 VAL B N 1
ATOM 3179 C CA . VAL B 1 131 ? -2.662 3.67 16.125 1 89.44 131 VAL B CA 1
ATOM 3180 C C . VAL B 1 131 ? -3.803 3.273 15.195 1 89.44 131 VAL B C 1
ATOM 3182 O O . VAL B 1 131 ? -4.922 3.025 15.648 1 89.44 131 VAL B O 1
ATOM 3185 N N . GLY B 1 132 ? -3.518 3.213 13.961 1 88 132 GLY B N 1
ATOM 3186 C CA . GLY B 1 132 ? -4.508 2.82 12.969 1 88 132 GLY B CA 1
ATOM 3187 C C . GLY B 1 132 ? -4.996 1.395 13.148 1 88 132 GLY B C 1
ATOM 3188 O O . GLY B 1 132 ? -6.098 1.052 12.719 1 88 132 GLY B O 1
ATOM 3189 N N . GLU B 1 133 ? -4.117 0.543 13.695 1 78.62 133 GLU B N 1
ATOM 3190 C CA . GLU B 1 133 ? -4.527 -0.826 13.992 1 78.62 133 GLU B CA 1
ATOM 3191 C C . GLU B 1 133 ? -5.703 -0.851 14.961 1 78.62 133 GLU B C 1
ATOM 3193 O O . GLU B 1 133 ? -6.547 -1.75 14.906 1 78.62 133 GLU B O 1
ATOM 3198 N N . GLU B 1 134 ? -5.727 0.184 15.742 1 80.25 134 GLU B N 1
ATOM 3199 C CA . GLU B 1 134 ? -6.82 0.289 16.703 1 80.25 134 GLU B CA 1
ATOM 3200 C C . GLU B 1 134 ? -7.973 1.112 16.141 1 80.25 134 GLU B C 1
ATOM 3202 O O . GLU B 1 134 ? -9.141 0.785 16.359 1 80.25 134 GLU B O 1
ATOM 3207 N N . ASN B 1 135 ? -7.57 2.148 15.531 1 86.12 135 ASN B N 1
ATOM 3208 C CA . ASN B 1 135 ? -8.57 3.061 14.984 1 86.12 135 ASN B CA 1
ATOM 3209 C C . ASN B 1 135 ? -8.086 3.713 13.688 1 86.12 135 ASN B C 1
ATOM 3211 O O . ASN B 1 135 ? -7.289 4.652 13.727 1 86.12 135 ASN B O 1
ATOM 3215 N N . GLU B 1 136 ? -8.672 3.332 12.602 1 88.38 136 GLU B N 1
ATOM 3216 C CA . GLU B 1 136 ? -8.25 3.834 11.297 1 88.38 136 GLU B CA 1
ATOM 3217 C C . GLU B 1 136 ? -8.555 5.32 11.148 1 88.38 136 GLU B C 1
ATOM 3219 O O . GLU B 1 136 ? -7.809 6.055 10.5 1 88.38 136 GLU B O 1
ATOM 3224 N N . GLY B 1 137 ? -9.648 5.734 11.711 1 92.38 137 GLY B N 1
ATOM 3225 C CA . GLY B 1 137 ? -9.953 7.152 11.703 1 92.38 137 GLY B CA 1
ATOM 3226 C C . GLY B 1 137 ? -8.867 8.008 12.328 1 92.38 137 GLY B C 1
ATOM 3227 O O . GLY B 1 137 ? -8.555 9.086 11.828 1 92.38 137 GLY B O 1
ATOM 3228 N N . THR B 1 138 ? -8.32 7.516 13.383 1 94.56 138 THR B N 1
ATOM 3229 C CA . THR B 1 138 ? -7.234 8.227 14.047 1 94.56 138 THR B CA 1
ATOM 3230 C C . THR B 1 138 ? -6.016 8.32 13.133 1 94.56 138 THR B C 1
ATOM 3232 O O . THR B 1 138 ? -5.371 9.367 13.047 1 94.56 138 THR B O 1
ATOM 3235 N N . ARG B 1 139 ? -5.715 7.211 12.5 1 94.19 139 ARG B N 1
ATOM 3236 C CA . ARG B 1 139 ? -4.602 7.207 11.547 1 94.19 139 ARG B CA 1
ATOM 3237 C C . ARG B 1 139 ? -4.805 8.266 10.469 1 94.19 139 ARG B C 1
ATOM 3239 O O . ARG B 1 139 ? -3.889 9.031 10.156 1 94.19 139 ARG B O 1
ATOM 3246 N N . LEU B 1 140 ? -6.004 8.352 9.938 1 95.94 140 LEU B N 1
ATOM 3247 C CA . LEU B 1 140 ? -6.324 9.297 8.875 1 95.94 140 LEU B CA 1
ATOM 3248 C C . LEU B 1 140 ? -6.207 10.734 9.367 1 95.94 140 LEU B C 1
ATOM 3250 O O . LEU B 1 140 ? -5.676 11.594 8.664 1 95.94 140 LEU B O 1
ATOM 3254 N N . ALA B 1 141 ? -6.691 10.945 10.547 1 97.88 141 ALA B N 1
ATOM 3255 C CA . ALA B 1 141 ? -6.637 12.281 11.125 1 97.88 141 ALA B CA 1
ATOM 3256 C C . ALA B 1 141 ? -5.191 12.742 11.305 1 97.88 141 ALA B C 1
ATOM 3258 O O . ALA B 1 141 ? -4.844 13.875 10.953 1 97.88 141 ALA B O 1
ATOM 3259 N N . LEU B 1 142 ? -4.383 11.859 11.859 1 96.75 142 LEU B N 1
ATOM 3260 C CA . LEU B 1 142 ? -2.977 12.18 12.078 1 96.75 142 LEU B CA 1
ATOM 3261 C C . LEU B 1 142 ? -2.26 12.422 10.75 1 96.75 142 LEU B C 1
ATOM 3263 O O . LEU B 1 142 ? -1.499 13.383 10.617 1 96.75 142 LEU B O 1
ATOM 3267 N N . TYR B 1 143 ? -2.488 11.617 9.781 1 96.12 143 TYR B N 1
ATOM 3268 C CA . TYR B 1 143 ? -1.894 11.758 8.461 1 96.12 143 TYR B CA 1
ATOM 3269 C C . TYR B 1 143 ? -2.299 13.078 7.82 1 96.12 143 TYR B C 1
ATOM 3271 O O . TYR B 1 143 ? -1.468 13.773 7.227 1 96.12 143 TYR B O 1
ATOM 3279 N N . PHE B 1 144 ? -3.523 13.414 7.965 1 97.75 144 PHE B N 1
ATOM 3280 C CA . PHE B 1 144 ? -4.047 14.648 7.383 1 97.75 144 PHE B CA 1
ATOM 3281 C C . PHE B 1 144 ? -3.354 15.867 7.98 1 97.75 144 PHE B C 1
ATOM 3283 O O . PHE B 1 144 ? -2.844 16.719 7.246 1 97.75 144 PHE B O 1
ATOM 3290 N N . THR B 1 145 ? -3.336 15.891 9.266 1 97 145 THR B N 1
ATOM 3291 C CA . THR B 1 145 ? -2.795 17.062 9.953 1 97 145 THR B CA 1
ATOM 3292 C C . THR B 1 145 ? -1.308 17.219 9.648 1 97 145 THR B C 1
ATOM 3294 O O . THR B 1 145 ? -0.847 18.328 9.359 1 97 145 THR B O 1
ATOM 3297 N N . ARG B 1 146 ? -0.622 16.141 9.695 1 93.88 146 ARG B N 1
ATOM 3298 C CA . ARG B 1 146 ? 0.81 16.25 9.43 1 93.88 146 ARG B CA 1
ATOM 3299 C C . ARG B 1 146 ? 1.077 16.625 7.98 1 93.88 146 ARG B C 1
ATOM 3301 O O . ARG B 1 146 ? 1.953 17.438 7.695 1 93.88 146 ARG B O 1
ATOM 3308 N N . THR B 1 147 ? 0.383 16.031 7.047 1 94.75 147 THR B N 1
ATOM 3309 C CA . THR B 1 147 ? 0.614 16.234 5.625 1 94.75 147 THR B CA 1
ATOM 3310 C C . THR B 1 147 ? 0.227 17.656 5.215 1 94.75 147 THR B C 1
ATOM 3312 O O . THR B 1 147 ? 0.979 18.328 4.512 1 94.75 147 THR B O 1
ATOM 3315 N N . ILE B 1 148 ? -0.903 18.078 5.699 1 97.12 148 ILE B N 1
ATOM 3316 C CA . ILE B 1 148 ? -1.339 19.453 5.422 1 97.12 148 ILE B CA 1
ATOM 3317 C C . ILE B 1 148 ? -0.364 20.438 6.055 1 97.12 148 ILE B C 1
ATOM 3319 O O . ILE B 1 148 ? -0.006 21.438 5.438 1 97.12 148 ILE B O 1
ATOM 3323 N N . GLY B 1 149 ? 0.014 20.188 7.285 1 95.19 149 GLY B N 1
ATOM 3324 C CA . GLY B 1 149 ? 1.009 21.031 7.926 1 95.19 149 GLY B CA 1
ATOM 3325 C C . GLY B 1 149 ? 2.297 21.141 7.137 1 95.19 149 GLY B C 1
ATOM 3326 O O . GLY B 1 149 ? 2.834 22.234 6.961 1 95.19 149 GLY B O 1
ATOM 3327 N N . GLU B 1 150 ? 2.732 20.047 6.664 1 91.5 150 GLU B N 1
ATOM 3328 C CA . GLU B 1 150 ? 3.957 20.031 5.867 1 91.5 150 GLU B CA 1
ATOM 3329 C C . GLU B 1 150 ? 3.771 20.781 4.555 1 91.5 150 GLU B C 1
ATOM 3331 O O . GLU B 1 150 ? 4.648 21.531 4.141 1 91.5 150 GLU B O 1
ATOM 3336 N N . MET B 1 151 ? 2.66 20.578 3.904 1 93.62 151 MET B N 1
ATOM 3337 C CA . MET B 1 151 ? 2.393 21.25 2.641 1 93.62 151 MET B CA 1
ATOM 3338 C C . MET B 1 151 ? 2.314 22.766 2.842 1 93.62 151 MET B C 1
ATOM 3340 O O . MET B 1 151 ? 2.799 23.531 2.008 1 93.62 151 MET B O 1
ATOM 3344 N N . THR B 1 152 ? 1.722 23.094 3.908 1 94.62 152 THR B N 1
ATOM 3345 C CA . THR B 1 152 ? 1.602 24.516 4.23 1 94.62 152 THR B CA 1
ATOM 3346 C C . THR B 1 152 ? 2.975 25.125 4.492 1 94.62 152 THR B C 1
ATOM 3348 O O . THR B 1 152 ? 3.316 26.172 3.922 1 94.62 152 THR B O 1
ATOM 3351 N N . ARG B 1 153 ? 3.717 24.516 5.32 1 91.31 153 ARG B N 1
ATOM 3352 C CA . ARG B 1 153 ? 5.043 25.016 5.668 1 91.31 153 ARG B CA 1
ATOM 3353 C C . ARG B 1 153 ? 5.93 25.125 4.43 1 91.31 153 ARG B C 1
ATOM 3355 O O . ARG B 1 153 ? 6.75 26.031 4.32 1 91.31 153 ARG B O 1
ATOM 3362 N N . ASN B 1 154 ? 5.738 24.219 3.506 1 88.75 154 ASN B N 1
ATOM 3363 C CA . ASN B 1 154 ? 6.59 24.156 2.322 1 88.75 154 ASN B CA 1
ATOM 3364 C C . ASN B 1 154 ? 6.012 24.984 1.18 1 88.75 154 ASN B C 1
ATOM 3366 O O . ASN B 1 154 ? 6.547 24.984 0.069 1 88.75 154 ASN B O 1
ATOM 3370 N N . GLY B 1 155 ? 4.945 25.594 1.354 1 90.94 155 GLY B N 1
ATOM 3371 C CA . GLY B 1 155 ? 4.359 26.484 0.356 1 90.94 155 GLY B CA 1
ATOM 3372 C C . GLY B 1 155 ? 3.752 25.734 -0.817 1 90.94 155 GLY B C 1
ATOM 3373 O O . GLY B 1 155 ? 3.734 26.25 -1.94 1 90.94 155 GLY B O 1
ATOM 3374 N N . LEU B 1 156 ? 3.266 24.516 -0.53 1 89 156 LEU B N 1
ATOM 3375 C CA . LEU B 1 156 ? 2.781 23.672 -1.615 1 89 156 LEU B CA 1
ATOM 3376 C C . LEU B 1 156 ? 1.293 23.891 -1.855 1 89 156 LEU B C 1
ATOM 3378 O O . LEU B 1 156 ? 0.738 23.406 -2.84 1 89 156 LEU B O 1
ATOM 3382 N N . LEU B 1 157 ? 0.698 24.656 -0.983 1 95.38 157 LEU B N 1
ATOM 3383 C CA . LEU B 1 157 ? -0.724 24.938 -1.141 1 95.38 157 LEU B CA 1
ATOM 3384 C C . LEU B 1 157 ? -0.943 26.375 -1.617 1 95.38 157 LEU B C 1
ATOM 3386 O O . LEU B 1 157 ? -0.265 27.297 -1.158 1 95.38 157 LEU B O 1
ATOM 3390 N N . SER B 1 158 ? -1.799 26.516 -2.602 1 96.25 158 SER B N 1
ATOM 3391 C CA . SER B 1 158 ? -2.246 27.812 -3.117 1 96.25 158 SER B CA 1
ATOM 3392 C C . SER B 1 158 ? -3.723 27.766 -3.492 1 96.25 158 SER B C 1
ATOM 3394 O O . SER B 1 158 ? -4.316 26.703 -3.604 1 96.25 158 SER B O 1
ATOM 3396 N N . GLU B 1 159 ? -4.277 28.922 -3.686 1 95.56 159 GLU B N 1
ATOM 3397 C CA . GLU B 1 159 ? -5.688 29 -4.043 1 95.56 159 GLU B CA 1
ATOM 3398 C C . GLU B 1 159 ? -5.98 28.234 -5.328 1 95.56 159 GLU B C 1
ATOM 3400 O O . GLU B 1 159 ? -7.062 27.672 -5.484 1 95.56 159 GLU B O 1
ATOM 3405 N N . LYS B 1 160 ? -5.059 28.125 -6.16 1 94.25 160 LYS B N 1
ATOM 3406 C CA . LYS B 1 160 ? -5.258 27.531 -7.477 1 94.25 160 LYS B CA 1
ATOM 3407 C C . LYS B 1 160 ? -5.129 26 -7.414 1 94.25 160 LYS B C 1
ATOM 3409 O O . LYS B 1 160 ? -5.746 25.297 -8.211 1 94.25 160 LYS B O 1
ATOM 3414 N N . ASN B 1 161 ? -4.422 25.484 -6.355 1 95.19 161 ASN B N 1
ATOM 3415 C CA . ASN B 1 161 ? -4.047 24.094 -6.523 1 95.19 161 ASN B CA 1
ATOM 3416 C C . ASN B 1 161 ? -4.395 23.266 -5.285 1 95.19 161 ASN B C 1
ATOM 3418 O O . ASN B 1 161 ? -4.293 22.031 -5.305 1 95.19 161 ASN B O 1
ATOM 3422 N N . TRP B 1 162 ? -4.812 23.875 -4.188 1 97.25 162 TRP B N 1
ATOM 3423 C CA . TRP B 1 162 ? -4.973 23.141 -2.936 1 97.25 162 TRP B CA 1
ATOM 3424 C C . TRP B 1 162 ? -5.98 22 -3.094 1 97.25 162 TRP B C 1
ATOM 3426 O O . TRP B 1 162 ? -5.793 20.922 -2.541 1 97.25 162 TRP B O 1
ATOM 3436 N N . ALA B 1 163 ? -7.008 22.219 -3.867 1 97.19 163 ALA B N 1
ATOM 3437 C CA . ALA B 1 163 ? -8.039 21.203 -4.051 1 97.19 163 ALA B CA 1
ATOM 3438 C C . ALA B 1 163 ? -7.484 20 -4.812 1 97.19 163 ALA B C 1
ATOM 3440 O O . ALA B 1 163 ? -7.812 18.859 -4.5 1 97.19 163 ALA B O 1
ATOM 3441 N N . TYR B 1 164 ? -6.672 20.266 -5.738 1 94.19 164 TYR B N 1
ATOM 3442 C CA . TYR B 1 164 ? -6.047 19.188 -6.488 1 94.19 164 TYR B CA 1
ATOM 3443 C C . TYR B 1 164 ? -5.098 18.391 -5.605 1 94.19 164 TYR B C 1
ATOM 3445 O O . TYR B 1 164 ? -4.98 17.172 -5.754 1 94.19 164 TYR B O 1
ATOM 3453 N N . GLN B 1 165 ? -4.43 19.109 -4.742 1 93.56 165 GLN B N 1
ATOM 3454 C CA . GLN B 1 165 ? -3.543 18.422 -3.809 1 93.56 165 GLN B CA 1
ATOM 3455 C C . GLN B 1 165 ? -4.324 17.469 -2.908 1 93.56 165 GLN B C 1
ATOM 3457 O O . GLN B 1 165 ? -3.893 16.328 -2.674 1 93.56 165 GLN B O 1
ATOM 3462 N N . ILE B 1 166 ? -5.422 17.859 -2.502 1 95.06 166 ILE B N 1
ATOM 3463 C CA . ILE B 1 166 ? -6.277 17.031 -1.65 1 95.06 166 ILE B CA 1
ATOM 3464 C C . ILE B 1 166 ? -6.797 15.844 -2.445 1 95.06 166 ILE B C 1
ATOM 3466 O O . ILE B 1 166 ? -6.707 14.695 -1.991 1 95.06 166 ILE B O 1
ATOM 3470 N N . LEU B 1 167 ? -7.289 16.125 -3.625 1 91.75 167 LEU B N 1
ATOM 3471 C CA . LEU B 1 167 ? -7.934 15.102 -4.43 1 91.75 167 LEU B CA 1
ATOM 3472 C C . LEU B 1 167 ? -6.91 14.109 -4.973 1 91.75 167 LEU B C 1
ATOM 3474 O O . LEU B 1 167 ? -7.246 12.969 -5.281 1 91.75 167 LEU B O 1
ATOM 3478 N N . GLY B 1 168 ? -5.691 14.586 -5.066 1 87.44 168 GLY B N 1
ATOM 3479 C CA . GLY B 1 168 ? -4.629 13.75 -5.602 1 87.44 168 GLY B CA 1
ATOM 3480 C C . GLY B 1 168 ? -4.105 12.742 -4.598 1 87.44 168 GLY B C 1
ATOM 3481 O O . GLY B 1 168 ? -3.406 11.797 -4.969 1 87.44 168 GLY B O 1
ATOM 3482 N N . ASP B 1 169 ? -4.449 12.93 -3.357 1 89.81 169 ASP B N 1
ATOM 3483 C CA . ASP B 1 169 ? -4.09 12.031 -2.268 1 89.81 169 ASP B CA 1
ATOM 3484 C C . ASP B 1 169 ? -5.324 11.336 -1.697 1 89.81 169 ASP B C 1
ATOM 3486 O O . ASP B 1 169 ? -6.176 11.977 -1.08 1 89.81 169 ASP B O 1
ATOM 3490 N N . LYS B 1 170 ? -5.316 10.031 -1.803 1 86.69 170 LYS B N 1
ATOM 3491 C CA . LYS B 1 170 ? -6.527 9.281 -1.476 1 86.69 170 LYS B CA 1
ATOM 3492 C C . LYS B 1 170 ? -6.875 9.422 0.004 1 86.69 170 LYS B C 1
ATOM 3494 O O . LYS B 1 170 ? -8.047 9.477 0.368 1 86.69 170 LYS B O 1
ATOM 3499 N N . ALA B 1 171 ? -5.852 9.43 0.841 1 92.5 171 ALA B N 1
ATOM 3500 C CA . ALA B 1 171 ? -6.117 9.555 2.271 1 92.5 171 ALA B CA 1
ATOM 3501 C C . ALA B 1 171 ? -6.621 10.953 2.615 1 92.5 171 ALA B C 1
ATOM 3503 O O . ALA B 1 171 ? -7.543 11.109 3.42 1 92.5 171 ALA B O 1
ATOM 3504 N N . LEU B 1 172 ? -6.023 11.992 2.008 1 95.19 172 LEU B N 1
ATOM 3505 C CA . LEU B 1 172 ? -6.523 13.344 2.219 1 95.19 172 LEU B CA 1
ATOM 3506 C C . LEU B 1 172 ? -7.961 13.469 1.725 1 95.19 172 LEU B C 1
ATOM 3508 O O . LEU B 1 172 ? -8.812 14.047 2.412 1 95.19 172 LEU B O 1
ATOM 3512 N N . SER B 1 173 ? -8.195 12.953 0.612 1 92.88 173 SER B N 1
ATOM 3513 C CA . SER B 1 173 ? -9.523 13.008 0.01 1 92.88 173 SER B CA 1
ATOM 3514 C C . SER B 1 173 ? -10.562 12.305 0.885 1 92.88 173 SER B C 1
ATOM 3516 O O . SER B 1 173 ? -11.664 12.812 1.077 1 92.88 173 SER B O 1
ATOM 3518 N N . ALA B 1 174 ? -10.195 11.164 1.389 1 91.69 174 ALA B N 1
ATOM 3519 C CA . ALA B 1 174 ? -11.102 10.406 2.246 1 91.69 174 ALA B CA 1
ATOM 3520 C C . ALA B 1 174 ? -11.508 11.219 3.477 1 91.69 174 ALA B C 1
ATOM 3522 O O . ALA B 1 174 ? -12.672 11.203 3.885 1 91.69 174 ALA B O 1
ATOM 3523 N N . VAL B 1 175 ? -10.539 11.875 4.043 1 96.19 175 VAL B N 1
ATOM 3524 C CA . VAL B 1 175 ? -10.82 12.703 5.211 1 96.19 175 VAL B CA 1
ATOM 3525 C C . VAL B 1 175 ? -11.781 13.828 4.832 1 96.19 175 VAL B C 1
ATOM 3527 O O . VAL B 1 175 ? -12.773 14.062 5.527 1 96.19 175 VAL B O 1
ATOM 3530 N N . VAL B 1 176 ? -11.547 14.453 3.762 1 96.81 176 VAL B N 1
ATOM 3531 C CA . VAL B 1 176 ? -12.336 15.609 3.359 1 96.81 176 VAL B CA 1
ATOM 3532 C C . VAL B 1 176 ? -13.75 15.18 2.998 1 96.81 176 VAL B C 1
ATOM 3534 O O . VAL B 1 176 ? -14.727 15.805 3.422 1 96.81 176 VAL B O 1
ATOM 3537 N N . PHE B 1 177 ? -13.891 14.141 2.277 1 93.06 177 PHE B N 1
ATOM 3538 C CA . PHE B 1 177 ? -15.211 13.672 1.884 1 93.06 177 PHE B CA 1
ATOM 3539 C C . PHE B 1 177 ? -16.016 13.242 3.102 1 93.06 177 PHE B C 1
ATOM 3541 O O . PHE B 1 177 ? -17.219 13.508 3.186 1 93.06 177 PHE B O 1
ATOM 3548 N N . THR B 1 178 ? -15.383 12.594 3.984 1 93.19 178 THR B N 1
ATOM 3549 C CA . THR B 1 178 ? -16.062 12.18 5.207 1 93.19 178 THR B CA 1
ATOM 3550 C C . THR B 1 178 ? -16.484 13.398 6.027 1 93.19 178 THR B C 1
ATOM 3552 O O . THR B 1 178 ? -17.641 13.492 6.457 1 93.19 178 THR B O 1
ATOM 3555 N N . ALA B 1 179 ? -15.578 14.305 6.203 1 96.88 179 ALA B N 1
ATOM 3556 C CA . ALA B 1 179 ? -15.852 15.484 7.016 1 96.88 179 ALA B CA 1
ATOM 3557 C C . ALA B 1 179 ? -17.016 16.297 6.438 1 96.88 179 ALA B C 1
ATOM 3559 O O . ALA B 1 179 ? -17.828 16.844 7.18 1 96.88 179 ALA B O 1
ATOM 3560 N N . LEU B 1 180 ? -17.078 16.344 5.148 1 97 180 LEU B N 1
ATOM 3561 C CA . LEU B 1 180 ? -18.062 17.188 4.484 1 97 180 LEU B CA 1
ATOM 3562 C C . LEU B 1 180 ? -19.297 16.391 4.09 1 97 180 LEU B C 1
ATOM 3564 O O . LEU B 1 180 ? -20.203 16.906 3.441 1 97 180 LEU B O 1
ATOM 3568 N N . ASP B 1 181 ? -19.297 15.18 4.418 1 93.88 181 ASP B N 1
ATOM 3569 C CA . ASP B 1 181 ? -20.406 14.273 4.117 1 93.88 181 ASP B CA 1
ATOM 3570 C C . ASP B 1 181 ? -20.688 14.227 2.619 1 93.88 181 ASP B C 1
ATOM 3572 O O . ASP B 1 181 ? -21.844 14.32 2.199 1 93.88 181 ASP B O 1
ATOM 3576 N N . ILE B 1 182 ? -19.672 14.258 1.933 1 91.31 182 ILE B N 1
ATOM 3577 C CA . ILE B 1 182 ? -19.75 14.102 0.484 1 91.31 182 ILE B CA 1
ATOM 3578 C C . ILE B 1 182 ? -19.734 12.625 0.118 1 91.31 182 ILE B C 1
ATOM 3580 O O . ILE B 1 182 ? -18.828 11.891 0.521 1 91.31 182 ILE B O 1
ATOM 3584 N N . PRO B 1 183 ? -20.781 12.227 -0.598 1 83.25 183 PRO B N 1
ATOM 3585 C CA . PRO B 1 183 ? -20.812 10.805 -0.956 1 83.25 183 PRO B CA 1
ATOM 3586 C C . PRO B 1 183 ? -19.641 10.406 -1.854 1 83.25 183 PRO B C 1
ATOM 3588 O O . PRO B 1 183 ? -19.219 11.195 -2.705 1 83.25 183 PRO B O 1
ATOM 3591 N N . GLU B 1 184 ? -19.219 9.281 -1.611 1 74.06 184 GLU B N 1
ATOM 3592 C CA . GLU B 1 184 ? -18.031 8.789 -2.309 1 74.06 184 GLU B CA 1
ATOM 3593 C C . GLU B 1 184 ? -18.297 8.625 -3.803 1 74.06 184 GLU B C 1
ATOM 3595 O O . GLU B 1 184 ? -17.359 8.586 -4.605 1 74.06 184 GLU B O 1
ATOM 3600 N N . SER B 1 185 ? -19.547 8.539 -4.25 1 75.25 185 SER B N 1
ATOM 3601 C CA . SER B 1 185 ? -19.906 8.445 -5.66 1 75.25 185 SER B CA 1
ATOM 3602 C C . SER B 1 185 ? -19.391 9.648 -6.445 1 75.25 185 SER B C 1
ATOM 3604 O O . SER B 1 185 ? -19.234 9.578 -7.664 1 75.25 185 SER B O 1
ATOM 3606 N N . VAL B 1 186 ? -19.062 10.672 -5.75 1 83.44 186 VAL B N 1
ATOM 3607 C CA . VAL B 1 186 ? -18.547 11.875 -6.375 1 83.44 186 VAL B CA 1
ATOM 3608 C C . VAL B 1 186 ? -17.172 11.586 -6.992 1 83.44 186 VAL B C 1
ATOM 3610 O O . VAL B 1 186 ? -16.781 12.227 -7.973 1 83.44 186 VAL B O 1
ATOM 3613 N N . LEU B 1 187 ? -16.484 10.609 -6.473 1 76.56 187 LEU B N 1
ATOM 3614 C CA . LEU B 1 187 ? -15.148 10.273 -6.961 1 76.56 187 LEU B CA 1
ATOM 3615 C C . LEU B 1 187 ? -15.211 9.734 -8.391 1 76.56 187 LEU B C 1
ATOM 3617 O O . LEU B 1 187 ? -14.195 9.664 -9.078 1 76.56 187 LEU B O 1
ATOM 3621 N N . SER B 1 188 ? -16.406 9.406 -8.82 1 75.25 188 SER B N 1
ATOM 3622 C CA . SER B 1 188 ? -16.594 8.914 -10.18 1 75.25 188 SER B CA 1
ATOM 3623 C C . SER B 1 188 ? -16.75 10.062 -11.172 1 75.25 188 SER B C 1
ATOM 3625 O O . SER B 1 188 ? -16.672 9.859 -12.383 1 75.25 188 SER B O 1
ATOM 3627 N N . SER B 1 189 ? -16.875 11.195 -10.734 1 83 189 SER B N 1
ATOM 3628 C CA . SER B 1 189 ? -17 12.367 -11.594 1 83 189 SER B CA 1
ATOM 3629 C C . SER B 1 189 ? -15.633 12.852 -12.062 1 83 189 SER B C 1
ATOM 3631 O O . SER B 1 189 ? -14.602 12.367 -11.602 1 83 189 SER B O 1
ATOM 3633 N N . LYS B 1 190 ? -15.695 13.805 -13.102 1 88.69 190 LYS B N 1
ATOM 3634 C CA . LYS B 1 190 ? -14.453 14.406 -13.586 1 88.69 190 LYS B CA 1
ATOM 3635 C C . LYS B 1 190 ? -13.758 15.188 -12.469 1 88.69 190 LYS B C 1
ATOM 3637 O O . LYS B 1 190 ? -14.414 15.75 -11.594 1 88.69 190 LYS B O 1
ATOM 3642 N N . ILE B 1 191 ? -12.492 15.297 -12.555 1 89.5 191 ILE B N 1
ATOM 3643 C CA . ILE B 1 191 ? -11.672 15.891 -11.508 1 89.5 191 ILE B CA 1
ATOM 3644 C C . ILE B 1 191 ? -12.023 17.375 -11.352 1 89.5 191 ILE B C 1
ATOM 3646 O O . ILE B 1 191 ? -11.969 17.922 -10.242 1 89.5 191 ILE B O 1
ATOM 3650 N N . GLU B 1 192 ? -12.367 18 -12.5 1 94.88 192 GLU B N 1
ATOM 3651 C CA . GLU B 1 192 ? -12.727 19.406 -12.445 1 94.88 192 GLU B CA 1
ATOM 3652 C C . GLU B 1 192 ? -14.016 19.625 -11.648 1 94.88 192 GLU B C 1
ATOM 3654 O O . GLU B 1 192 ? -14.148 20.609 -10.938 1 94.88 192 GLU B O 1
ATOM 3659 N N . ALA B 1 193 ? -14.938 18.672 -11.766 1 94.88 193 ALA B N 1
ATOM 3660 C CA . ALA B 1 193 ? -16.188 18.719 -11 1 94.88 193 ALA B CA 1
ATOM 3661 C C . ALA B 1 193 ? -15.93 18.484 -9.516 1 94.88 193 ALA B C 1
ATOM 3663 O O . ALA B 1 193 ? -16.531 19.141 -8.664 1 94.88 193 ALA B O 1
ATOM 3664 N N . GLN B 1 194 ? -15.102 17.594 -9.219 1 93.69 194 GLN B N 1
ATOM 3665 C CA . GLN B 1 194 ? -14.727 17.312 -7.84 1 93.69 194 GLN B CA 1
ATOM 3666 C C . GLN B 1 194 ? -14.078 18.531 -7.188 1 93.69 194 GLN B C 1
ATOM 3668 O O . GLN B 1 194 ? -14.414 18.891 -6.055 1 93.69 194 GLN B O 1
ATOM 3673 N N . LYS B 1 195 ? -13.188 19.109 -7.918 1 96.31 195 LYS B N 1
ATOM 3674 C CA . LYS B 1 195 ? -12.531 20.312 -7.426 1 96.31 195 LYS B CA 1
ATOM 3675 C C . LYS B 1 195 ? -13.547 21.406 -7.105 1 96.31 195 LYS B C 1
ATOM 3677 O O . LYS B 1 195 ? -13.492 22.031 -6.035 1 96.31 195 LYS B O 1
ATOM 3682 N N . SER B 1 196 ? -14.414 21.656 -8.023 1 96.44 196 SER B N 1
ATOM 3683 C CA . SER B 1 196 ? -15.422 22.688 -7.848 1 96.44 196 SER B CA 1
ATOM 3684 C C . SER B 1 196 ? -16.297 22.422 -6.629 1 96.44 196 SER B C 1
ATOM 3686 O O . SER B 1 196 ? -16.641 23.344 -5.887 1 96.44 196 SER B O 1
ATOM 3688 N N . LEU B 1 197 ? -16.656 21.188 -6.465 1 96.5 197 LEU B N 1
ATOM 3689 C CA . LEU B 1 197 ? -17.469 20.812 -5.309 1 96.5 197 LEU B CA 1
ATOM 3690 C C . LEU B 1 197 ? -16.719 21.094 -4.008 1 96.5 197 LEU B C 1
ATOM 3692 O O . LEU B 1 197 ? -17.281 21.688 -3.078 1 96.5 197 LEU B O 1
ATOM 3696 N N . LEU B 1 198 ? -15.516 20.719 -3.936 1 97.06 198 LEU B N 1
ATOM 3697 C CA . LEU B 1 198 ? -14.719 20.953 -2.736 1 97.06 198 LEU B CA 1
ATOM 3698 C C . LEU B 1 198 ? -14.594 22.438 -2.443 1 97.06 198 LEU B C 1
ATOM 3700 O O . LEU B 1 198 ? -14.727 22.859 -1.293 1 97.06 198 LEU B O 1
ATOM 3704 N N . GLU B 1 199 ? -14.281 23.203 -3.475 1 97.5 199 GLU B N 1
ATOM 3705 C CA . GLU B 1 199 ? -14.078 24.641 -3.316 1 97.5 199 GLU B CA 1
ATOM 3706 C C . GLU B 1 199 ? -15.367 25.344 -2.875 1 97.5 199 GLU B C 1
ATOM 3708 O O . GLU B 1 199 ? -15.328 26.406 -2.271 1 97.5 199 GLU B O 1
ATOM 3713 N N . SER B 1 200 ? -16.453 24.703 -3.184 1 97.5 200 SER B N 1
ATOM 3714 C CA . SER B 1 200 ? -17.734 25.266 -2.762 1 97.5 200 SER B CA 1
ATOM 3715 C C . SER B 1 200 ? -18.016 24.953 -1.298 1 97.5 200 SER B C 1
ATOM 3717 O O . SER B 1 200 ? -18.875 25.594 -0.676 1 97.5 200 SER B O 1
ATOM 3719 N N . ARG B 1 201 ? -17.297 24 -0.703 1 97.5 201 ARG B N 1
ATOM 3720 C CA . ARG B 1 201 ? -17.641 23.5 0.625 1 97.5 201 ARG B CA 1
ATOM 3721 C C . ARG B 1 201 ? -16.578 23.891 1.647 1 97.5 201 ARG B C 1
ATOM 3723 O O . ARG B 1 201 ? -16.828 23.859 2.855 1 97.5 201 ARG B O 1
ATOM 3730 N N . MET B 1 202 ? -15.43 24.188 1.131 1 97.88 202 MET B N 1
ATOM 3731 C CA . MET B 1 202 ? -14.328 24.562 2.012 1 97.88 202 MET B CA 1
ATOM 3732 C C . MET B 1 202 ? -13.328 25.453 1.285 1 97.88 202 MET B C 1
ATOM 3734 O O . MET B 1 202 ? -13.438 25.672 0.076 1 97.88 202 MET B O 1
ATOM 3738 N N . SER B 1 203 ? -12.352 26.031 2.109 1 97.75 203 SER B N 1
ATOM 3739 C CA . SER B 1 203 ? -11.367 26.953 1.56 1 97.75 203 SER B CA 1
ATOM 3740 C C . SER B 1 203 ? -9.953 26.578 1.991 1 97.75 203 SER B C 1
ATOM 3742 O O . SER B 1 203 ? -9.766 25.766 2.889 1 97.75 203 SER B O 1
ATOM 3744 N N . LEU B 1 204 ? -9.023 27.203 1.299 1 98 204 LEU B N 1
ATOM 3745 C CA . LEU B 1 204 ? -7.613 27.031 1.646 1 98 204 LEU B CA 1
ATOM 3746 C C . LEU B 1 204 ? -7.359 27.438 3.094 1 98 204 LEU B C 1
ATOM 3748 O O . LEU B 1 204 ? -6.535 26.828 3.779 1 98 204 LEU B O 1
ATOM 3752 N N . GLU B 1 205 ? -8.023 28.422 3.576 1 97.19 205 GLU B N 1
ATOM 3753 C CA . GLU B 1 205 ? -7.871 28.906 4.945 1 97.19 205 GLU B CA 1
ATOM 3754 C C . GLU B 1 205 ? -8.227 27.812 5.953 1 97.19 205 GLU B C 1
ATOM 3756 O O . GLU B 1 205 ? -7.629 27.734 7.031 1 97.19 205 GLU B O 1
ATOM 3761 N N . ASP B 1 206 ? -9.156 26.906 5.582 1 97.81 206 ASP B N 1
ATOM 3762 C CA . ASP B 1 206 ? -9.547 25.812 6.461 1 97.81 206 ASP B CA 1
ATOM 3763 C C . ASP B 1 206 ? -8.391 24.859 6.691 1 97.81 206 ASP B C 1
ATOM 3765 O O . ASP B 1 206 ? -8.344 24.156 7.711 1 97.81 206 ASP B O 1
ATOM 3769 N N . LEU B 1 207 ? -7.488 24.859 5.793 1 98.12 207 LEU B N 1
ATOM 3770 C CA . LEU B 1 207 ? -6.336 23.969 5.871 1 98.12 207 LEU B CA 1
ATOM 3771 C C . LEU B 1 207 ? -5.156 24.656 6.539 1 98.12 207 LEU B C 1
ATOM 3773 O O . LEU B 1 207 ? -4.371 24.031 7.242 1 98.12 207 LEU B O 1
ATOM 3777 N N . GLU B 1 208 ? -5.02 25.953 6.355 1 97.31 208 GLU B N 1
ATOM 3778 C CA . GLU B 1 208 ? -3.809 26.672 6.754 1 97.31 208 GLU B CA 1
ATOM 3779 C C . GLU B 1 208 ? -3.938 27.219 8.164 1 97.31 208 GLU B C 1
ATOM 3781 O O . GLU B 1 208 ? -2.941 27.344 8.883 1 97.31 208 GLU B O 1
ATOM 3786 N N . ASP B 1 209 ? -5.145 27.562 8.57 1 97 209 ASP B N 1
ATOM 3787 C CA . ASP B 1 209 ? -5.367 28.078 9.922 1 97 209 ASP B CA 1
ATOM 3788 C C . ASP B 1 209 ? -5.414 26.938 10.938 1 97 209 ASP B C 1
ATOM 3790 O O . ASP B 1 209 ? -6.293 26.078 10.875 1 97 209 ASP B O 1
ATOM 3794 N N . PRO B 1 210 ? -4.562 26.938 11.891 1 95.88 210 PRO B N 1
ATOM 3795 C CA . PRO B 1 210 ? -4.484 25.812 12.828 1 95.88 210 PRO B CA 1
ATOM 3796 C C . PRO B 1 210 ? -5.789 25.594 13.594 1 95.88 210 PRO B C 1
ATOM 3798 O O . PRO B 1 210 ? -6.137 24.453 13.906 1 95.88 210 PRO B O 1
ATOM 3801 N N . ARG B 1 211 ? -6.438 26.641 14 1 97.38 211 ARG B N 1
ATOM 3802 C CA . ARG B 1 211 ? -7.703 26.484 14.719 1 97.38 211 ARG B CA 1
ATOM 3803 C C . ARG B 1 211 ? -8.773 25.891 13.812 1 97.38 211 ARG B C 1
ATOM 3805 O O . ARG B 1 211 ? -9.539 25.016 14.242 1 97.38 211 ARG B O 1
ATOM 3812 N N . LYS B 1 212 ? -8.852 26.328 12.586 1 97.88 212 LYS B N 1
ATOM 3813 C CA . LYS B 1 212 ? -9.836 25.812 11.648 1 97.88 212 LYS B CA 1
ATOM 3814 C C . LYS B 1 212 ? -9.523 24.359 11.273 1 97.88 212 LYS B C 1
ATOM 3816 O O . LYS B 1 212 ? -10.43 23.547 11.125 1 97.88 212 LYS B O 1
ATOM 3821 N N . LEU B 1 213 ? -8.258 24.109 11.125 1 98 213 LEU B N 1
ATOM 3822 C CA . LEU B 1 213 ? -7.852 22.734 10.836 1 98 213 LEU B CA 1
ATOM 3823 C C . LEU B 1 213 ? -8.266 21.797 11.961 1 98 213 LEU B C 1
ATOM 3825 O O . LEU B 1 213 ? -8.758 20.688 11.703 1 98 213 LEU B O 1
ATOM 3829 N N . GLU B 1 214 ? -8.094 22.234 13.164 1 97.5 214 GLU B N 1
ATOM 3830 C CA . GLU B 1 214 ? -8.5 21.438 14.312 1 97.5 214 GLU B CA 1
ATOM 3831 C C . GLU B 1 214 ? -10.008 21.188 14.312 1 97.5 214 GLU B C 1
ATOM 3833 O O . GLU B 1 214 ? -10.461 20.078 14.594 1 97.5 214 GLU B O 1
ATOM 3838 N N . GLN B 1 215 ? -10.773 22.203 14.039 1 98.12 215 GLN B N 1
ATOM 3839 C CA . GLN B 1 215 ? -12.227 22.062 13.961 1 98.12 215 GLN B CA 1
ATOM 3840 C C . GLN B 1 215 ? -12.625 21.094 12.852 1 98.12 215 GLN B C 1
ATOM 3842 O O . GLN B 1 215 ? -13.57 20.328 13 1 98.12 215 GLN B O 1
ATOM 3847 N N . PHE B 1 216 ? -11.891 21.172 11.773 1 98.5 216 PHE B N 1
ATOM 3848 C CA . PHE B 1 216 ? -12.148 20.281 10.648 1 98.5 216 PHE B CA 1
ATOM 3849 C C . PHE B 1 216 ? -11.891 18.828 11.031 1 98.5 216 PHE B C 1
ATOM 3851 O O . PHE B 1 216 ? -12.672 17.938 10.688 1 98.5 216 PHE B O 1
ATOM 3858 N N . ILE B 1 217 ? -10.812 18.594 11.734 1 98.44 217 ILE B N 1
ATOM 3859 C CA . ILE B 1 217 ? -10.445 17.25 12.18 1 98.44 217 ILE B CA 1
ATOM 3860 C C . ILE B 1 217 ? -11.477 16.734 13.18 1 98.44 217 ILE B C 1
ATOM 3862 O O . ILE B 1 217 ? -11.82 15.555 13.172 1 98.44 217 ILE B O 1
ATOM 3866 N N . ALA B 1 218 ? -11.961 17.609 14.039 1 98.06 218 ALA B N 1
ATOM 3867 C CA . ALA B 1 218 ? -13.023 17.234 14.969 1 98.06 218 ALA B CA 1
ATOM 3868 C C . ALA B 1 218 ? -14.281 16.812 14.219 1 98.06 218 ALA B C 1
ATOM 3870 O O . ALA B 1 218 ? -14.93 15.828 14.578 1 98.06 218 ALA B O 1
ATOM 3871 N N . ARG B 1 219 ? -14.602 17.547 13.227 1 98.06 219 ARG B N 1
ATOM 3872 C CA . ARG B 1 219 ? -15.766 17.219 12.414 1 98.06 219 ARG B CA 1
ATOM 3873 C C . ARG B 1 219 ? -15.578 15.883 11.703 1 98.06 219 ARG B C 1
ATOM 3875 O O . ARG B 1 219 ? -16.469 15.031 11.711 1 98.06 219 ARG B O 1
ATOM 3882 N N . PHE B 1 220 ? -14.477 15.695 11.039 1 98 220 PHE B N 1
ATOM 3883 C CA . PHE B 1 220 ? -14.148 14.414 10.414 1 98 220 PHE B CA 1
ATOM 3884 C C . PHE B 1 220 ? -14.328 13.266 11.398 1 98 220 PHE B C 1
ATOM 3886 O O . PHE B 1 220 ? -14.961 12.258 11.078 1 98 220 PHE B O 1
ATOM 3893 N N . SER B 1 221 ? -13.711 13.477 12.539 1 96.44 221 SER B N 1
ATOM 3894 C CA . SER B 1 221 ? -13.711 12.43 13.555 1 96.44 221 SER B CA 1
ATOM 3895 C C . SER B 1 221 ? -15.133 12.047 13.953 1 96.44 221 SER B C 1
ATOM 3897 O O . SER B 1 221 ? -15.445 10.867 14.102 1 96.44 221 SER B O 1
ATOM 3899 N N . ALA B 1 222 ? -15.961 13.055 14.156 1 95.31 222 ALA B N 1
ATOM 3900 C CA . ALA B 1 222 ? -17.359 12.812 14.508 1 95.31 222 ALA B CA 1
ATOM 3901 C C . ALA B 1 222 ? -18.078 12.055 13.398 1 95.31 222 ALA B C 1
ATOM 3903 O O . ALA B 1 222 ? -18.797 11.094 13.664 1 95.31 222 ALA B O 1
ATOM 3904 N N . MET B 1 223 ? -17.812 12.484 12.156 1 93.38 223 MET B N 1
ATOM 3905 C CA . MET B 1 223 ? -18.453 11.844 11.016 1 93.38 223 MET B CA 1
ATOM 3906 C C . MET B 1 223 ? -17.953 10.414 10.828 1 93.38 223 MET B C 1
ATOM 3908 O O . MET B 1 223 ? -18.734 9.523 10.508 1 93.38 223 MET B O 1
ATOM 3912 N N . TYR B 1 224 ? -16.703 10.25 11.023 1 91.31 224 TYR B N 1
ATOM 3913 C CA . TYR B 1 224 ? -16.109 8.922 10.898 1 91.31 224 TYR B CA 1
ATOM 3914 C C . TYR B 1 224 ? -16.719 7.953 11.906 1 91.31 224 TYR B C 1
ATOM 3916 O O . TYR B 1 224 ? -17.078 6.828 11.555 1 91.31 224 TYR B O 1
ATOM 3924 N N . ASP B 1 225 ? -16.812 8.453 13.109 1 89.81 225 ASP B N 1
ATOM 3925 C CA . ASP B 1 225 ? -17.375 7.609 14.164 1 89.81 225 ASP B CA 1
ATOM 3926 C C . ASP B 1 225 ? -18.844 7.281 13.883 1 89.81 225 ASP B C 1
ATOM 3928 O O . ASP B 1 225 ? -19.297 6.172 14.156 1 89.81 225 ASP B O 1
ATOM 3932 N N . ALA B 1 226 ? -19.516 8.203 13.438 1 85.31 226 ALA B N 1
ATOM 3933 C CA . ALA B 1 226 ? -20.938 7.984 13.117 1 85.31 226 ALA B CA 1
ATOM 3934 C C . ALA B 1 226 ? -21.094 6.926 12.031 1 85.31 226 ALA B C 1
ATOM 3936 O O . ALA B 1 226 ? -22.016 6.121 12.07 1 85.31 226 ALA B O 1
ATOM 3937 N N . LYS B 1 227 ? -20.172 6.926 11.109 1 79.56 227 LYS B N 1
ATOM 3938 C CA . LYS B 1 227 ? -20.281 6.035 9.961 1 79.56 227 LYS B CA 1
ATOM 3939 C C . LYS B 1 227 ? -19.719 4.652 10.289 1 79.56 227 LYS B C 1
ATOM 3941 O O . LYS B 1 227 ? -20.078 3.666 9.633 1 79.56 227 LYS B O 1
ATOM 3946 N N . ASN B 1 228 ? -18.812 4.602 11.172 1 74 228 ASN B N 1
ATOM 3947 C CA . ASN B 1 228 ? -18.141 3.34 11.453 1 74 228 ASN B CA 1
ATOM 3948 C C . ASN B 1 228 ? -18.578 2.758 12.797 1 74 228 ASN B C 1
ATOM 3950 O O . ASN B 1 228 ? -17.969 1.821 13.305 1 74 228 ASN B O 1
ATOM 3954 N N . ARG B 1 229 ? -19.484 3.445 13.461 1 59.28 229 ARG B N 1
ATOM 3955 C CA . ARG B 1 229 ? -20.062 2.887 14.68 1 59.28 229 ARG B CA 1
ATOM 3956 C C . ARG B 1 229 ? -20.766 1.563 14.391 1 59.28 229 ARG B C 1
ATOM 3958 O O . ARG B 1 229 ? -21.641 1.493 13.531 1 59.28 229 ARG B O 1
ATOM 3965 N N . THR B 1 230 ? -20.047 0.517 14.312 1 49.66 230 THR B N 1
ATOM 3966 C CA . THR B 1 230 ? -20.828 -0.712 14.406 1 49.66 230 THR B CA 1
ATOM 3967 C C . THR B 1 230 ? -21.891 -0.593 15.492 1 49.66 230 THR B C 1
ATOM 3969 O O . THR B 1 230 ? -21.609 -0.12 16.594 1 49.66 230 THR B O 1
ATOM 3972 N N . ASP B 1 231 ? -23.094 -0.513 15.195 1 41.66 231 ASP B N 1
ATOM 3973 C CA . ASP B 1 231 ? -24.203 -0.579 16.141 1 41.66 231 ASP B CA 1
ATOM 3974 C C . ASP B 1 231 ? -23.828 -1.386 17.375 1 41.66 231 ASP B C 1
ATOM 3976 O O . ASP B 1 231 ? -23.5 -2.568 17.281 1 41.66 231 ASP B O 1
ATOM 3980 N N . ILE B 1 232 ? -23.266 -0.82 18.312 1 39.25 232 ILE B N 1
ATOM 3981 C CA . ILE B 1 232 ? -23.438 -1.539 19.562 1 39.25 232 ILE B CA 1
ATOM 3982 C C . ILE B 1 232 ? -24.766 -2.277 19.562 1 39.25 232 ILE B C 1
ATOM 3984 O O . ILE B 1 232 ? -25.828 -1.661 19.422 1 39.25 232 ILE B O 1
ATOM 3988 N N . ASN B 1 233 ? -24.812 -3.393 19.125 1 35.75 233 ASN B N 1
ATOM 3989 C CA . ASN B 1 233 ? -26.016 -4.148 19.422 1 35.75 233 ASN B CA 1
ATOM 3990 C C . ASN B 1 233 ? -26.656 -3.701 20.734 1 35.75 233 ASN B C 1
ATOM 3992 O O . ASN B 1 233 ? -26.047 -3.828 21.797 1 35.75 233 ASN B O 1
ATOM 3996 N N . PRO B 1 234 ? -27.609 -2.879 20.719 1 35.66 234 PRO B N 1
ATOM 3997 C CA . PRO B 1 234 ? -28.312 -2.543 21.969 1 35.66 234 PRO B CA 1
ATOM 3998 C C . PRO B 1 234 ? -28.438 -3.734 22.906 1 35.66 234 PRO B C 1
ATOM 4000 O O . PRO B 1 234 ? -28.672 -3.555 24.109 1 35.66 234 PRO B O 1
ATOM 4003 N N . ALA B 1 235 ? -28.453 -4.945 22.344 1 36.44 235 ALA B N 1
ATOM 4004 C CA . ALA B 1 235 ? -28.609 -6.094 23.234 1 36.44 235 ALA B CA 1
ATOM 4005 C C . ALA B 1 235 ? -27.391 -6.23 24.141 1 36.44 235 ALA B C 1
ATOM 4007 O O . ALA B 1 235 ? -27.516 -6.637 25.297 1 36.44 235 ALA B O 1
ATOM 4008 N N . LEU B 1 236 ? -26.266 -5.82 23.703 1 37.09 236 LEU B N 1
ATOM 4009 C CA . LEU B 1 236 ? -25.125 -5.918 24.578 1 37.09 236 LEU B CA 1
ATOM 4010 C C . LEU B 1 236 ? -25.109 -4.777 25.594 1 37.09 236 LEU B C 1
ATOM 4012 O O . LEU B 1 236 ? -24.562 -4.914 26.688 1 37.09 236 LEU B O 1
ATOM 4016 N N . THR B 1 237 ? -25.719 -3.639 25.203 1 38.69 237 THR B N 1
ATOM 4017 C CA . THR B 1 237 ? -25.891 -2.619 26.234 1 38.69 237 THR B CA 1
ATOM 4018 C C . THR B 1 237 ? -26.875 -3.088 27.297 1 38.69 237 THR B C 1
ATOM 4020 O O . THR B 1 237 ? -26.766 -2.721 28.469 1 38.69 237 THR B O 1
ATOM 4023 N N . LEU B 1 238 ? -27.844 -3.863 26.844 1 37.56 238 LEU B N 1
ATOM 4024 C CA . LEU B 1 238 ? -28.781 -4.367 27.844 1 37.56 238 LEU B CA 1
ATOM 4025 C C . LEU B 1 238 ? -28.094 -5.383 28.766 1 37.56 238 LEU B C 1
ATOM 4027 O O . LEU B 1 238 ? -28.391 -5.441 29.953 1 37.56 238 LEU B O 1
ATOM 4031 N N . LEU B 1 239 ? -27.219 -6.199 28.156 1 38.38 239 LEU B N 1
ATOM 4032 C CA . LEU B 1 239 ? -26.547 -7.156 29.031 1 38.38 239 LEU B CA 1
ATOM 4033 C C . LEU B 1 239 ? -25.547 -6.449 29.938 1 38.38 239 LEU B C 1
ATOM 4035 O O . LEU B 1 239 ? -25.281 -6.914 31.047 1 38.38 239 LEU B O 1
ATOM 4039 N N . GLN B 1 240 ? -24.906 -5.336 29.453 1 38.19 240 GLN B N 1
ATOM 4040 C CA . GLN B 1 240 ? -24.078 -4.613 30.406 1 38.19 240 GLN B CA 1
ATOM 4041 C C . GLN B 1 240 ? -24.922 -3.887 31.438 1 38.19 240 GLN B C 1
ATOM 4043 O O . GLN B 1 240 ? -24.469 -3.666 32.562 1 38.19 240 GLN B O 1
ATOM 4048 N N . ASP B 1 241 ? -26.031 -3.471 30.984 1 36.94 241 ASP B N 1
ATOM 4049 C CA . ASP B 1 241 ? -26.844 -2.82 32 1 36.94 241 ASP B CA 1
ATOM 4050 C C . ASP B 1 241 ? -27.359 -3.834 33.031 1 36.94 241 ASP B C 1
ATOM 4052 O O . ASP B 1 241 ? -27.531 -3.512 34.219 1 36.94 241 ASP B O 1
ATOM 4056 N N . SER B 1 242 ? -27.625 -5.062 32.531 1 36.75 242 SER B N 1
ATOM 4057 C CA . SER B 1 242 ? -28.25 -5.918 33.531 1 36.75 242 SER B CA 1
ATOM 4058 C C . SER B 1 242 ? -27.219 -6.43 34.531 1 36.75 242 SER B C 1
ATOM 4060 O O . SER B 1 242 ? -27.562 -6.82 35.656 1 36.75 242 SER B O 1
ATOM 4062 N N . ASN B 1 243 ? -25.984 -6.797 34.062 1 34.25 243 ASN B N 1
ATOM 4063 C CA . ASN B 1 243 ? -25.172 -7.41 35.125 1 34.25 243 ASN B CA 1
ATOM 4064 C C . ASN B 1 243 ? -24.594 -6.363 36.062 1 34.25 243 ASN B C 1
ATOM 4066 O O . ASN B 1 243 ? -23.578 -6.602 36.75 1 34.25 243 ASN B O 1
ATOM 4070 N N . LEU B 1 244 ? -25 -5.117 36 1 32.53 244 LEU B N 1
ATOM 4071 C CA . LEU B 1 244 ? -24.641 -4.258 37.125 1 32.53 244 LEU B CA 1
ATOM 4072 C C . LEU B 1 244 ? -25.094 -4.875 38.438 1 32.53 244 LEU B C 1
ATOM 4074 O O . LEU B 1 244 ? -25.109 -4.195 39.469 1 32.53 244 LEU B O 1
ATOM 4078 N N . GLY B 1 245 ? -25.734 -6.031 38.375 1 30.47 245 GLY B N 1
ATOM 4079 C CA . GLY B 1 245 ? -25.938 -6.312 39.781 1 30.47 245 GLY B CA 1
ATOM 4080 C C . GLY B 1 245 ? -24.656 -6.277 40.594 1 30.47 245 GLY B C 1
ATOM 4081 O O . GLY B 1 245 ? -24.406 -5.316 41.312 1 30.47 245 GLY B O 1
ATOM 4082 N N . SER B 1 246 ? -24.219 -7.395 41.312 1 32.5 246 SER B N 1
ATOM 4083 C CA . SER B 1 246 ? -23.281 -7.48 42.406 1 32.5 246 SER B CA 1
ATOM 4084 C C . SER B 1 246 ? -21.844 -7.246 41.969 1 32.5 246 SER B C 1
ATOM 4086 O O . SER B 1 246 ? -21.047 -8.18 41.906 1 32.5 246 SER B O 1
ATOM 4088 N N . GLY B 1 247 ? -21.578 -6.812 40.812 1 30.25 247 GLY B N 1
ATOM 4089 C CA . GLY B 1 247 ? -20.156 -6.77 40.5 1 30.25 247 GLY B CA 1
ATOM 4090 C C . GLY B 1 247 ? -19.391 -5.785 41.375 1 30.25 247 GLY B C 1
ATOM 4091 O O . GLY B 1 247 ? -19.922 -4.742 41.75 1 30.25 247 GLY B O 1
ATOM 4092 N N . LEU B 1 248 ? -18.5 -6.27 42.25 1 29.61 248 LEU B N 1
ATOM 4093 C CA . LEU B 1 248 ? -17.594 -5.52 43.125 1 29.61 248 LEU B CA 1
ATOM 4094 C C . LEU B 1 248 ? -16.922 -4.383 42.375 1 29.61 248 LEU B C 1
ATOM 4096 O O . LEU B 1 248 ? -16.25 -4.613 41.344 1 29.61 248 LEU B O 1
ATOM 4100 N N . ALA B 1 249 ? -17.562 -3.182 42.281 1 31 249 ALA B N 1
ATOM 4101 C CA . ALA B 1 249 ? -17.156 -1.82 41.969 1 31 249 ALA B CA 1
ATOM 4102 C C . ALA B 1 249 ? -15.797 -1.504 42.562 1 31 249 ALA B C 1
ATOM 4104 O O . ALA B 1 249 ? -15.68 -1.367 43.812 1 31 249 ALA B O 1
ATOM 4105 N N . PHE B 1 250 ? -14.648 -2.109 42.125 1 28.62 250 PHE B N 1
ATOM 4106 C CA . PHE B 1 250 ? -13.406 -1.588 42.688 1 28.62 250 PHE B CA 1
ATOM 4107 C C . PHE B 1 250 ? -13.336 -0.074 42.531 1 28.62 250 PHE B C 1
ATOM 4109 O O . PHE B 1 250 ? -13.445 0.444 41.406 1 28.62 250 PHE B O 1
ATOM 4116 N N . SER B 1 251 ? -13.867 0.812 43.375 1 28.5 251 SER B N 1
ATOM 4117 C CA . SER B 1 251 ? -13.992 2.248 43.594 1 28.5 251 SER B CA 1
ATOM 4118 C C . SER B 1 251 ? -12.68 2.971 43.312 1 28.5 251 SER B C 1
ATOM 4120 O O . SER B 1 251 ? -11.602 2.369 43.406 1 28.5 251 SER B O 1
ATOM 4122 N N . HIS B 1 252 ? -12.641 4.031 42.531 1 31.44 252 HIS B N 1
ATOM 4123 C CA . HIS B 1 252 ? -11.594 5.02 42.312 1 31.44 252 HIS B CA 1
ATOM 4124 C C . HIS B 1 252 ? -10.82 5.293 43.594 1 31.44 252 HIS B C 1
ATOM 4126 O O . HIS B 1 252 ? -9.648 5.672 43.562 1 31.44 252 HIS B O 1
ATOM 4132 N N . GLU B 1 253 ? -11.438 5.078 44.781 1 30 253 GLU B N 1
ATOM 4133 C CA . GLU B 1 253 ? -10.812 5.41 46.062 1 30 253 GLU B CA 1
ATOM 4134 C C . GLU B 1 253 ? -9.633 4.488 46.344 1 30 253 GLU B C 1
ATOM 4136 O O . GLU B 1 253 ? -8.703 4.867 47.062 1 30 253 GLU B O 1
ATOM 4141 N N . THR B 1 254 ? -9.734 3.299 45.844 1 32.03 254 THR B N 1
ATOM 4142 C CA . THR B 1 254 ? -8.656 2.432 46.312 1 32.03 254 THR B CA 1
ATOM 4143 C C . THR B 1 254 ? -7.352 2.742 45.594 1 32.03 254 THR B C 1
ATOM 4145 O O . THR B 1 254 ? -6.27 2.414 46.094 1 32.03 254 THR B O 1
ATOM 4148 N N . MET B 1 255 ? -7.402 3.291 44.406 1 31.16 255 MET B N 1
ATOM 4149 C CA . MET B 1 255 ? -6.086 3.633 43.875 1 31.16 255 MET B CA 1
ATOM 4150 C C . MET B 1 255 ? -5.488 4.82 44.625 1 31.16 255 MET B C 1
ATOM 4152 O O . MET B 1 255 ? -4.27 5.008 44.625 1 31.16 255 MET B O 1
ATOM 4156 N N . VAL B 1 256 ? -6.352 5.691 45.125 1 32.75 256 VAL B N 1
ATOM 4157 C CA . VAL B 1 256 ? -5.812 6.758 45.969 1 32.75 256 VAL B CA 1
ATOM 4158 C C . VAL B 1 256 ? -5.227 6.16 47.25 1 32.75 256 VAL B C 1
ATOM 4160 O O . VAL B 1 256 ? -4.227 6.656 47.75 1 32.75 256 VAL B O 1
ATOM 4163 N N . ALA B 1 257 ? -5.855 5.094 47.75 1 31.38 257 ALA B N 1
ATOM 4164 C CA . ALA B 1 257 ? -5.383 4.562 49.031 1 31.38 257 ALA B CA 1
ATOM 4165 C C . ALA B 1 257 ? -3.977 3.982 48.875 1 31.38 257 ALA B C 1
ATOM 4167 O O . ALA B 1 257 ? -3.164 4.086 49.812 1 31.38 257 ALA B O 1
ATOM 4168 N N . LEU B 1 258 ? -3.76 3.344 47.75 1 30.47 258 LEU B N 1
ATOM 4169 C CA . LEU B 1 258 ? -2.406 2.805 47.719 1 30.47 258 LEU B CA 1
ATOM 4170 C C . LEU B 1 258 ? -1.375 3.926 47.656 1 30.47 258 LEU B C 1
ATOM 4172 O O . LEU B 1 258 ? -0.249 3.771 48.125 1 30.47 258 LEU B O 1
ATOM 4176 N N . GLN B 1 259 ? -1.854 4.996 47.062 1 32.66 259 GLN B N 1
ATOM 4177 C CA . GLN B 1 259 ? -0.881 6.082 47.094 1 32.66 259 GLN B CA 1
ATOM 4178 C C . GLN B 1 259 ? -0.679 6.594 48.5 1 32.66 259 GLN B C 1
ATOM 4180 O O . GLN B 1 259 ? 0.363 7.172 48.812 1 32.66 259 GLN B O 1
ATOM 4185 N N . SER B 1 260 ? -1.81 6.402 49.25 1 33.53 260 SER B N 1
ATOM 4186 C CA . SER B 1 260 ? -1.647 6.996 50.594 1 33.53 260 SER B CA 1
ATOM 4187 C C . SER B 1 260 ? -0.656 6.203 51.438 1 33.53 260 SER B C 1
ATOM 4189 O O . SER B 1 260 ? -0.205 6.676 52.469 1 33.53 260 SER B O 1
ATOM 4191 N N . PHE B 1 261 ? -0.682 4.895 51.188 1 33.62 261 PHE B N 1
ATOM 4192 C CA . PHE B 1 261 ? 0.136 4.227 52.188 1 33.62 261 PHE B CA 1
ATOM 4193 C C . PHE B 1 261 ? 1.589 4.676 52.094 1 33.62 261 PHE B C 1
ATOM 4195 O O . PHE B 1 261 ? 2.432 4.25 52.906 1 33.62 261 PHE B O 1
ATOM 4202 N N . LYS B 1 262 ? 1.942 5.109 50.969 1 31.8 262 LYS B N 1
ATOM 4203 C CA . LYS B 1 262 ? 3.373 5.395 50.969 1 31.8 262 LYS B CA 1
ATOM 4204 C C . LYS B 1 262 ? 3.693 6.527 51.938 1 31.8 262 LYS B C 1
ATOM 4206 O O . LYS B 1 262 ? 4.863 6.793 52.25 1 31.8 262 LYS B O 1
ATOM 4211 N N . ARG B 1 263 ? 2.607 7.328 52.156 1 32.81 263 ARG B N 1
ATOM 4212 C CA . ARG B 1 263 ? 3.17 8.477 52.875 1 32.81 263 ARG B CA 1
ATOM 4213 C C . ARG B 1 263 ? 3.555 8.102 54.281 1 32.81 263 ARG B C 1
ATOM 4215 O O . ARG B 1 263 ? 4.062 8.945 55.031 1 32.81 263 ARG B O 1
ATOM 4222 N N . GLY B 1 264 ? 2.93 6.973 54.719 1 29.48 264 GLY B N 1
ATOM 4223 C CA . GLY B 1 264 ? 3.201 6.98 56.156 1 29.48 264 GLY B CA 1
ATOM 4224 C C . GLY B 1 264 ? 4.664 6.754 56.5 1 29.48 264 GLY B C 1
ATOM 4225 O O . GLY B 1 264 ? 5.027 6.617 57.656 1 29.48 264 GLY B O 1
ATOM 4226 N N . GLY B 1 265 ? 5.355 6.172 55.469 1 24.72 265 GLY B N 1
ATOM 4227 C CA . GLY B 1 265 ? 6.625 5.91 56.125 1 24.72 265 GLY B CA 1
ATOM 4228 C C . GLY B 1 265 ? 7.406 7.172 56.438 1 24.72 265 GLY B C 1
ATOM 4229 O O . GLY B 1 265 ? 8.57 7.102 56.844 1 24.72 265 GLY B O 1
ATOM 4230 N N . VAL B 1 266 ? 6.715 8.227 56.906 1 22.38 266 VAL B N 1
ATOM 4231 C CA . VAL B 1 266 ? 7.668 9.008 57.688 1 22.38 266 VAL B CA 1
ATOM 4232 C C . VAL B 1 266 ? 8.023 8.242 58.969 1 22.38 266 VAL B C 1
ATOM 4234 O O . VAL B 1 266 ? 7.184 7.543 59.531 1 22.38 266 VAL B O 1
#

Radius of gyration: 26.32 Å; Cα contacts (8 Å, |Δi|>4): 550; chains: 2; bounding box: 68×80×84 Å

Sequence (532 aa):
MISTYMSYRSTIDNMKQTSSQLFNEPQVKRETDYYVSHIIGIRSVDDFLADDRIYNYAMKAYGLEDMIYAKGMMRKVLSDPNYASQLTDKRYQQFAAAFNFSVYGEEATQQESAKTGTVNKYMQQTLEVKVGEENEGTRLALYFTRTIGEMTRNGLLSEKNWAYQILGDKALSAVVFTALDIPESVLSSKIEAQKSLLESRMSLEDLEDPRKLEQFIARFSAMYDAKNRTDINPALTLLQDSNLGSGLAFSHETMVALQSFKRGGVMISTYMSYRSTIDNMKQTSSQLFNEPQVKRETDYYVSHIIGIRSVDDFLADDRIYNYAMKAYGLEDMIYAKGMMRKVLSDPNYASQLTDKRYQQFAAAFNFSVYGEEATQQESAKTGTVNKYMQQTLEVKVGEENEGTRLALYFTRTIGEMTRNGLLSEKNWAYQILGDKALSAVVFTALDIPESVLSSKIEAQKSLLESRMSLEDLEDPRKLEQFIARFSAMYDAKNRTDINPALTLLQDSNLGSGLAFSHETMVALQSFKRGGV

Organism: NCBI:txid1094491

pLDDT: mean 84.27, std 21.34, range [20.94, 98.5]